Protein AF-A0A8J3U6W3-F1 (afdb_monomer_lite)

Structure (mmCIF, N/CA/C/O backbone):
data_AF-A0A8J3U6W3-F1
#
_entry.id   AF-A0A8J3U6W3-F1
#
loop_
_atom_site.group_PDB
_atom_site.id
_atom_site.type_symbol
_atom_site.label_atom_id
_atom_site.label_alt_id
_atom_site.label_comp_id
_atom_site.label_asym_id
_atom_site.label_entity_id
_atom_site.label_seq_id
_atom_site.pdbx_PDB_ins_code
_atom_site.Cartn_x
_atom_site.Cartn_y
_atom_site.Cartn_z
_atom_site.occupancy
_atom_site.B_iso_or_equiv
_atom_site.auth_seq_id
_atom_site.auth_comp_id
_atom_site.auth_asym_id
_atom_site.auth_atom_id
_atom_site.pdbx_PDB_model_num
ATOM 1 N N . MET A 1 1 ? -14.960 56.551 -14.716 1.00 31.66 1 MET A N 1
ATOM 2 C CA . MET A 1 1 ? -13.969 57.616 -14.464 1.00 31.66 1 MET A CA 1
ATOM 3 C C . MET A 1 1 ? -12.595 56.959 -14.551 1.00 31.66 1 MET A C 1
ATOM 5 O O . MET A 1 1 ? -12.401 55.971 -13.863 1.00 31.66 1 MET A O 1
ATOM 9 N N . LEU A 1 2 ? -11.732 57.475 -15.436 1.00 26.48 2 LEU A N 1
ATOM 10 C CA . LEU A 1 2 ? -10.332 57.098 -15.733 1.00 26.48 2 LEU A CA 1
ATOM 11 C C . LEU A 1 2 ? -10.036 55.829 -16.577 1.00 26.48 2 LEU A C 1
ATOM 13 O O . LEU A 1 2 ? -9.916 54.708 -16.104 1.00 26.48 2 LEU A O 1
ATOM 17 N N . THR A 1 3 ? -9.926 56.123 -17.875 1.00 27.88 3 THR A N 1
ATOM 18 C CA . THR A 1 3 ? -8.991 55.711 -18.947 1.00 27.88 3 THR A CA 1
ATOM 19 C C . THR A 1 3 ? -7.718 54.888 -18.656 1.00 27.88 3 THR A C 1
ATOM 21 O O . THR A 1 3 ? -6.942 55.244 -17.782 1.00 27.88 3 THR A O 1
ATOM 24 N N . TYR A 1 4 ? -7.483 53.918 -19.567 1.00 25.33 4 TYR A N 1
ATOM 25 C CA . TYR A 1 4 ? -6.275 53.617 -20.383 1.00 25.33 4 TYR A CA 1
ATOM 26 C C . TYR A 1 4 ? -4.873 53.583 -19.737 1.00 25.33 4 TYR A C 1
ATOM 28 O O . TYR A 1 4 ? -4.444 54.582 -19.184 1.00 25.33 4 TYR A O 1
ATOM 36 N N . VAL A 1 5 ? -4.101 52.512 -19.997 1.00 25.30 5 VAL A N 1
ATOM 37 C CA . VAL A 1 5 ? -2.865 52.478 -20.831 1.00 25.30 5 VAL A CA 1
ATOM 38 C C . VAL A 1 5 ? -2.460 51.009 -21.049 1.00 25.30 5 VAL A C 1
ATOM 40 O O . VAL A 1 5 ? -2.458 50.211 -20.117 1.00 25.30 5 VAL A O 1
ATOM 43 N N . GLY A 1 6 ? -2.145 50.648 -22.297 1.00 24.41 6 GLY A N 1
ATOM 44 C CA . GLY A 1 6 ? -1.666 49.319 -22.677 1.00 24.41 6 GLY A CA 1
ATOM 45 C C . GLY A 1 6 ? -0.154 49.142 -22.545 1.00 24.41 6 GLY A C 1
ATOM 46 O O . GLY A 1 6 ? 0.603 50.107 -22.492 1.00 24.41 6 GLY A O 1
ATOM 47 N N . SER A 1 7 ? 0.294 47.892 -22.602 1.00 23.03 7 SER A N 1
ATOM 48 C CA . SER A 1 7 ? 1.656 47.566 -23.010 1.00 23.03 7 SER A CA 1
ATOM 49 C C . SER A 1 7 ? 1.655 46.301 -23.865 1.00 23.03 7 SER A C 1
ATOM 51 O O . SER A 1 7 ? 1.206 45.223 -23.486 1.00 23.03 7 SER A O 1
ATOM 53 N N . VAL A 1 8 ? 2.126 46.501 -25.090 1.00 25.41 8 VAL A N 1
ATOM 54 C CA . VAL A 1 8 ? 2.485 45.483 -26.066 1.00 25.41 8 VAL A CA 1
ATOM 55 C C . VAL A 1 8 ? 3.877 44.994 -25.689 1.00 25.41 8 VAL A C 1
ATOM 57 O O . VAL A 1 8 ? 4.813 45.791 -25.672 1.00 25.41 8 VAL A O 1
ATOM 60 N N . ILE A 1 9 ? 4.038 43.697 -25.442 1.00 25.50 9 ILE A N 1
ATOM 61 C CA . ILE A 1 9 ? 5.350 43.049 -25.475 1.00 25.50 9 ILE A CA 1
ATOM 62 C C . ILE A 1 9 ? 5.303 41.996 -26.577 1.00 25.50 9 ILE A C 1
ATOM 64 O O . ILE A 1 9 ? 4.692 40.939 -26.446 1.00 25.50 9 ILE A O 1
ATOM 68 N N . ARG A 1 10 ? 5.949 42.335 -27.697 1.00 25.36 10 ARG A N 1
ATOM 69 C CA . ARG A 1 10 ? 6.471 41.364 -28.655 1.00 25.36 10 ARG A CA 1
ATOM 70 C C . ARG A 1 10 ? 7.686 40.713 -28.008 1.00 25.36 10 ARG A C 1
ATOM 72 O O . ARG A 1 10 ? 8.676 41.400 -27.771 1.00 25.36 10 ARG A O 1
ATOM 79 N N . THR A 1 11 ? 7.650 39.405 -27.824 1.00 27.59 11 THR A N 1
ATOM 80 C CA . THR A 1 11 ? 8.865 38.593 -27.777 1.00 27.59 11 THR A CA 1
ATOM 81 C C . THR A 1 11 ? 8.771 37.496 -28.822 1.00 27.59 11 THR A C 1
ATOM 83 O O . THR A 1 11 ? 7.710 37.000 -29.189 1.00 27.59 11 THR A O 1
ATOM 86 N N . THR A 1 12 ? 9.926 37.280 -29.418 1.00 27.30 12 THR A N 1
ATOM 87 C CA . THR A 1 12 ? 10.194 36.678 -30.711 1.00 27.30 12 THR A CA 1
ATOM 88 C C . THR A 1 12 ? 10.034 35.164 -30.716 1.00 27.30 12 THR A C 1
ATOM 90 O O . THR A 1 12 ? 10.423 34.466 -29.788 1.00 27.30 12 THR A O 1
ATOM 93 N N . THR A 1 13 ? 9.512 34.695 -31.843 1.00 29.31 13 THR A N 1
ATOM 94 C CA . THR A 1 13 ? 9.494 33.324 -32.352 1.00 29.31 13 THR A CA 1
ATOM 95 C C . THR A 1 13 ? 10.827 32.590 -32.203 1.00 29.31 13 THR A C 1
ATOM 97 O O . THR A 1 13 ? 11.867 33.100 -32.618 1.00 29.31 13 THR A O 1
ATOM 100 N N . GLY A 1 14 ? 10.751 31.353 -31.715 1.00 26.48 14 GLY A N 1
ATOM 101 C CA . GLY A 1 14 ? 11.830 30.367 -31.706 1.00 26.48 14 GLY A CA 1
ATOM 102 C C . GLY A 1 14 ? 11.263 28.947 -31.643 1.00 26.48 14 GLY A C 1
ATOM 103 O O . GLY A 1 14 ? 11.542 28.214 -30.705 1.00 26.48 14 GLY A O 1
ATOM 104 N N . GLN A 1 15 ? 10.409 28.585 -32.604 1.00 29.89 15 GLN A N 1
ATOM 105 C CA . GLN A 1 15 ? 10.029 27.199 -32.888 1.00 29.89 15 GLN A CA 1
ATOM 106 C C . GLN A 1 15 ? 10.749 26.768 -34.166 1.00 29.89 15 GLN A C 1
ATOM 108 O O . GLN A 1 15 ? 10.543 27.397 -35.202 1.00 29.89 15 GLN A O 1
ATOM 113 N N . ASN A 1 16 ? 11.594 25.739 -34.076 1.00 28.67 16 ASN A N 1
ATOM 114 C CA . ASN A 1 16 ? 11.733 24.650 -35.050 1.00 28.67 16 ASN A CA 1
ATOM 115 C C . ASN A 1 16 ? 12.938 23.781 -34.684 1.00 28.67 16 ASN A C 1
ATOM 117 O O . ASN A 1 16 ? 14.056 24.275 -34.661 1.00 28.67 16 ASN A O 1
ATOM 121 N N . GLU A 1 17 ? 12.655 22.504 -34.427 1.00 28.67 17 GLU A N 1
ATOM 122 C CA . GLU A 1 17 ? 13.413 21.295 -34.794 1.00 28.67 17 GLU A CA 1
ATOM 123 C C . GLU A 1 17 ? 13.205 20.237 -33.711 1.00 28.67 17 GLU A C 1
ATOM 125 O O . GLU A 1 17 ? 13.813 20.306 -32.653 1.00 28.67 17 GLU A O 1
ATOM 130 N N . LEU A 1 18 ? 12.301 19.288 -33.977 1.00 26.83 18 LEU A N 1
ATOM 131 C CA . LEU A 1 18 ? 12.344 17.893 -33.516 1.00 26.83 18 LEU A CA 1
ATOM 132 C C . LEU A 1 18 ? 11.147 17.157 -34.139 1.00 26.83 18 LEU A C 1
ATOM 134 O O . LEU A 1 18 ? 10.070 17.039 -33.560 1.00 26.83 18 LEU A O 1
ATOM 138 N N . ALA A 1 19 ? 11.333 16.698 -35.374 1.00 27.59 19 ALA A N 1
ATOM 139 C CA . ALA A 1 19 ? 10.477 15.708 -36.014 1.00 27.59 19 ALA A CA 1
ATOM 140 C C . ALA A 1 19 ? 11.365 14.756 -36.826 1.00 27.59 19 ALA A C 1
ATOM 142 O O . ALA A 1 19 ? 12.271 15.221 -37.518 1.00 27.59 19 ALA A O 1
ATOM 143 N N . ARG A 1 20 ? 11.026 13.456 -36.784 1.00 27.16 20 ARG A N 1
ATOM 144 C CA . ARG A 1 20 ? 11.793 12.259 -37.217 1.00 27.16 20 ARG A CA 1
ATOM 145 C C . ARG A 1 20 ? 12.758 11.836 -36.104 1.00 27.16 20 ARG A C 1
ATOM 147 O O . ARG A 1 20 ? 13.534 12.659 -35.648 1.00 27.16 20 ARG A O 1
ATOM 154 N N . TRP A 1 21 ? 12.696 10.636 -35.530 1.00 24.58 21 TRP A N 1
ATOM 155 C CA . TRP A 1 21 ? 12.595 9.304 -36.133 1.00 24.58 21 TRP A CA 1
ATOM 156 C C . TRP A 1 21 ? 11.570 8.416 -35.397 1.00 24.58 21 TRP A C 1
ATOM 158 O O . TRP A 1 21 ? 11.503 8.420 -34.172 1.00 24.58 21 TRP A O 1
ATOM 168 N N . CYS A 1 22 ? 10.789 7.639 -36.143 1.00 22.94 22 CYS A N 1
ATOM 169 C CA . CYS A 1 22 ? 10.058 6.469 -35.650 1.00 22.94 22 CYS A CA 1
ATOM 170 C C . CYS A 1 22 ? 10.243 5.386 -36.712 1.00 22.94 22 CYS A C 1
ATOM 172 O O . CYS A 1 22 ? 9.399 5.244 -37.593 1.00 22.94 22 CYS A O 1
ATOM 174 N N . ASP A 1 23 ? 11.375 4.689 -36.654 1.00 22.53 23 ASP A N 1
ATOM 175 C CA . ASP A 1 23 ? 11.543 3.428 -37.368 1.00 22.53 23 ASP A CA 1
ATOM 176 C C . ASP A 1 23 ? 11.022 2.312 -36.462 1.00 22.53 23 ASP A C 1
ATOM 178 O O . ASP A 1 23 ? 11.432 2.162 -35.309 1.00 22.53 23 ASP A O 1
ATOM 182 N N . LEU A 1 24 ? 10.031 1.589 -36.973 1.00 21.44 24 LEU A N 1
ATOM 183 C CA . LEU A 1 24 ? 9.435 0.423 -36.344 1.00 21.44 24 LEU A CA 1
ATOM 184 C C . LEU A 1 24 ? 10.131 -0.813 -36.929 1.00 21.44 24 LEU A C 1
ATOM 186 O O . LEU A 1 24 ? 9.682 -1.346 -37.942 1.00 21.44 24 LEU A O 1
ATOM 190 N N . ASP A 1 25 ? 11.226 -1.260 -36.317 1.00 22.09 25 ASP A N 1
ATOM 191 C CA . ASP A 1 25 ? 11.887 -2.503 -36.722 1.00 22.09 25 ASP A CA 1
ATOM 192 C C . ASP A 1 25 ? 11.213 -3.716 -36.063 1.00 22.09 25 ASP A C 1
ATOM 194 O O . ASP A 1 25 ? 11.232 -3.906 -34.844 1.00 22.09 25 ASP A O 1
ATOM 198 N N . ILE A 1 26 ? 10.602 -4.561 -36.896 1.00 22.02 26 ILE A N 1
ATOM 199 C CA . ILE A 1 26 ? 10.072 -5.873 -36.514 1.00 22.02 26 ILE A CA 1
ATOM 200 C C . ILE A 1 26 ? 11.188 -6.903 -36.714 1.00 22.02 26 ILE A C 1
ATOM 202 O O . ILE A 1 26 ? 11.532 -7.240 -37.846 1.00 22.02 26 ILE A O 1
ATOM 206 N N . TYR A 1 27 ? 11.726 -7.453 -35.623 1.00 23.20 27 TYR A N 1
ATOM 207 C CA . TYR A 1 27 ? 12.696 -8.549 -35.685 1.00 23.20 27 TYR A CA 1
ATOM 208 C C . TYR A 1 27 ? 12.022 -9.915 -35.504 1.00 23.20 27 TYR A C 1
ATOM 210 O O . TYR A 1 27 ? 11.390 -10.194 -34.486 1.00 23.20 27 TYR A O 1
ATOM 218 N N . VAL A 1 28 ? 12.218 -10.799 -36.487 1.00 21.64 28 VAL A N 1
ATOM 219 C CA . VAL A 1 28 ? 11.908 -12.234 -36.405 1.00 21.64 28 VAL A CA 1
ATOM 220 C C . VAL A 1 28 ? 13.155 -12.965 -35.905 1.00 21.64 28 VAL A C 1
ATOM 222 O O . VAL A 1 28 ? 14.181 -12.988 -36.582 1.00 21.64 28 VAL A O 1
ATOM 225 N N . ALA A 1 29 ? 13.081 -13.575 -34.721 1.00 22.47 29 ALA A N 1
ATOM 226 C CA . ALA A 1 29 ? 14.177 -14.365 -34.165 1.00 22.47 29 ALA A CA 1
ATOM 227 C C . ALA A 1 29 ? 14.142 -15.816 -34.683 1.00 22.47 29 ALA A C 1
ATOM 229 O O . ALA A 1 29 ? 13.173 -16.543 -34.462 1.00 22.47 29 ALA A O 1
ATOM 230 N N . LEU A 1 30 ? 15.224 -16.253 -35.336 1.00 21.30 30 LEU A N 1
ATOM 231 C CA . LEU A 1 30 ? 15.493 -17.659 -35.663 1.00 21.30 30 LEU A CA 1
ATOM 232 C C . LEU A 1 30 ? 16.227 -18.348 -34.495 1.00 21.30 30 LEU A C 1
ATOM 234 O O . LEU A 1 30 ? 17.153 -17.759 -33.932 1.00 21.30 30 LEU A O 1
ATOM 238 N N . PRO A 1 31 ? 15.877 -19.595 -34.125 1.00 24.22 31 PRO A N 1
ATOM 239 C CA . PRO A 1 31 ? 16.525 -20.278 -33.012 1.00 24.22 31 PRO A CA 1
ATOM 240 C C . PRO A 1 31 ? 17.877 -20.886 -33.419 1.00 24.22 31 PRO A C 1
ATOM 242 O O . PRO A 1 31 ? 17.955 -21.753 -34.288 1.00 24.22 31 PRO A O 1
ATOM 245 N N . LEU A 1 32 ? 18.941 -20.478 -32.722 1.00 22.38 32 LEU A N 1
ATOM 246 C CA . LEU A 1 32 ? 20.243 -21.148 -32.729 1.00 22.38 32 LEU A CA 1
ATOM 247 C C . LEU A 1 32 ? 20.215 -22.347 -31.769 1.00 22.38 32 LEU A C 1
ATOM 249 O O . LEU A 1 32 ? 20.037 -22.203 -30.559 1.00 22.38 32 LEU A O 1
ATOM 253 N N . VAL A 1 33 ? 20.395 -23.544 -32.327 1.00 25.03 33 VAL A N 1
ATOM 254 C CA . VAL A 1 33 ? 20.519 -24.810 -31.595 1.00 25.03 33 VAL A CA 1
ATOM 255 C C . VAL A 1 33 ? 21.935 -24.925 -31.026 1.00 25.03 33 VAL A C 1
ATOM 257 O O . VAL A 1 33 ? 22.902 -25.011 -31.779 1.00 25.03 33 VAL A O 1
ATOM 260 N N . VAL A 1 34 ? 22.063 -24.980 -29.698 1.00 27.48 34 VAL A N 1
ATOM 261 C CA . VAL A 1 34 ? 23.327 -25.290 -29.009 1.00 27.48 34 VAL A CA 1
ATOM 262 C C . VAL A 1 34 ? 23.240 -26.696 -28.412 1.00 27.48 34 VAL A C 1
ATOM 264 O O . VAL A 1 34 ? 22.343 -27.000 -27.628 1.00 27.48 34 VAL A O 1
ATOM 267 N N . SER A 1 35 ? 24.174 -27.567 -28.806 1.00 26.52 35 SER A N 1
ATOM 268 C CA . SER A 1 35 ? 24.297 -28.947 -28.308 1.00 26.52 35 SER A CA 1
ATOM 269 C C . SER A 1 35 ? 24.859 -29.002 -26.876 1.00 26.52 35 SER A C 1
ATOM 271 O O . SER A 1 35 ? 25.761 -28.226 -26.556 1.00 26.52 35 SER A O 1
ATOM 273 N N . PRO A 1 36 ? 24.416 -29.941 -26.013 1.00 33.31 36 PRO A N 1
ATOM 274 C CA . PRO A 1 36 ? 24.921 -30.044 -24.649 1.00 33.31 36 PRO A CA 1
ATOM 275 C C . PRO A 1 36 ? 26.168 -30.940 -24.562 1.00 33.31 36 PRO A C 1
ATOM 277 O O . PRO A 1 36 ? 26.133 -32.135 -24.863 1.00 33.31 36 PRO A O 1
ATOM 280 N N . GLY A 1 37 ? 27.271 -30.363 -24.081 1.00 28.48 37 GLY A N 1
ATOM 281 C CA . GLY A 1 37 ? 28.471 -31.090 -23.665 1.00 28.48 37 GLY A CA 1
ATOM 282 C C . GLY A 1 37 ? 28.287 -31.759 -22.297 1.00 28.48 37 GLY A C 1
ATOM 283 O O . GLY A 1 37 ? 27.814 -31.145 -21.343 1.00 28.48 37 GLY A O 1
ATOM 284 N N . ARG A 1 38 ? 28.663 -33.040 -22.210 1.00 34.66 38 ARG A N 1
ATOM 285 C CA . ARG A 1 38 ? 28.623 -33.884 -21.002 1.00 34.66 38 ARG A CA 1
ATOM 286 C C . ARG A 1 38 ? 29.723 -33.493 -20.005 1.00 34.66 38 ARG A C 1
ATOM 288 O O . ARG A 1 38 ? 30.877 -33.371 -20.399 1.00 34.66 38 ARG A O 1
ATOM 295 N N . GLY A 1 39 ? 29.408 -33.448 -18.707 1.00 31.17 39 GLY A N 1
ATOM 296 C CA . GLY A 1 39 ? 30.408 -33.294 -17.641 1.00 31.17 39 GLY A CA 1
ATOM 297 C C . GLY A 1 39 ? 29.886 -33.660 -16.244 1.00 31.17 39 GLY A C 1
ATOM 298 O O . GLY A 1 39 ? 28.868 -33.150 -15.806 1.00 31.17 39 GLY A O 1
ATOM 299 N N . ARG A 1 40 ? 30.587 -34.597 -15.599 1.00 32.06 40 ARG A N 1
ATOM 300 C CA . ARG A 1 40 ? 30.317 -35.388 -14.375 1.00 32.06 40 ARG A CA 1
ATOM 301 C C . ARG A 1 40 ? 29.888 -34.641 -13.089 1.00 32.06 40 ARG A C 1
ATOM 303 O O . ARG A 1 40 ? 30.353 -33.547 -12.802 1.00 32.06 40 ARG A O 1
ATOM 310 N N . ARG A 1 41 ? 29.093 -35.345 -12.260 1.00 34.09 41 ARG A N 1
ATOM 311 C CA . ARG A 1 41 ? 28.774 -35.051 -10.840 1.00 34.09 41 ARG A CA 1
ATOM 312 C C . ARG A 1 41 ? 29.958 -35.357 -9.905 1.00 34.09 41 ARG A C 1
ATOM 314 O O . ARG A 1 41 ? 30.700 -36.301 -10.183 1.00 34.09 41 ARG A O 1
ATOM 321 N N . PRO A 1 42 ? 30.010 -34.708 -8.727 1.00 33.88 42 PRO A N 1
ATOM 322 C CA . PRO A 1 42 ? 30.145 -35.480 -7.492 1.00 33.88 42 PRO A CA 1
ATOM 323 C C . PRO A 1 42 ? 29.145 -35.064 -6.394 1.00 33.88 42 PRO A C 1
ATOM 325 O O . PRO A 1 42 ? 28.256 -34.244 -6.601 1.00 33.88 42 PRO A O 1
ATOM 328 N N . ALA A 1 43 ? 29.247 -35.777 -5.274 1.00 29.06 43 ALA A N 1
ATOM 329 C CA . ALA A 1 43 ? 28.181 -36.190 -4.377 1.00 29.06 43 ALA A CA 1
ATOM 330 C C . ALA A 1 43 ? 27.717 -35.178 -3.313 1.00 29.06 43 ALA A C 1
ATOM 332 O O . ALA A 1 43 ? 28.409 -34.238 -2.935 1.00 29.06 43 ALA A O 1
ATOM 333 N N . VAL A 1 44 ? 26.514 -35.482 -2.826 1.00 28.45 44 VAL A N 1
ATOM 334 C CA . VAL A 1 44 ? 25.707 -34.840 -1.786 1.00 28.45 44 VAL A CA 1
ATOM 335 C C . VAL A 1 44 ? 26.340 -34.992 -0.397 1.00 28.45 44 VAL A C 1
ATOM 337 O O . VAL A 1 44 ? 26.696 -36.101 0.003 1.00 28.45 44 VAL A O 1
ATOM 340 N N . ARG A 1 45 ? 26.383 -33.895 0.367 1.00 26.02 45 ARG A N 1
ATOM 341 C CA . ARG A 1 45 ? 26.306 -33.900 1.835 1.00 26.02 45 ARG A CA 1
ATOM 342 C C . ARG A 1 45 ? 25.393 -32.759 2.282 1.00 26.02 45 ARG A C 1
ATOM 344 O O . ARG A 1 45 ? 25.652 -31.603 1.961 1.00 26.02 45 ARG A O 1
ATOM 351 N N . ASP A 1 46 ? 24.332 -33.134 2.988 1.00 30.39 46 ASP A N 1
ATOM 352 C CA . ASP A 1 46 ? 23.367 -32.254 3.642 1.00 30.39 46 ASP A CA 1
ATOM 353 C C . ASP A 1 46 ? 24.027 -31.414 4.737 1.00 30.39 46 ASP A C 1
ATOM 355 O O . ASP A 1 46 ? 24.579 -31.966 5.688 1.00 30.39 46 ASP A O 1
ATOM 359 N N . VAL A 1 47 ? 23.894 -30.090 4.633 1.00 25.67 47 VAL A N 1
ATOM 360 C CA . VAL A 1 47 ? 23.852 -29.168 5.776 1.00 25.67 47 VAL A CA 1
ATOM 361 C C . VAL A 1 47 ? 22.872 -28.050 5.416 1.00 25.67 47 VAL A C 1
ATOM 363 O O . VAL A 1 47 ? 23.110 -27.277 4.489 1.00 25.67 47 VAL A O 1
ATOM 366 N N . CYS A 1 48 ? 21.753 -27.982 6.138 1.00 28.33 48 CYS A N 1
ATOM 367 C CA . CYS A 1 48 ? 20.838 -26.845 6.118 1.00 28.33 48 CYS A CA 1
ATOM 368 C C . CYS A 1 48 ? 21.572 -25.583 6.587 1.00 28.33 48 CYS A C 1
ATOM 370 O O . CYS A 1 48 ? 22.093 -25.544 7.700 1.00 28.33 48 CYS A O 1
ATOM 372 N N . GLY A 1 49 ? 21.584 -24.549 5.752 1.00 24.62 49 GLY A N 1
ATOM 373 C CA . GLY A 1 49 ? 22.109 -23.234 6.094 1.00 24.62 49 GLY A CA 1
ATOM 374 C C . GLY A 1 49 ? 21.794 -22.250 4.979 1.00 24.62 49 GLY A C 1
ATOM 375 O O . GLY A 1 49 ? 22.413 -22.285 3.918 1.00 24.62 49 GLY A O 1
ATOM 376 N N . GLU A 1 50 ? 20.790 -21.411 5.212 1.00 34.66 50 GLU A N 1
ATOM 377 C CA . GLU A 1 50 ? 20.435 -20.269 4.376 1.00 34.66 50 GLU A CA 1
ATOM 378 C C . GLU A 1 50 ? 21.666 -19.387 4.136 1.00 34.66 50 GLU A C 1
ATOM 380 O O . GLU A 1 50 ? 22.281 -18.917 5.085 1.00 34.66 50 GLU A O 1
ATOM 385 N N . ASN A 1 51 ? 22.026 -19.166 2.871 1.00 24.50 51 ASN A N 1
ATOM 386 C CA . ASN A 1 51 ? 22.916 -18.086 2.448 1.00 24.50 51 ASN A CA 1
ATOM 387 C C . ASN A 1 51 ? 22.673 -17.787 0.962 1.00 24.50 51 ASN A C 1
ATOM 389 O O . ASN A 1 51 ? 23.303 -18.359 0.071 1.00 24.50 51 ASN A O 1
ATOM 393 N N . LEU A 1 52 ? 21.740 -16.873 0.691 1.00 28.36 52 LEU A N 1
ATOM 394 C CA . LEU A 1 52 ? 21.682 -16.157 -0.581 1.00 28.36 52 LEU A CA 1
ATOM 395 C C . LEU A 1 52 ? 22.760 -15.068 -0.542 1.00 28.36 52 LEU A C 1
ATOM 397 O O . LEU A 1 52 ? 22.624 -14.055 0.141 1.00 28.36 52 LEU A O 1
ATOM 401 N N . LEU A 1 53 ? 23.865 -15.325 -1.245 1.00 22.92 53 LEU A N 1
ATOM 402 C CA . LEU A 1 53 ? 24.985 -14.401 -1.393 1.00 22.92 53 LEU A CA 1
ATOM 403 C C . LEU A 1 53 ? 24.555 -13.119 -2.125 1.00 22.92 53 LEU A C 1
ATOM 405 O O . LEU A 1 53 ? 24.384 -13.119 -3.343 1.00 22.92 53 LEU A O 1
ATOM 409 N N . TYR A 1 54 ? 24.514 -12.006 -1.393 1.00 26.59 54 TYR A N 1
ATOM 410 C CA . TYR A 1 54 ? 24.770 -10.680 -1.951 1.00 26.59 54 TYR A CA 1
ATOM 411 C C . TYR A 1 54 ? 26.286 -10.498 -2.102 1.00 26.59 54 TYR A C 1
ATOM 413 O O . TYR A 1 54 ? 27.052 -10.690 -1.156 1.00 26.59 54 TYR A O 1
ATOM 421 N N . LYS A 1 55 ? 26.748 -10.115 -3.297 1.00 23.56 55 LYS A N 1
ATOM 422 C CA . LYS A 1 55 ? 28.131 -9.667 -3.509 1.00 23.56 55 LYS A CA 1
ATOM 423 C C . LYS A 1 55 ? 28.299 -8.275 -2.891 1.00 23.56 55 LYS A C 1
ATOM 425 O O . LYS A 1 55 ? 28.093 -7.272 -3.561 1.00 23.56 55 LYS A O 1
ATOM 430 N N . VAL A 1 56 ? 28.728 -8.213 -1.634 1.00 25.97 56 VAL A N 1
ATOM 431 C CA . VAL A 1 56 ? 29.296 -6.991 -1.046 1.00 25.97 56 VAL A CA 1
ATOM 432 C C . VAL A 1 56 ? 30.776 -6.943 -1.420 1.00 25.97 56 VAL A C 1
ATOM 434 O O . VAL A 1 56 ? 31.566 -7.770 -0.965 1.00 25.97 56 VAL A O 1
ATOM 437 N N . LYS A 1 57 ? 31.173 -5.989 -2.268 1.00 24.94 57 LYS A N 1
ATOM 438 C CA . LYS A 1 57 ? 32.588 -5.643 -2.460 1.00 24.94 57 LYS A CA 1
ATOM 439 C C . LYS A 1 57 ? 32.915 -4.437 -1.589 1.00 24.94 57 LYS A C 1
ATOM 441 O O . LYS A 1 57 ? 32.558 -3.313 -1.914 1.00 24.94 57 LYS A O 1
ATOM 446 N N . ALA A 1 58 ? 33.631 -4.691 -0.502 1.00 26.72 58 ALA A N 1
ATOM 447 C CA . ALA A 1 58 ? 34.361 -3.671 0.230 1.00 26.72 58 ALA A CA 1
ATOM 448 C C . ALA A 1 58 ? 35.787 -3.576 -0.330 1.00 26.72 58 ALA A C 1
ATOM 450 O O . ALA A 1 58 ? 36.522 -4.562 -0.269 1.00 26.72 58 ALA A O 1
ATOM 451 N N . THR A 1 59 ? 36.216 -2.392 -0.784 1.00 26.42 59 THR A N 1
ATOM 452 C CA . THR A 1 59 ? 37.647 -2.054 -0.749 1.00 26.42 59 THR A CA 1
ATOM 453 C C . THR A 1 59 ? 37.919 -0.556 -0.606 1.00 26.42 59 THR A C 1
ATOM 455 O O . THR A 1 59 ? 37.270 0.292 -1.205 1.00 26.42 59 THR A O 1
ATOM 458 N N . ARG A 1 60 ? 38.917 -0.290 0.243 1.00 26.19 60 ARG A N 1
ATOM 459 C CA . ARG A 1 60 ? 39.427 0.975 0.789 1.00 26.19 60 ARG A CA 1
ATOM 460 C C . ARG A 1 60 ? 40.080 1.937 -0.218 1.00 26.19 60 ARG A C 1
ATOM 462 O O . ARG A 1 60 ? 40.751 1.515 -1.151 1.00 26.19 60 ARG A O 1
ATOM 469 N N . LEU A 1 61 ? 40.006 3.219 0.162 1.00 27.30 61 LEU A N 1
ATOM 470 C CA . LEU A 1 61 ? 40.988 4.315 0.048 1.00 27.30 61 LEU A CA 1
ATOM 471 C C . LEU A 1 61 ? 42.375 3.991 -0.544 1.00 27.30 61 LEU A C 1
ATOM 473 O O . LEU A 1 61 ? 43.126 3.209 0.040 1.00 27.30 61 LEU A O 1
ATOM 477 N N . ARG A 1 62 ? 42.791 4.795 -1.536 1.00 25.09 62 ARG A N 1
ATOM 478 C CA . ARG A 1 62 ? 44.154 5.356 -1.650 1.00 25.09 62 ARG A CA 1
ATOM 479 C C . ARG A 1 62 ? 44.154 6.673 -2.446 1.00 25.09 62 ARG A C 1
ATOM 481 O O . ARG A 1 62 ? 43.628 6.740 -3.549 1.00 25.09 62 ARG A O 1
ATOM 488 N N . ARG A 1 63 ? 44.777 7.699 -1.852 1.00 28.02 63 ARG A N 1
ATOM 489 C CA . ARG A 1 63 ? 45.246 8.945 -2.486 1.00 28.02 63 ARG A CA 1
ATOM 490 C C . ARG A 1 63 ? 46.381 8.636 -3.471 1.00 28.02 63 ARG A C 1
ATOM 492 O O . ARG A 1 63 ? 47.227 7.820 -3.122 1.00 28.02 63 ARG A O 1
ATOM 499 N N . PHE A 1 64 ? 46.474 9.366 -4.585 1.00 24.69 64 PHE A N 1
ATOM 500 C CA . PHE A 1 64 ? 47.677 10.123 -4.972 1.00 24.69 64 PHE A CA 1
ATOM 501 C C . PHE A 1 64 ? 47.365 11.142 -6.080 1.00 24.69 64 PHE A C 1
ATOM 503 O O . PHE A 1 64 ? 46.360 11.051 -6.777 1.00 24.69 64 PHE A O 1
ATOM 510 N N . ALA A 1 65 ? 48.222 12.155 -6.118 1.00 26.45 65 ALA A N 1
ATOM 511 C CA . ALA A 1 65 ? 48.085 13.462 -6.732 1.00 26.45 65 ALA A CA 1
ATOM 512 C C . ALA A 1 65 ? 48.418 13.538 -8.235 1.00 26.45 65 ALA A C 1
ATOM 514 O O . ALA A 1 65 ? 49.158 12.710 -8.748 1.00 26.45 65 ALA A O 1
ATOM 515 N N . ALA A 1 66 ? 47.923 14.633 -8.832 1.00 29.17 66 ALA A N 1
ATOM 516 C CA . ALA A 1 66 ? 48.532 15.520 -9.834 1.00 29.17 66 ALA A CA 1
ATOM 517 C C . ALA A 1 66 ? 49.160 14.934 -11.113 1.00 29.17 66 ALA A C 1
ATOM 519 O O . ALA A 1 66 ? 50.081 14.134 -11.049 1.00 29.17 66 ALA A O 1
ATOM 520 N N . LEU A 1 67 ? 48.773 15.508 -12.265 1.00 27.47 67 LEU A N 1
ATOM 521 C CA . LEU A 1 67 ? 49.678 16.177 -13.220 1.00 27.47 67 LEU A CA 1
ATOM 522 C C . LEU A 1 67 ? 48.869 16.877 -14.340 1.00 27.47 67 LEU A C 1
ATOM 524 O O . LEU A 1 67 ? 48.011 16.272 -14.976 1.00 27.47 67 LEU A O 1
ATOM 528 N N . ARG A 1 68 ? 49.161 18.169 -14.568 1.00 31.77 68 ARG A N 1
ATOM 529 C CA . ARG A 1 68 ? 48.899 18.908 -15.827 1.00 31.77 68 ARG A CA 1
ATOM 530 C C . ARG A 1 68 ? 49.900 18.437 -16.904 1.00 31.77 68 ARG A C 1
ATOM 532 O O . ARG A 1 68 ? 50.971 17.966 -16.520 1.00 31.77 68 ARG A O 1
ATOM 539 N N . PRO A 1 69 ? 49.612 18.589 -18.213 1.00 38.78 69 PRO A N 1
ATOM 540 C CA . PRO A 1 69 ? 50.044 19.783 -18.982 1.00 38.78 69 PRO A CA 1
ATOM 541 C C . PRO A 1 69 ? 48.957 20.274 -19.980 1.00 38.78 69 PRO A C 1
ATOM 543 O O . PRO A 1 69 ? 48.104 19.507 -20.398 1.00 38.78 69 PRO A O 1
ATOM 546 N N . ALA A 1 70 ? 48.743 21.579 -20.178 1.00 30.11 70 ALA A N 1
ATOM 547 C CA . ALA A 1 70 ? 49.455 22.550 -21.032 1.00 30.11 70 ALA A CA 1
ATOM 548 C C . ALA A 1 70 ? 49.001 22.582 -22.516 1.00 30.11 70 ALA A C 1
ATOM 550 O O . ALA A 1 70 ? 49.221 21.638 -23.260 1.00 30.11 70 ALA A O 1
ATOM 551 N N . SER A 1 71 ? 48.462 23.756 -22.892 1.00 29.98 71 SER A N 1
ATOM 552 C CA . SER A 1 71 ? 48.639 24.525 -24.149 1.00 29.98 71 SER A CA 1
ATOM 553 C C . SER A 1 71 ? 48.202 23.958 -25.518 1.00 29.98 71 SER A C 1
ATOM 555 O O . SER A 1 71 ? 48.547 22.846 -25.883 1.00 29.98 71 SER A O 1
ATOM 557 N N . GLY A 1 72 ? 47.481 24.810 -26.279 1.00 28.28 72 GLY A N 1
ATOM 558 C CA . GLY A 1 72 ? 46.889 24.600 -27.624 1.00 28.28 72 GLY A CA 1
ATOM 559 C C . GLY A 1 72 ? 47.895 24.494 -28.795 1.00 28.28 72 GLY A C 1
ATOM 560 O O . GLY A 1 72 ? 48.984 23.990 -28.545 1.00 28.28 72 GLY A O 1
ATOM 561 N N . PRO A 1 73 ? 47.624 24.957 -30.049 1.00 40.44 73 PRO A N 1
ATOM 562 C CA . PRO A 1 73 ? 46.622 25.944 -30.490 1.00 40.44 73 PRO A CA 1
ATOM 563 C C . PRO A 1 73 ? 45.805 25.607 -31.775 1.00 40.44 73 PRO A C 1
ATOM 565 O O . PRO A 1 73 ? 46.204 24.822 -32.623 1.00 40.44 73 PRO A O 1
ATOM 568 N N . GLY A 1 74 ? 44.679 26.318 -31.925 1.00 30.45 74 GLY A N 1
ATOM 569 C CA . GLY A 1 74 ? 44.226 27.024 -33.137 1.00 30.45 74 GLY A CA 1
ATOM 570 C C . GLY A 1 74 ? 44.114 26.309 -34.492 1.00 30.45 74 GLY A C 1
ATOM 571 O O . GLY A 1 74 ? 45.101 26.147 -35.197 1.00 30.45 74 GLY A O 1
ATOM 572 N N . MET A 1 75 ? 42.877 26.152 -34.980 1.00 29.59 75 MET A N 1
ATOM 573 C CA . MET A 1 75 ? 42.593 26.280 -36.414 1.00 29.59 75 MET A CA 1
ATOM 574 C C . MET A 1 75 ? 41.222 26.928 -36.649 1.00 29.59 75 MET A C 1
ATOM 576 O O . MET A 1 75 ? 40.187 26.425 -36.222 1.00 29.59 75 MET A O 1
ATOM 580 N N . ARG A 1 76 ? 41.246 28.088 -37.316 1.00 34.06 76 ARG A N 1
ATOM 581 C CA . ARG A 1 76 ? 40.082 28.777 -37.885 1.00 34.06 76 ARG A CA 1
ATOM 582 C C . ARG A 1 76 ? 39.770 28.153 -39.241 1.00 34.06 76 ARG A C 1
ATOM 584 O O . ARG A 1 76 ? 40.655 28.129 -40.089 1.00 34.06 76 ARG A O 1
ATOM 591 N N . LEU A 1 77 ? 38.512 27.801 -39.491 1.00 33.56 77 LEU A N 1
ATOM 592 C CA . LEU A 1 77 ? 37.959 27.761 -40.845 1.00 33.56 77 LEU A CA 1
ATOM 593 C C . LEU A 1 77 ? 36.592 28.445 -40.841 1.00 33.56 77 LEU A C 1
ATOM 595 O O . LEU A 1 77 ? 35.621 27.980 -40.254 1.00 33.56 77 LEU A O 1
ATOM 599 N N . SER A 1 78 ? 36.567 29.612 -41.473 1.00 31.22 78 SER A N 1
ATOM 600 C CA . SER A 1 78 ? 35.387 30.397 -41.799 1.00 31.22 78 SER A CA 1
ATOM 601 C C . SER A 1 78 ? 34.707 29.812 -43.038 1.00 31.22 78 SER A C 1
ATOM 603 O O . SER A 1 78 ? 35.280 29.872 -44.126 1.00 31.22 78 SER A O 1
ATOM 605 N N . GLY A 1 79 ? 33.483 29.308 -42.896 1.00 31.95 79 GLY A N 1
ATOM 606 C CA . GLY A 1 79 ? 32.589 28.992 -44.011 1.00 31.95 79 GLY A CA 1
ATOM 607 C C . GLY A 1 79 ? 31.350 29.881 -43.948 1.00 31.95 79 GLY A C 1
ATOM 608 O O . GLY A 1 79 ? 30.567 29.780 -43.010 1.00 31.95 79 GLY A O 1
ATOM 609 N N . ARG A 1 80 ? 31.184 30.783 -44.922 1.00 34.75 80 ARG A N 1
ATOM 610 C CA . ARG A 1 80 ? 29.943 31.551 -45.124 1.00 34.75 80 ARG A CA 1
ATOM 611 C C . ARG A 1 80 ? 28.898 30.661 -45.819 1.00 34.75 80 ARG A C 1
ATOM 613 O O . ARG A 1 80 ? 29.269 29.987 -46.781 1.00 34.75 80 ARG A O 1
ATOM 620 N N . PRO A 1 81 ? 27.615 30.690 -45.420 1.00 35.28 81 PRO A N 1
ATOM 621 C CA . PRO A 1 81 ? 26.557 29.960 -46.112 1.00 35.28 81 PRO A CA 1
ATOM 622 C C . PRO A 1 81 ? 26.040 30.735 -47.337 1.00 35.28 81 PRO A C 1
ATOM 624 O O . PRO A 1 81 ? 26.018 31.968 -47.348 1.00 35.28 81 PRO A O 1
ATOM 627 N N . ARG A 1 82 ? 25.618 30.003 -48.377 1.00 36.19 82 ARG A N 1
ATOM 628 C CA . ARG A 1 82 ? 24.834 30.532 -49.509 1.00 36.19 82 ARG A CA 1
ATOM 629 C C . ARG A 1 82 ? 23.332 30.507 -49.168 1.00 36.19 82 ARG A C 1
ATOM 631 O O . ARG A 1 82 ? 22.913 29.612 -48.438 1.00 36.19 82 ARG A O 1
ATOM 638 N N . PRO A 1 83 ? 22.533 31.454 -49.691 1.00 38.00 83 PRO A N 1
ATOM 639 C CA . PRO A 1 83 ? 21.118 31.588 -49.357 1.00 38.00 83 PRO A CA 1
ATOM 640 C C . PRO A 1 83 ? 20.243 30.596 -50.139 1.00 38.00 83 PRO A C 1
ATOM 642 O O . PRO A 1 83 ? 20.505 30.318 -51.310 1.00 38.00 83 PRO A O 1
ATOM 645 N N . ALA A 1 84 ? 19.188 30.101 -49.491 1.00 41.72 84 ALA A N 1
ATOM 646 C CA . ALA A 1 84 ? 18.095 29.372 -50.130 1.00 41.72 84 ALA A CA 1
ATOM 647 C C . ALA A 1 84 ? 17.024 30.351 -50.665 1.00 41.72 84 ALA A C 1
ATOM 649 O O . ALA A 1 84 ? 16.841 31.421 -50.074 1.00 41.72 84 ALA A O 1
ATOM 650 N N . PRO A 1 85 ? 16.325 30.018 -51.766 1.00 44.16 85 PRO A N 1
ATOM 651 C CA . PRO A 1 85 ? 15.252 30.841 -52.319 1.00 44.16 85 PRO A CA 1
ATOM 652 C C . PRO A 1 85 ? 13.931 30.677 -51.538 1.00 44.16 85 PRO A C 1
ATOM 654 O O . PRO A 1 85 ? 13.750 29.672 -50.846 1.00 44.16 85 PRO A O 1
ATOM 657 N N . PRO A 1 86 ? 13.014 31.660 -51.621 1.00 39.03 86 PRO A N 1
ATOM 658 C CA . PRO A 1 86 ? 11.788 31.683 -50.835 1.00 39.03 86 PRO A CA 1
ATOM 659 C C . PRO A 1 86 ? 10.667 30.949 -51.569 1.00 39.03 86 PRO A C 1
ATOM 661 O O . PRO A 1 86 ? 10.483 31.186 -52.757 1.00 39.03 86 PRO A O 1
ATOM 664 N N . ASP A 1 87 ? 9.855 30.165 -50.859 1.00 32.66 87 ASP A N 1
ATOM 665 C CA . ASP A 1 87 ? 8.539 29.797 -51.378 1.00 32.66 87 ASP A CA 1
ATOM 666 C C . ASP A 1 87 ? 7.443 29.789 -50.306 1.00 32.66 87 ASP A C 1
ATOM 668 O O . ASP A 1 87 ? 7.402 28.983 -49.380 1.00 32.66 87 ASP A O 1
ATOM 672 N N . THR A 1 88 ? 6.596 30.807 -50.464 1.00 32.75 88 THR A N 1
ATOM 673 C CA . THR A 1 88 ? 5.129 30.804 -50.416 1.00 32.75 88 THR A CA 1
ATOM 674 C C . THR A 1 88 ? 4.398 29.996 -49.334 1.00 32.75 88 THR A C 1
ATOM 676 O O . THR A 1 88 ? 4.136 28.800 -49.424 1.00 32.75 88 THR A O 1
ATOM 679 N N . VAL A 1 89 ? 3.881 30.766 -48.375 1.00 27.33 89 VAL A N 1
ATOM 680 C CA . VAL A 1 89 ? 2.785 30.432 -47.461 1.00 27.33 89 VAL A CA 1
ATOM 681 C C . VAL A 1 89 ? 1.488 30.181 -48.245 1.00 27.33 89 VAL A C 1
ATOM 683 O O . VAL A 1 89 ? 1.018 31.053 -48.976 1.00 27.33 89 VAL A O 1
ATOM 686 N N . ARG A 1 90 ? 0.848 29.026 -48.025 1.00 28.20 90 ARG A N 1
ATOM 687 C CA . ARG A 1 90 ? -0.594 28.835 -48.249 1.00 28.20 90 ARG A CA 1
ATOM 688 C C . ARG A 1 90 ? -1.266 28.497 -46.924 1.00 28.20 90 ARG A C 1
ATOM 690 O O . ARG A 1 90 ? -0.962 27.485 -46.302 1.00 28.20 90 ARG A O 1
ATOM 697 N N . HIS A 1 91 ? -2.197 29.357 -46.523 1.00 27.92 91 HIS A N 1
ATOM 698 C CA . HIS A 1 91 ? -3.137 29.110 -45.439 1.00 27.92 91 HIS A CA 1
ATOM 699 C C . HIS A 1 91 ? -4.094 27.976 -45.817 1.00 27.92 91 HIS A C 1
ATOM 701 O O . HIS A 1 91 ? -4.797 28.069 -46.821 1.00 27.92 91 HIS A O 1
ATOM 707 N N . LEU A 1 92 ? -4.166 26.947 -44.976 1.00 26.09 92 LEU A N 1
ATOM 708 C CA . LEU A 1 92 ? -5.302 26.034 -44.904 1.00 26.09 92 LEU A CA 1
ATOM 709 C C . LEU A 1 92 ? -5.657 25.853 -43.430 1.00 26.09 92 LEU A C 1
ATOM 711 O O . LEU A 1 92 ? -4.952 25.192 -42.673 1.00 26.09 92 LEU A O 1
ATOM 715 N N . VAL A 1 93 ? -6.753 26.500 -43.043 1.00 30.30 93 VAL A N 1
ATOM 716 C CA . VAL A 1 93 ? -7.500 26.210 -41.822 1.00 30.30 93 VAL A CA 1
ATOM 717 C C . VAL A 1 93 ? -8.030 24.784 -41.964 1.00 30.30 93 VAL A C 1
ATOM 719 O O . VAL A 1 93 ? -8.778 24.495 -42.897 1.00 30.30 93 VAL A O 1
ATOM 722 N N . ARG A 1 94 ? -7.614 23.885 -41.071 1.00 26.14 94 ARG A N 1
ATOM 723 C CA . ARG A 1 94 ? -8.223 22.564 -40.913 1.00 26.14 94 ARG A CA 1
ATOM 724 C C . ARG A 1 94 ? -8.513 22.330 -39.440 1.00 26.14 94 ARG A C 1
ATOM 726 O O . ARG A 1 94 ? -7.628 22.434 -38.597 1.00 26.14 94 ARG A O 1
ATOM 733 N N . GLU A 1 95 ? -9.786 22.069 -39.189 1.00 29.47 95 GLU A N 1
ATOM 734 C CA . GLU A 1 95 ? -10.376 21.665 -37.922 1.00 29.47 95 GLU A CA 1
ATOM 735 C C . GLU A 1 95 ? -9.652 20.430 -37.363 1.00 29.47 95 GLU A C 1
ATOM 737 O O . GLU A 1 95 ? -9.236 19.539 -38.110 1.00 29.47 95 GLU A O 1
ATOM 742 N N . GLY A 1 96 ? -9.437 20.429 -36.046 1.00 28.30 96 GLY A N 1
ATOM 743 C CA . GLY A 1 96 ? -8.611 19.445 -35.349 1.00 28.30 96 GLY A CA 1
ATOM 744 C C . GLY A 1 96 ? -9.235 18.045 -35.314 1.00 28.30 96 GLY A C 1
ATOM 745 O O . GLY A 1 96 ? -10.456 17.921 -35.217 1.00 28.30 96 GLY A O 1
ATOM 746 N N . PRO A 1 97 ? -8.426 16.972 -35.355 1.00 32.34 97 PRO A N 1
ATOM 747 C CA . PRO A 1 97 ? -8.926 15.633 -35.109 1.00 32.34 97 PRO A CA 1
ATOM 748 C C . PRO A 1 97 ? -8.976 15.343 -33.603 1.00 32.34 97 PRO A C 1
ATOM 750 O O . PRO A 1 97 ? -8.034 15.623 -32.861 1.00 32.34 97 PRO A O 1
ATOM 753 N N . ASN A 1 98 ? -10.091 14.743 -33.185 1.00 31.02 98 ASN A N 1
ATOM 754 C CA . ASN A 1 98 ? -10.286 14.115 -31.882 1.00 31.02 98 ASN A CA 1
ATOM 755 C C . ASN A 1 98 ? -9.107 13.197 -31.520 1.00 31.02 98 ASN A C 1
ATOM 757 O O . ASN A 1 98 ? -8.773 12.262 -32.252 1.00 31.02 98 ASN A O 1
ATOM 761 N N . VAL A 1 99 ? -8.514 13.452 -30.356 1.00 33.75 99 VAL A N 1
ATOM 762 C CA . VAL A 1 99 ? -7.470 12.635 -29.736 1.00 33.75 99 VAL A CA 1
ATOM 763 C C . VAL A 1 99 ? -8.150 11.499 -28.964 1.00 33.75 99 VAL A C 1
ATOM 765 O O . VAL A 1 99 ? -8.641 11.710 -27.861 1.00 33.75 99 VAL A O 1
ATOM 768 N N . SER A 1 100 ? -8.238 10.292 -29.541 1.00 36.75 100 SER A N 1
ATOM 769 C CA . SER A 1 100 ? -8.651 9.087 -28.788 1.00 36.75 100 SER A CA 1
ATOM 770 C C . SER A 1 100 ? -8.202 7.750 -29.413 1.00 36.75 100 SER A C 1
ATOM 772 O O . SER A 1 100 ? -9.012 6.833 -29.547 1.00 36.75 100 SER A O 1
ATOM 774 N N . VAL A 1 101 ? -6.941 7.594 -29.848 1.00 34.59 101 VAL A N 1
ATOM 775 C CA . VAL A 1 101 ? -6.539 6.353 -30.569 1.00 34.59 101 VAL A CA 1
ATOM 776 C C . VAL A 1 101 ? -5.283 5.635 -30.040 1.00 34.59 101 VAL A C 1
ATOM 778 O O . VAL A 1 101 ? -4.983 4.553 -30.519 1.00 34.59 101 VAL A O 1
ATOM 781 N N . CYS A 1 102 ? -4.584 6.093 -28.994 1.00 34.38 102 CYS A N 1
ATOM 782 C CA . CYS A 1 102 ? -3.353 5.392 -28.557 1.00 34.38 102 CYS A CA 1
ATOM 783 C C . CYS A 1 102 ? -3.494 4.432 -27.356 1.00 34.38 102 CYS A C 1
ATOM 785 O O . CYS A 1 102 ? -2.590 3.634 -27.119 1.00 34.38 102 CYS A O 1
ATOM 787 N N . CYS A 1 103 ? -4.622 4.413 -26.632 1.00 36.62 103 CYS A N 1
ATOM 788 C CA . CYS A 1 103 ? -4.853 3.426 -25.556 1.00 36.62 103 CYS A CA 1
ATOM 789 C C . CYS A 1 103 ? -5.478 2.098 -26.037 1.00 36.62 103 CYS A C 1
ATOM 791 O O . CYS A 1 103 ? -5.624 1.164 -25.251 1.00 36.62 103 CYS A O 1
ATOM 793 N N . SER A 1 104 ? -5.798 1.968 -27.326 1.00 33.53 104 SER A N 1
ATOM 794 C CA . SER A 1 104 ? -6.338 0.744 -27.944 1.00 33.53 104 SER A CA 1
ATOM 795 C C . SER A 1 104 ? -5.289 -0.358 -28.175 1.00 33.53 104 SER A C 1
ATOM 797 O O . SER A 1 104 ? -5.627 -1.463 -28.600 1.00 33.53 104 SER A O 1
ATOM 799 N N . ALA A 1 105 ? -4.020 -0.139 -27.811 1.00 38.19 105 ALA A N 1
ATOM 800 C CA . ALA A 1 105 ? -3.037 -1.224 -27.756 1.00 38.19 105 ALA A CA 1
ATOM 801 C C . ALA A 1 105 ? -3.417 -2.310 -26.724 1.00 38.19 105 ALA A C 1
ATOM 803 O O . ALA A 1 105 ? -3.045 -3.467 -26.895 1.00 38.19 105 ALA A O 1
ATOM 804 N N . ALA A 1 106 ? -4.223 -1.978 -25.704 1.00 39.56 106 ALA A N 1
ATOM 805 C CA . ALA A 1 106 ? -4.787 -2.970 -24.785 1.00 39.56 106 ALA A CA 1
ATOM 806 C C . ALA A 1 106 ? -5.927 -3.802 -25.413 1.00 39.56 106 ALA A C 1
ATOM 808 O O . ALA A 1 106 ? -6.146 -4.936 -24.996 1.00 39.56 106 ALA A O 1
ATOM 809 N N . SER A 1 107 ? -6.625 -3.284 -26.433 1.00 36.94 107 SER A N 1
ATOM 810 C CA . SER A 1 107 ? -7.682 -4.016 -27.151 1.00 36.94 107 SER A CA 1
ATOM 811 C C . SER A 1 107 ? -7.163 -4.871 -28.315 1.00 36.94 107 SER A C 1
ATOM 813 O O . SER A 1 107 ? -7.806 -5.854 -28.664 1.00 36.94 107 SER A O 1
ATOM 815 N N . ASN A 1 108 ? -5.979 -4.580 -28.869 1.00 36.28 108 ASN A N 1
ATOM 816 C CA . ASN A 1 108 ? -5.393 -5.359 -29.976 1.00 36.28 108 ASN A CA 1
ATOM 817 C C . ASN A 1 108 ? -4.747 -6.697 -29.555 1.00 36.28 108 ASN A C 1
ATOM 819 O O . ASN A 1 108 ? -4.196 -7.401 -30.397 1.00 36.28 108 ASN A O 1
ATOM 823 N N . ILE A 1 109 ? -4.826 -7.080 -28.275 1.00 45.50 109 ILE A N 1
ATOM 824 C CA . ILE A 1 109 ? -4.362 -8.393 -27.786 1.00 45.50 109 ILE A CA 1
ATOM 825 C C . ILE A 1 109 ? -5.431 -9.493 -27.991 1.00 45.50 109 ILE A C 1
ATOM 827 O O . ILE A 1 109 ? -5.117 -10.677 -27.904 1.00 45.50 109 ILE A O 1
ATOM 831 N N . TYR A 1 110 ? -6.675 -9.143 -28.342 1.00 43.28 110 TYR A N 1
ATOM 832 C CA . TYR A 1 110 ? -7.803 -10.088 -28.331 1.00 43.28 110 TYR A CA 1
ATOM 833 C C . TYR A 1 110 ? -8.080 -10.865 -29.629 1.00 43.28 110 TYR A C 1
ATOM 835 O O . TYR A 1 110 ? -9.063 -11.599 -29.678 1.00 43.28 110 TYR A O 1
ATOM 843 N N . ASP A 1 111 ? -7.216 -10.800 -30.647 1.00 41.69 111 ASP A N 1
ATOM 844 C CA . ASP A 1 111 ? -7.422 -11.543 -31.905 1.00 41.69 111 ASP A CA 1
ATOM 845 C C . ASP A 1 111 ? -6.424 -12.707 -32.087 1.00 41.69 111 ASP A C 1
ATOM 847 O O . ASP A 1 111 ? -5.686 -12.800 -33.067 1.00 41.69 111 ASP A O 1
ATOM 851 N N . ARG A 1 112 ? -6.358 -13.617 -31.101 1.00 48.25 112 ARG A N 1
ATOM 852 C CA . ARG A 1 112 ? -5.712 -14.937 -31.254 1.00 48.25 112 ARG A CA 1
ATOM 853 C C . ARG A 1 112 ? -6.774 -16.017 -31.444 1.00 48.25 112 ARG A C 1
ATOM 855 O O . ARG A 1 112 ? -7.095 -16.785 -30.540 1.00 48.25 112 ARG A O 1
ATOM 862 N N . GLY A 1 113 ? -7.321 -16.072 -32.653 1.00 43.16 113 GLY A N 1
ATOM 863 C CA . GLY A 1 113 ? -8.229 -17.128 -33.076 1.00 43.16 113 GLY A CA 1
ATOM 864 C C . GLY A 1 113 ? -7.558 -18.504 -33.194 1.00 43.16 113 GLY A C 1
ATOM 865 O O . GLY A 1 113 ? -6.524 -18.658 -33.834 1.00 43.16 113 GLY A O 1
ATOM 866 N N . SER A 1 114 ? -8.264 -19.506 -32.661 1.00 47.50 114 SER A N 1
ATOM 867 C CA . SER A 1 114 ? -8.337 -20.892 -33.147 1.00 47.50 114 SER A CA 1
ATOM 868 C C . SER A 1 114 ? -7.09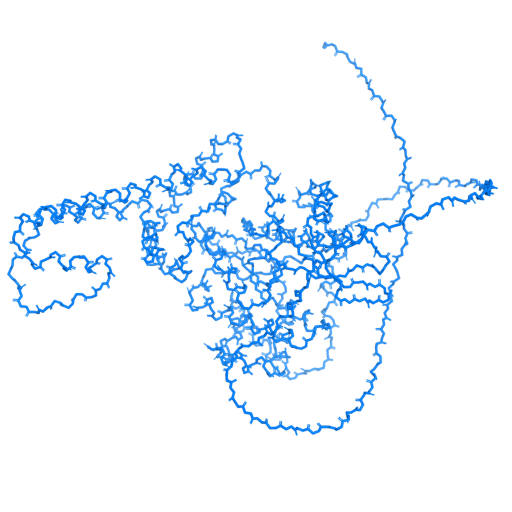9 -21.789 -33.000 1.00 47.50 114 SER A C 1
ATOM 870 O O . SER A 1 114 ? -6.149 -21.693 -33.766 1.00 47.50 114 SER A O 1
ATOM 872 N N . LEU A 1 115 ? -7.169 -22.721 -32.033 1.00 42.94 115 LEU A N 1
ATOM 873 C CA . LEU A 1 115 ? -6.836 -24.162 -32.138 1.00 42.94 115 LEU A CA 1
ATOM 874 C C . LEU A 1 115 ? -6.792 -24.792 -30.721 1.00 42.94 115 LEU A C 1
ATOM 876 O O . LEU A 1 115 ? -5.709 -25.059 -30.205 1.00 42.94 115 LEU A O 1
ATOM 880 N N . ARG A 1 116 ? -7.944 -25.015 -30.048 1.00 50.88 116 ARG A N 1
ATOM 881 C CA . ARG A 1 116 ? -8.045 -25.848 -28.810 1.00 50.88 116 ARG A CA 1
ATOM 882 C C . ARG A 1 116 ? -9.503 -26.155 -28.375 1.00 50.88 116 ARG A C 1
ATOM 884 O O . ARG A 1 116 ? -9.945 -25.781 -27.294 1.00 50.88 116 ARG A O 1
ATOM 891 N N . GLY A 1 117 ? -10.254 -26.888 -29.203 1.00 50.19 117 GLY A N 1
ATOM 892 C CA . GLY A 1 117 ? -11.706 -27.116 -29.034 1.00 50.19 117 GLY A CA 1
ATOM 893 C C . GLY A 1 117 ? -12.185 -27.794 -27.734 1.00 50.19 117 GLY A C 1
ATOM 894 O O . GLY A 1 117 ? -13.283 -27.501 -27.283 1.00 50.19 117 GLY A O 1
ATOM 895 N N . ASN A 1 118 ? -11.373 -28.620 -27.061 1.00 53.59 118 ASN A N 1
ATOM 896 C CA . ASN A 1 118 ? -11.806 -29.307 -25.823 1.00 53.59 118 ASN A CA 1
ATOM 897 C C . ASN A 1 118 ? -11.463 -28.551 -24.526 1.00 53.59 118 ASN A C 1
ATOM 899 O O . ASN A 1 118 ? -11.846 -28.975 -23.441 1.00 53.59 118 ASN A O 1
ATOM 903 N N . SER A 1 119 ? -10.729 -27.439 -24.619 1.00 58.22 119 SER A N 1
ATOM 904 C CA . SER A 1 119 ? -10.278 -26.649 -23.465 1.00 58.22 119 SER A CA 1
ATOM 905 C C . SER A 1 119 ? -11.218 -25.491 -23.115 1.00 58.22 119 SER A C 1
ATOM 907 O O . SER A 1 119 ? -11.109 -24.950 -22.021 1.00 58.22 119 SER A O 1
ATOM 909 N N . ILE A 1 120 ? -12.067 -25.052 -24.043 1.00 61.00 120 ILE A N 1
ATOM 910 C CA . ILE A 1 120 ? -12.816 -23.793 -23.909 1.00 61.00 120 ILE A CA 1
ATOM 911 C C . ILE A 1 120 ? -14.014 -23.971 -22.967 1.00 61.00 120 ILE A C 1
ATOM 913 O O . ILE A 1 120 ? -14.207 -23.170 -22.055 1.00 61.00 120 ILE A O 1
ATOM 917 N N . LEU A 1 121 ? -14.724 -25.100 -23.082 1.00 60.31 121 LEU A N 1
ATOM 918 C CA . LEU A 1 121 ? -15.892 -25.411 -22.249 1.00 60.31 121 LEU A CA 1
ATOM 919 C C . LEU A 1 121 ? -15.565 -25.456 -20.748 1.00 60.31 121 LEU A C 1
ATOM 921 O O . LEU A 1 121 ? -16.384 -25.048 -19.927 1.00 60.31 121 LEU A O 1
ATOM 925 N N . SER A 1 122 ? -14.364 -25.905 -20.360 1.00 72.00 122 SER A N 1
ATOM 926 C CA . SER A 1 122 ? -13.962 -25.898 -18.946 1.00 72.00 122 SER A CA 1
ATOM 927 C C . SER A 1 122 ? -13.727 -24.489 -18.400 1.00 72.00 122 SER A C 1
ATOM 929 O O . SER A 1 122 ? -13.988 -24.251 -17.224 1.00 72.00 122 SER A O 1
ATOM 931 N N . THR A 1 123 ? -13.253 -23.558 -19.234 1.00 77.50 123 THR A N 1
ATOM 932 C CA . THR A 1 123 ? -12.891 -22.204 -18.795 1.00 77.50 123 THR A CA 1
ATOM 933 C C . THR A 1 123 ? -14.119 -21.299 -18.695 1.00 77.50 123 THR A C 1
ATOM 935 O O . THR A 1 123 ? -14.270 -20.598 -17.700 1.00 77.50 123 THR A O 1
ATOM 938 N N . GLU A 1 124 ? -15.053 -21.369 -19.646 1.00 77.50 124 GLU A N 1
ATOM 939 C CA . GLU A 1 124 ? -16.328 -20.631 -19.556 1.00 77.50 124 GLU A CA 1
ATOM 940 C C . GLU A 1 124 ? -17.151 -21.083 -18.345 1.00 77.50 124 GLU A C 1
ATOM 942 O O . GLU A 1 124 ? -17.688 -20.269 -17.590 1.00 77.50 124 GLU A O 1
ATOM 947 N N . THR A 1 125 ? -17.164 -22.396 -18.092 1.00 79.75 125 THR A N 1
ATOM 948 C CA . THR A 1 125 ? -17.783 -22.962 -16.890 1.00 79.75 125 THR A CA 1
ATOM 949 C C . THR A 1 125 ? -17.101 -22.450 -15.618 1.00 79.75 125 THR A C 1
ATOM 951 O O . THR A 1 125 ? -17.770 -22.231 -14.608 1.00 79.75 125 THR A O 1
ATOM 954 N N . TRP A 1 126 ? -15.780 -22.241 -15.642 1.00 83.69 126 TRP A N 1
ATOM 955 C CA . TRP A 1 126 ? -15.050 -21.674 -14.510 1.00 83.69 126 TRP A CA 1
ATOM 956 C C . TRP A 1 126 ? -15.471 -20.230 -14.240 1.00 83.69 126 TRP A C 1
ATOM 958 O O . TRP A 1 126 ? -15.819 -19.922 -13.102 1.00 83.69 126 TRP A O 1
ATOM 968 N N . VAL A 1 127 ? -15.506 -19.379 -15.271 1.00 80.88 127 VAL A N 1
ATOM 969 C CA . VAL A 1 127 ? -15.906 -17.967 -15.149 1.00 80.88 127 VAL A CA 1
ATOM 970 C C . VAL A 1 127 ? -17.332 -17.862 -14.628 1.00 80.88 127 VAL A C 1
ATOM 972 O O . VAL A 1 127 ? -17.560 -17.182 -13.638 1.00 80.88 127 VAL A O 1
ATOM 975 N N . SER A 1 128 ? -18.277 -18.608 -15.204 1.00 80.31 128 SER A N 1
ATOM 976 C CA . SER A 1 128 ? -19.672 -18.585 -14.752 1.00 80.31 128 SER A CA 1
ATOM 977 C C . SER A 1 128 ? -19.833 -19.031 -13.290 1.00 80.31 128 SER A C 1
ATOM 979 O O . SER A 1 128 ? -20.635 -18.452 -12.562 1.00 80.31 128 SER A O 1
ATOM 981 N N . ARG A 1 129 ? -19.050 -20.017 -12.828 1.00 79.62 129 ARG A N 1
ATOM 982 C CA . ARG A 1 129 ? -19.086 -20.490 -11.430 1.00 79.62 129 ARG A CA 1
ATOM 983 C C . ARG A 1 129 ? -18.413 -19.543 -10.437 1.00 79.62 129 ARG A C 1
ATOM 985 O O . ARG A 1 129 ? -18.758 -19.574 -9.260 1.00 79.62 129 ARG A O 1
ATOM 992 N N . HIS A 1 130 ? -17.435 -18.760 -10.889 1.00 77.69 130 HIS A N 1
ATOM 993 C CA . HIS A 1 130 ? -16.549 -17.976 -10.024 1.00 77.69 130 HIS A CA 1
ATOM 994 C C . HIS A 1 130 ? -16.615 -16.467 -10.277 1.00 77.69 130 HIS A C 1
ATOM 996 O O . HIS A 1 130 ? -15.851 -15.728 -9.663 1.00 77.69 130 HIS A O 1
ATOM 1002 N N . MET A 1 131 ? -17.563 -16.004 -11.096 1.00 71.06 131 MET A N 1
ATOM 1003 C CA . MET A 1 131 ? -17.918 -14.591 -11.292 1.00 71.06 131 MET A CA 1
ATOM 1004 C C . MET A 1 131 ? -18.543 -13.930 -10.052 1.00 71.06 131 MET A C 1
ATOM 1006 O O . MET A 1 131 ? -19.085 -12.834 -10.137 1.00 71.06 131 MET A O 1
ATOM 1010 N N . ASN A 1 132 ? -18.444 -14.570 -8.887 1.00 70.69 132 ASN A N 1
ATOM 1011 C CA . ASN A 1 132 ? -18.635 -13.889 -7.616 1.00 70.69 132 ASN A CA 1
ATOM 1012 C C . ASN A 1 132 ? -17.627 -12.732 -7.517 1.00 70.69 132 ASN A C 1
ATOM 1014 O O . ASN A 1 132 ? -16.524 -12.836 -8.053 1.00 70.69 132 ASN A O 1
ATOM 1018 N N . ASP A 1 133 ? -17.952 -11.683 -6.759 1.00 74.81 133 ASP A N 1
ATOM 1019 C CA . ASP A 1 133 ? -17.128 -10.473 -6.539 1.00 74.81 133 ASP A CA 1
ATOM 1020 C C . ASP A 1 133 ? -15.723 -10.714 -5.935 1.00 74.81 133 ASP A C 1
ATOM 1022 O O . ASP A 1 133 ? -15.014 -9.778 -5.552 1.00 74.81 133 ASP A O 1
ATOM 1026 N N . ARG A 1 134 ? -15.297 -11.973 -5.822 1.00 90.25 134 ARG A N 1
ATOM 1027 C CA . ARG A 1 134 ? -14.026 -12.388 -5.251 1.00 90.25 134 ARG A CA 1
ATOM 1028 C C . ARG A 1 134 ? -12.909 -12.362 -6.288 1.00 90.25 134 ARG A C 1
ATOM 1030 O O . ARG A 1 134 ? -13.085 -12.665 -7.464 1.00 90.25 134 ARG A O 1
ATOM 1037 N N . PHE A 1 135 ? -11.709 -12.055 -5.814 1.00 95.44 135 PHE A N 1
ATOM 1038 C CA . PHE A 1 135 ? -10.508 -12.017 -6.636 1.00 95.44 135 PHE A CA 1
ATOM 1039 C C . PHE A 1 135 ? -10.202 -13.367 -7.305 1.00 95.44 135 PHE A C 1
ATOM 1041 O O . PHE A 1 135 ? -10.199 -14.413 -6.653 1.00 95.44 135 PHE A O 1
ATOM 1048 N N . TRP A 1 136 ? -9.869 -13.337 -8.596 1.00 96.06 136 TRP A N 1
ATOM 1049 C CA . TRP A 1 136 ? -9.701 -14.538 -9.423 1.00 96.06 136 TRP A CA 1
ATOM 1050 C C . TRP A 1 136 ? -8.669 -15.541 -8.878 1.00 96.06 136 TRP A C 1
ATOM 1052 O O . TRP A 1 136 ? -8.914 -16.748 -8.902 1.00 96.06 136 TRP A O 1
ATOM 1062 N N . LEU A 1 137 ? -7.549 -15.064 -8.318 1.00 96.94 137 LEU A N 1
ATOM 1063 C CA . LEU A 1 137 ? -6.550 -15.948 -7.709 1.00 96.94 137 LEU A CA 1
ATOM 1064 C C . LEU A 1 137 ? -7.043 -16.600 -6.417 1.00 96.94 137 LEU A C 1
ATOM 1066 O O . LEU A 1 137 ? -6.631 -17.722 -6.144 1.00 96.94 137 LEU A O 1
ATOM 1070 N N . TYR A 1 138 ? -7.929 -15.964 -5.640 1.00 97.50 138 TYR A N 1
ATOM 1071 C CA . TYR A 1 138 ? -8.540 -16.631 -4.484 1.00 97.50 138 TYR A CA 1
ATOM 1072 C C . TYR A 1 138 ? -9.422 -17.798 -4.921 1.00 97.50 138 TYR A C 1
ATOM 1074 O O . TYR A 1 138 ? -9.341 -18.873 -4.328 1.00 97.50 138 TYR A O 1
ATOM 1082 N N . ASN A 1 139 ? -10.206 -17.611 -5.985 1.00 96.00 139 ASN A N 1
ATOM 1083 C CA . ASN A 1 139 ? -11.030 -18.678 -6.553 1.00 96.00 139 ASN A CA 1
ATOM 1084 C C . ASN A 1 139 ? -10.159 -19.855 -7.014 1.00 96.00 139 ASN A C 1
ATOM 1086 O O . ASN A 1 139 ? -10.437 -21.005 -6.681 1.00 96.00 139 ASN A O 1
ATOM 1090 N N . TRP A 1 140 ? -9.048 -19.566 -7.698 1.00 96.88 140 TRP A N 1
ATOM 1091 C CA . TRP A 1 140 ? -8.098 -20.596 -8.119 1.00 96.88 140 TRP A CA 1
ATOM 1092 C C . TRP A 1 140 ? -7.387 -21.287 -6.937 1.00 96.88 140 TRP A C 1
ATOM 1094 O O . TRP A 1 140 ? -7.246 -22.511 -6.939 1.00 96.88 140 TRP A O 1
ATOM 1104 N N . ILE A 1 141 ? -6.973 -20.539 -5.906 1.00 97.75 141 ILE A N 1
ATOM 1105 C CA . ILE A 1 141 ? -6.375 -21.084 -4.670 1.00 97.75 141 ILE A CA 1
ATOM 1106 C C . ILE A 1 141 ? -7.307 -22.108 -4.022 1.00 97.75 141 ILE A C 1
ATOM 1108 O O . ILE A 1 141 ? -6.858 -23.195 -3.644 1.00 97.75 141 ILE A O 1
ATOM 1112 N N . ASP A 1 142 ? -8.590 -21.770 -3.913 1.00 96.62 142 ASP A N 1
ATOM 1113 C CA . ASP A 1 142 ? -9.582 -22.615 -3.257 1.00 96.62 142 ASP A CA 1
ATOM 1114 C C . ASP A 1 142 ? -9.905 -23.857 -4.091 1.00 96.62 142 ASP A C 1
ATOM 1116 O O . ASP A 1 142 ? -9.933 -24.961 -3.547 1.00 96.62 142 ASP A O 1
ATOM 1120 N N . GLU A 1 143 ? -10.037 -23.711 -5.412 1.00 95.94 143 GLU A N 1
ATOM 1121 C CA . GLU A 1 143 ? -10.225 -24.837 -6.332 1.00 95.94 143 GLU A CA 1
ATOM 1122 C C . GLU A 1 143 ? -9.054 -25.830 -6.265 1.00 95.94 143 GLU A C 1
ATOM 1124 O O . GLU A 1 143 ? -9.250 -27.047 -6.257 1.00 95.94 143 GLU A O 1
ATOM 1129 N N . LYS A 1 144 ? -7.817 -25.325 -6.177 1.00 97.44 144 LYS A N 1
ATOM 1130 C CA . LYS A 1 144 ? -6.617 -26.164 -6.045 1.00 97.44 144 LYS A CA 1
ATOM 1131 C C . LYS A 1 144 ? -6.327 -26.593 -4.607 1.00 97.44 144 LYS A C 1
ATOM 1133 O O . LYS A 1 144 ? -5.331 -27.283 -4.384 1.00 97.44 144 LYS A O 1
ATOM 1138 N N . ALA A 1 145 ? -7.181 -26.216 -3.652 1.00 97.56 145 ALA A N 1
ATOM 1139 C CA . ALA A 1 145 ? -7.031 -26.487 -2.226 1.00 97.56 145 ALA A CA 1
ATOM 1140 C C . ALA A 1 145 ? -5.632 -26.126 -1.683 1.00 97.56 145 ALA A C 1
ATOM 1142 O O . ALA A 1 145 ? -5.061 -26.855 -0.868 1.00 97.56 145 ALA A O 1
ATOM 1143 N N . ILE A 1 146 ? -5.069 -25.006 -2.142 1.00 98.12 146 ILE A N 1
ATOM 1144 C CA . ILE A 1 146 ? -3.759 -24.513 -1.705 1.00 98.12 146 ILE A CA 1
ATOM 1145 C C . ILE A 1 146 ? -3.933 -23.905 -0.312 1.00 98.12 146 ILE A C 1
ATOM 1147 O O . ILE A 1 146 ? -4.592 -22.882 -0.156 1.00 98.12 146 ILE A O 1
ATOM 1151 N N . LYS A 1 147 ? -3.352 -24.537 0.714 1.00 98.06 147 LYS A N 1
ATOM 1152 C CA . LYS A 1 147 ? -3.506 -24.105 2.118 1.00 98.06 147 LYS A CA 1
ATOM 1153 C C . LYS A 1 147 ? -2.185 -23.778 2.802 1.00 98.06 147 LYS A C 1
ATOM 1155 O O . LYS A 1 147 ? -2.185 -23.258 3.911 1.00 98.06 147 LYS A O 1
ATOM 1160 N N . SER A 1 148 ? -1.062 -24.117 2.176 1.00 97.94 148 SER A N 1
ATOM 1161 C CA . SER A 1 148 ? 0.257 -24.016 2.790 1.00 97.94 148 SER A CA 1
ATOM 1162 C C . SER A 1 148 ? 1.337 -23.613 1.791 1.00 97.94 148 SER A C 1
ATOM 1164 O O . SER A 1 148 ? 1.186 -23.760 0.578 1.00 97.94 148 SER A O 1
ATOM 1166 N N . GLU A 1 149 ? 2.485 -23.184 2.310 1.00 97.50 149 GLU A N 1
ATOM 1167 C CA . GLU A 1 149 ? 3.669 -22.889 1.500 1.00 97.50 149 GLU A CA 1
ATOM 1168 C C . GLU A 1 149 ? 4.154 -24.105 0.690 1.00 97.50 149 GLU A C 1
ATOM 1170 O O . GLU A 1 149 ? 4.550 -23.973 -0.468 1.00 97.50 149 GLU A O 1
ATOM 1175 N N . LYS A 1 150 ? 4.024 -25.317 1.244 1.00 98.25 150 LYS A N 1
ATOM 1176 C CA . LYS A 1 150 ? 4.349 -26.559 0.526 1.00 98.25 150 LYS A CA 1
ATOM 1177 C C . LYS A 1 150 ? 3.458 -26.763 -0.700 1.00 98.25 150 LYS A C 1
ATOM 1179 O O . LYS A 1 150 ? 3.909 -27.317 -1.704 1.00 98.25 150 LYS A O 1
ATOM 1184 N N . ASP A 1 151 ? 2.198 -26.341 -0.628 1.00 98.44 151 ASP A N 1
ATOM 1185 C CA . ASP A 1 151 ? 1.275 -26.416 -1.760 1.00 98.44 151 ASP A CA 1
ATOM 1186 C C . ASP A 1 151 ? 1.650 -25.395 -2.831 1.00 98.44 151 ASP A C 1
ATOM 1188 O O . ASP A 1 151 ? 1.712 -25.761 -4.004 1.00 98.44 151 ASP A O 1
ATOM 1192 N N . ILE A 1 152 ? 2.006 -24.171 -2.425 1.00 98.31 152 ILE A N 1
ATOM 1193 C CA . ILE A 1 152 ? 2.511 -23.119 -3.321 1.00 98.31 152 ILE A CA 1
ATOM 1194 C C . ILE A 1 152 ? 3.731 -23.621 -4.099 1.00 98.31 152 ILE A C 1
ATOM 1196 O O . ILE A 1 152 ? 3.735 -23.608 -5.332 1.00 98.31 152 ILE A O 1
ATOM 1200 N N . ASP A 1 153 ? 4.742 -24.140 -3.405 1.00 97.56 153 ASP A N 1
ATOM 1201 C CA . ASP A 1 153 ? 5.953 -24.650 -4.048 1.00 97.56 153 ASP A CA 1
ATOM 1202 C C . ASP A 1 153 ? 5.646 -25.790 -5.027 1.00 97.56 153 ASP A C 1
ATOM 1204 O O . ASP A 1 153 ? 6.257 -25.895 -6.095 1.00 97.56 153 ASP A O 1
ATOM 1208 N N . ARG A 1 154 ? 4.685 -26.652 -4.681 1.00 98.06 154 ARG A N 1
ATOM 1209 C CA . ARG A 1 154 ? 4.253 -27.767 -5.527 1.00 98.06 154 ARG A CA 1
ATOM 1210 C C . ARG A 1 154 ? 3.586 -27.278 -6.807 1.00 98.06 154 ARG A C 1
ATOM 1212 O O . ARG A 1 154 ? 3.889 -27.818 -7.872 1.00 98.06 154 ARG A O 1
ATOM 1219 N N . VAL A 1 155 ? 2.686 -26.296 -6.725 1.00 97.88 155 VAL A N 1
ATOM 1220 C CA . VAL A 1 155 ? 1.948 -25.801 -7.898 1.00 97.88 155 VAL A CA 1
ATOM 1221 C C . VAL A 1 155 ? 2.818 -24.915 -8.785 1.00 97.88 155 VAL A C 1
ATOM 1223 O O . VAL A 1 155 ? 2.790 -25.082 -10.000 1.00 97.88 155 VAL A O 1
ATOM 1226 N N . VAL A 1 156 ? 3.673 -24.063 -8.216 1.00 97.12 156 VAL A N 1
ATOM 1227 C CA . VAL A 1 156 ? 4.544 -23.151 -8.982 1.00 97.12 156 VAL A CA 1
ATOM 1228 C C . VAL A 1 156 ? 5.650 -23.902 -9.737 1.00 97.12 156 VAL A C 1
ATOM 1230 O O . VAL A 1 156 ? 6.094 -23.478 -10.806 1.00 97.12 156 VAL A O 1
ATOM 1233 N N . LYS A 1 157 ? 6.086 -25.068 -9.239 1.00 96.56 157 LYS A N 1
ATOM 1234 C CA . LYS A 1 157 ? 7.049 -25.929 -9.951 1.00 96.56 157 LYS A CA 1
ATOM 1235 C C . LYS A 1 157 ? 6.451 -26.609 -11.189 1.00 96.56 157 LYS A C 1
ATOM 1237 O O . LYS A 1 157 ? 7.207 -27.015 -12.073 1.00 96.56 157 LYS A O 1
ATOM 1242 N N . ARG A 1 158 ? 5.123 -26.740 -11.285 1.00 96.94 158 ARG A N 1
ATOM 1243 C CA . ARG A 1 158 ? 4.449 -27.404 -12.411 1.00 96.94 158 ARG A CA 1
ATOM 1244 C C . ARG A 1 158 ? 4.277 -26.431 -13.576 1.00 96.94 158 ARG A C 1
ATOM 1246 O O . ARG A 1 158 ? 3.569 -25.440 -13.468 1.00 96.94 158 ARG A O 1
ATOM 1253 N N . ARG A 1 159 ? 4.851 -26.761 -14.739 1.00 94.31 159 ARG A N 1
ATOM 1254 C CA . ARG A 1 159 ? 4.695 -25.958 -15.970 1.00 94.31 159 ARG A CA 1
ATOM 1255 C C . ARG A 1 159 ? 3.228 -25.805 -16.394 1.00 94.31 159 ARG A C 1
ATOM 1257 O O . ARG A 1 159 ? 2.849 -24.744 -16.873 1.00 94.31 159 ARG A O 1
ATOM 1264 N N . ALA A 1 160 ? 2.416 -26.844 -16.189 1.00 95.94 160 ALA A N 1
ATOM 1265 C CA . ALA A 1 160 ? 0.994 -26.838 -16.533 1.00 95.94 160 ALA A CA 1
ATOM 1266 C C . ALA A 1 160 ? 0.191 -25.761 -15.781 1.00 95.94 160 ALA A C 1
ATOM 1268 O O . ALA A 1 160 ? -0.764 -25.238 -16.342 1.00 95.94 160 ALA A O 1
ATOM 1269 N N . THR A 1 161 ? 0.613 -25.389 -14.566 1.00 95.94 161 THR A N 1
ATOM 1270 C CA . THR A 1 161 ? -0.038 -24.352 -13.752 1.00 95.94 161 THR A CA 1
ATOM 1271 C C . THR A 1 161 ? -0.092 -23.009 -14.472 1.00 95.94 161 THR A C 1
ATOM 1273 O O . THR A 1 161 ? -1.124 -22.351 -14.464 1.00 95.94 161 THR A O 1
ATOM 1276 N N . PHE A 1 162 ? 0.994 -22.609 -15.140 1.00 96.06 162 PHE A N 1
ATOM 1277 C CA . PHE A 1 162 ? 1.037 -21.324 -15.838 1.00 96.06 162 PHE A CA 1
ATOM 1278 C C . PHE A 1 162 ? 0.096 -21.299 -17.042 1.00 96.06 162 PHE A C 1
ATOM 1280 O O . PHE A 1 162 ? -0.660 -20.351 -17.175 1.00 96.06 162 PHE A O 1
ATOM 1287 N N . GLY A 1 163 ? 0.070 -22.361 -17.856 1.00 95.94 163 GLY A N 1
ATOM 1288 C CA . GLY A 1 163 ? -0.860 -22.449 -18.991 1.00 95.94 163 GLY A CA 1
ATOM 1289 C C . GLY A 1 163 ? -2.325 -22.665 -18.582 1.00 95.94 163 GLY A C 1
ATOM 1290 O O . GLY A 1 163 ? -3.236 -22.492 -19.386 1.00 95.94 163 GLY A O 1
ATOM 1291 N N . GLU A 1 164 ? -2.588 -23.089 -17.347 1.00 96.12 164 GLU A N 1
ATOM 1292 C CA . GLU A 1 164 ? -3.934 -23.077 -16.770 1.00 96.12 164 GLU A CA 1
ATOM 1293 C C . GLU A 1 164 ? -4.342 -21.667 -16.344 1.00 96.12 164 GLU A C 1
ATOM 1295 O O . GLU A 1 164 ? -5.380 -21.188 -16.790 1.00 96.12 164 GLU A O 1
ATOM 1300 N N . LEU A 1 165 ? -3.513 -20.996 -15.541 1.00 96.69 165 LEU A N 1
ATOM 1301 C CA . LEU A 1 165 ? -3.760 -19.624 -15.099 1.00 96.69 165 LEU A CA 1
ATOM 1302 C C . LEU A 1 165 ? -3.848 -18.641 -16.271 1.00 96.69 165 LEU A C 1
ATOM 1304 O O . LEU A 1 165 ? -4.648 -17.721 -16.207 1.00 96.69 165 LEU A O 1
ATOM 1308 N N . GLU A 1 166 ? -3.072 -18.849 -17.337 1.00 96.38 166 GLU A N 1
ATOM 1309 C CA . GLU A 1 166 ? -3.111 -18.045 -18.565 1.00 96.38 166 GLU A CA 1
ATOM 1310 C C . GLU A 1 166 ? -4.488 -18.128 -19.219 1.00 96.38 166 GLU A C 1
ATOM 1312 O O . GLU A 1 166 ? -5.136 -17.107 -19.408 1.00 96.38 166 GLU A O 1
ATOM 1317 N N . ARG A 1 167 ? -4.997 -19.348 -19.437 1.00 95.38 167 ARG A N 1
ATOM 1318 C CA . ARG A 1 167 ? -6.339 -19.564 -19.998 1.00 95.38 167 ARG A CA 1
ATOM 1319 C C . ARG A 1 167 ? -7.441 -18.960 -19.132 1.00 95.38 167 ARG A C 1
ATOM 1321 O O . ARG A 1 167 ? -8.417 -18.456 -19.671 1.00 95.38 167 ARG A O 1
ATOM 1328 N N . ILE A 1 168 ? -7.311 -19.036 -17.804 1.00 95.44 168 ILE A N 1
ATOM 1329 C CA . ILE A 1 168 ? -8.251 -18.385 -16.879 1.00 95.44 168 ILE A CA 1
ATOM 1330 C C . ILE A 1 168 ? -8.147 -16.860 -17.013 1.00 95.44 168 ILE A C 1
ATOM 1332 O O . ILE A 1 168 ? -9.164 -16.179 -17.069 1.00 95.44 168 ILE A O 1
ATOM 1336 N N . ALA A 1 169 ? -6.931 -16.320 -17.073 1.00 95.62 169 ALA A N 1
ATOM 1337 C CA . ALA A 1 169 ? -6.696 -14.887 -17.143 1.00 95.62 169 ALA A CA 1
ATOM 1338 C C . ALA A 1 169 ? -7.179 -14.262 -18.464 1.00 95.62 169 ALA A C 1
ATOM 1340 O O . ALA A 1 169 ? -7.712 -13.157 -18.440 1.00 95.62 169 ALA A O 1
ATOM 1341 N N . GLU A 1 170 ? -7.046 -14.969 -19.590 1.00 94.81 170 GLU A N 1
ATOM 1342 C CA . GLU A 1 170 ? -7.476 -14.523 -20.926 1.00 94.81 170 GLU A CA 1
ATOM 1343 C C . GLU A 1 170 ? -8.989 -14.291 -21.046 1.00 94.81 170 GLU A C 1
ATOM 1345 O O . GLU A 1 170 ? -9.419 -13.465 -21.847 1.00 94.81 170 GLU A O 1
ATOM 1350 N N . VAL A 1 171 ? -9.803 -15.007 -20.266 1.00 94.25 171 VAL A N 1
ATOM 1351 C CA . VAL A 1 171 ? -11.272 -14.907 -20.334 1.00 94.25 171 VAL A CA 1
ATOM 1352 C C . VAL A 1 171 ? -11.866 -13.940 -19.309 1.00 94.25 171 VAL A C 1
ATOM 1354 O O . VAL A 1 171 ? -13.066 -13.672 -19.350 1.00 94.25 171 VAL A O 1
ATOM 1357 N N . ILE A 1 172 ? -11.062 -13.432 -18.369 1.00 92.81 172 ILE A N 1
ATOM 1358 C CA . ILE A 1 172 ? -11.532 -12.467 -17.374 1.00 92.81 172 ILE A CA 1
ATOM 1359 C C . ILE A 1 172 ? -11.436 -11.064 -17.985 1.00 92.81 172 ILE A C 1
ATOM 1361 O O . ILE A 1 172 ? -10.330 -10.620 -18.304 1.00 92.81 172 ILE A O 1
ATOM 1365 N N . PRO A 1 173 ? -12.561 -10.339 -18.126 1.00 91.88 173 PRO A N 1
ATOM 1366 C CA . PRO A 1 173 ? -12.545 -9.015 -18.722 1.00 91.88 173 PRO A CA 1
ATOM 1367 C C . PRO A 1 173 ? -11.747 -8.041 -17.861 1.00 91.88 173 PRO A C 1
ATOM 1369 O O . PRO A 1 173 ? -11.738 -8.112 -16.628 1.00 91.88 173 PRO A O 1
ATOM 1372 N N . TYR A 1 174 ? -11.099 -7.094 -18.532 1.00 90.88 174 TYR A N 1
ATOM 1373 C CA . TYR A 1 174 ? -10.489 -5.971 -17.847 1.00 90.88 174 TYR A CA 1
ATOM 1374 C C . TYR A 1 174 ? -11.582 -4.980 -17.416 1.00 90.88 174 TYR A C 1
ATOM 1376 O O . TYR A 1 174 ? -12.328 -4.491 -18.263 1.00 90.88 174 TYR A O 1
ATOM 1384 N N . THR A 1 175 ? -11.682 -4.678 -16.121 1.00 89.75 175 THR A N 1
ATOM 1385 C CA . THR A 1 175 ? -12.680 -3.760 -15.560 1.00 89.75 175 THR A CA 1
ATOM 1386 C C . THR A 1 175 ? -12.062 -2.789 -14.558 1.00 89.75 175 THR A C 1
ATOM 1388 O O . THR A 1 175 ? -11.374 -3.172 -13.608 1.00 89.75 175 THR A O 1
ATOM 1391 N N . THR A 1 176 ? -12.350 -1.507 -14.768 1.00 87.88 176 THR A N 1
ATOM 1392 C CA . THR A 1 176 ? -12.087 -0.410 -13.827 1.00 87.88 176 THR A CA 1
ATOM 1393 C C . THR A 1 176 ? -13.397 0.168 -13.300 1.00 87.88 176 THR A C 1
ATOM 1395 O O . THR A 1 176 ? -13.446 1.346 -12.970 1.00 87.88 176 THR A O 1
ATOM 1398 N N . GLU A 1 177 ? -14.484 -0.603 -13.330 1.00 89.94 177 GLU A N 1
ATOM 1399 C CA . GLU A 1 177 ? -15.810 -0.119 -12.951 1.00 89.94 177 GLU A CA 1
ATOM 1400 C C . GLU A 1 177 ? -15.861 0.381 -11.504 1.00 89.94 177 GLU A C 1
ATOM 1402 O O . GLU A 1 177 ? -15.047 0.013 -10.648 1.00 89.94 177 GLU A O 1
ATOM 1407 N N . GLU A 1 178 ? -16.844 1.244 -11.249 1.00 89.62 178 GLU A N 1
ATOM 1408 C CA . GLU A 1 178 ? -17.101 1.791 -9.925 1.00 89.62 178 GLU A CA 1
ATOM 1409 C C . GLU A 1 178 ? -17.347 0.666 -8.911 1.00 89.62 178 GLU A C 1
ATOM 1411 O O . GLU A 1 178 ? -17.980 -0.355 -9.190 1.00 89.62 178 GLU A O 1
ATOM 1416 N N . VAL A 1 179 ? -16.830 0.857 -7.701 1.00 88.62 179 VAL A N 1
ATOM 1417 C CA . VAL A 1 179 ? -17.031 -0.086 -6.608 1.00 88.62 179 VAL A CA 1
ATOM 1418 C C . VAL A 1 179 ? -18.347 0.244 -5.919 1.00 88.62 179 VAL A C 1
ATOM 1420 O O . VAL A 1 179 ? -18.472 1.280 -5.271 1.00 88.62 179 VAL A O 1
ATOM 1423 N N . SER A 1 180 ? -19.322 -0.660 -6.009 1.00 87.44 180 SER A N 1
ATOM 1424 C CA . SER A 1 180 ? -20.518 -0.577 -5.173 1.00 87.44 180 SER A CA 1
ATOM 1425 C C . SER A 1 180 ? -20.164 -1.028 -3.754 1.00 87.44 180 SER A C 1
ATOM 1427 O O . SER A 1 180 ? -20.039 -2.220 -3.476 1.00 87.44 180 SER A O 1
ATOM 1429 N N . HIS A 1 181 ? -19.929 -0.070 -2.861 1.00 87.12 181 HIS A N 1
ATOM 1430 C CA . HIS A 1 181 ? -19.738 -0.340 -1.442 1.00 87.12 181 HIS A CA 1
ATOM 1431 C C . HIS A 1 181 ? -20.349 0.771 -0.588 1.00 87.12 181 HIS A C 1
ATOM 1433 O O . HIS A 1 181 ? -20.154 1.956 -0.858 1.00 87.12 181 HIS A O 1
ATOM 1439 N N . GLU A 1 182 ? -21.072 0.374 0.457 1.00 88.19 182 GLU A N 1
ATOM 1440 C CA . GLU A 1 182 ? -21.591 1.289 1.466 1.00 88.19 182 GLU A CA 1
ATOM 1441 C C . GLU A 1 182 ? -20.534 1.541 2.542 1.00 88.19 182 GLU A C 1
ATOM 1443 O O . GLU A 1 182 ? -20.046 0.606 3.170 1.00 88.19 182 GLU A O 1
ATOM 1448 N N . GLY A 1 183 ? -20.217 2.812 2.783 1.00 89.00 183 GLY A N 1
ATOM 1449 C CA . GLY A 1 183 ? -19.271 3.227 3.817 1.00 89.00 183 GLY A CA 1
ATOM 1450 C C . GLY A 1 183 ? -17.960 3.791 3.263 1.00 89.00 183 GLY A C 1
ATOM 1451 O O . GLY A 1 183 ? -17.766 3.868 2.052 1.00 89.00 183 GLY A O 1
ATOM 1452 N N . PRO A 1 184 ? -17.058 4.254 4.145 1.00 92.12 184 PRO A N 1
ATOM 1453 C CA . PRO A 1 184 ? -15.751 4.772 3.759 1.00 92.12 184 PRO A CA 1
ATOM 1454 C C . PRO A 1 184 ? -14.850 3.669 3.195 1.00 92.12 184 PRO A C 1
ATOM 1456 O O . PRO A 1 184 ? -14.581 2.655 3.843 1.00 92.12 184 PRO A O 1
ATOM 1459 N N . TYR A 1 185 ? -14.262 3.919 2.037 1.00 95.62 185 TYR A N 1
ATOM 1460 C CA . TYR A 1 185 ? -13.157 3.119 1.524 1.00 95.62 185 TYR A CA 1
ATOM 1461 C C . TYR A 1 185 ? -12.088 4.017 0.918 1.00 95.62 185 TYR A C 1
ATOM 1463 O O . TYR A 1 185 ? -12.355 5.170 0.594 1.00 95.62 185 TYR A O 1
ATOM 1471 N N . ALA A 1 186 ? -10.871 3.496 0.806 1.00 96.19 186 ALA A N 1
ATOM 1472 C CA . ALA A 1 186 ? -9.750 4.182 0.171 1.00 96.19 186 ALA A CA 1
ATOM 1473 C C . ALA A 1 186 ? -9.202 3.334 -0.975 1.00 96.19 186 ALA A C 1
ATOM 1475 O O . ALA A 1 186 ? -9.222 2.104 -0.904 1.00 96.19 186 ALA A O 1
ATOM 1476 N N . LEU A 1 187 ? -8.686 3.979 -2.019 1.00 96.88 187 LEU A N 1
ATOM 1477 C CA . LEU A 1 187 ? -7.893 3.309 -3.041 1.00 96.88 187 LEU A CA 1
ATOM 1478 C C . LEU A 1 187 ? -6.440 3.247 -2.577 1.00 96.88 187 LEU A C 1
ATOM 1480 O O . LEU A 1 187 ? -5.806 4.280 -2.382 1.00 96.88 187 LEU A O 1
ATOM 1484 N N . ALA A 1 188 ? -5.897 2.042 -2.449 1.00 97.00 188 ALA A N 1
ATOM 1485 C CA . ALA A 1 188 ? -4.474 1.835 -2.245 1.00 97.00 188 ALA A CA 1
ATOM 1486 C C . ALA A 1 188 ? -3.716 2.246 -3.516 1.00 97.00 188 ALA A C 1
ATOM 1488 O O . ALA A 1 188 ? -3.953 1.694 -4.592 1.00 97.00 188 ALA A O 1
ATOM 1489 N N . GLY A 1 189 ? -2.811 3.214 -3.416 1.00 96.00 189 GLY A N 1
ATOM 1490 C CA . GLY A 1 189 ? -1.890 3.607 -4.481 1.00 96.00 189 GLY A CA 1
ATOM 1491 C C . GLY A 1 189 ? -0.816 2.550 -4.741 1.00 96.00 189 GLY A C 1
ATOM 1492 O O . GLY A 1 189 ? -0.693 1.553 -4.024 1.00 96.00 189 GLY A O 1
ATOM 1493 N N . ARG A 1 190 ? -0.031 2.733 -5.800 1.00 94.94 190 ARG A N 1
ATOM 1494 C CA . ARG A 1 190 ? 1.162 1.910 -6.049 1.00 94.94 190 ARG A CA 1
ATOM 1495 C C . ARG A 1 190 ? 2.127 2.017 -4.862 1.00 94.94 190 ARG A C 1
ATOM 1497 O O . ARG A 1 190 ? 2.089 2.988 -4.111 1.00 94.94 190 ARG A O 1
ATOM 1504 N N . GLY A 1 191 ? 2.907 0.963 -4.629 1.00 91.69 191 GLY A N 1
ATOM 1505 C CA . GLY A 1 191 ? 3.656 0.771 -3.377 1.00 91.69 191 GLY A CA 1
ATOM 1506 C C . GLY A 1 191 ? 2.831 0.228 -2.196 1.00 91.69 191 GLY A C 1
ATOM 1507 O O . GLY A 1 191 ? 3.388 -0.104 -1.158 1.00 91.69 191 GLY A O 1
ATOM 1508 N N . MET A 1 192 ? 1.502 0.104 -2.319 1.00 93.12 192 MET A N 1
ATOM 1509 C CA . MET A 1 192 ? 0.663 -0.557 -1.300 1.00 93.12 192 MET A CA 1
ATOM 1510 C C . MET A 1 192 ? -0.519 -1.366 -1.864 1.00 93.12 192 MET A C 1
ATOM 1512 O O . MET A 1 192 ? -1.217 -2.044 -1.117 1.00 93.12 192 MET A O 1
ATOM 1516 N N . ASP A 1 193 ? -0.761 -1.337 -3.177 1.00 92.75 193 ASP A N 1
ATOM 1517 C CA . ASP A 1 193 ? -1.902 -1.992 -3.840 1.00 92.75 193 ASP A CA 1
ATOM 1518 C C . ASP A 1 193 ? -1.716 -3.492 -4.122 1.00 92.75 193 ASP A C 1
ATOM 1520 O O . ASP A 1 193 ? -2.478 -4.084 -4.897 1.00 92.75 193 ASP A O 1
ATOM 1524 N N . LEU A 1 194 ? -0.710 -4.106 -3.490 1.00 95.31 194 LEU A N 1
ATOM 1525 C CA . LEU A 1 194 ? -0.379 -5.533 -3.544 1.00 95.31 194 LEU A CA 1
ATOM 1526 C C . LEU A 1 194 ? 0.100 -6.037 -4.914 1.00 95.31 194 LEU A C 1
ATOM 1528 O O . LEU A 1 194 ? 0.328 -7.233 -5.100 1.00 95.31 194 LEU A O 1
ATOM 1532 N N . THR A 1 195 ? 0.274 -5.148 -5.889 1.00 94.44 195 THR A N 1
ATOM 1533 C CA . THR A 1 195 ? 0.702 -5.519 -7.246 1.00 94.44 195 THR A CA 1
ATOM 1534 C C . THR A 1 195 ? 2.196 -5.826 -7.315 1.00 94.44 195 THR A C 1
ATOM 1536 O O . THR A 1 195 ? 2.610 -6.688 -8.089 1.00 94.44 195 THR A O 1
ATOM 1539 N N . GLY A 1 196 ? 2.995 -5.151 -6.481 1.00 92.69 196 GLY A N 1
ATOM 1540 C CA . GLY A 1 196 ? 4.454 -5.104 -6.585 1.00 92.69 196 GLY A CA 1
ATOM 1541 C C . GLY A 1 196 ? 4.970 -4.101 -7.625 1.00 92.69 196 GLY A C 1
ATOM 1542 O O . GLY A 1 196 ? 6.168 -4.055 -7.870 1.00 92.69 196 GLY A O 1
ATOM 1543 N N . GLU A 1 197 ? 4.107 -3.305 -8.263 1.00 93.50 197 GLU A N 1
ATOM 1544 C CA . GLU A 1 197 ? 4.554 -2.234 -9.164 1.00 93.50 197 GLU A CA 1
ATOM 1545 C C . GLU A 1 197 ? 4.977 -0.991 -8.378 1.00 93.50 197 GLU A C 1
ATOM 1547 O O . GLU A 1 197 ? 4.328 -0.619 -7.398 1.00 93.50 197 GLU A O 1
ATOM 1552 N N . LEU A 1 198 ? 6.066 -0.364 -8.840 1.00 94.06 198 LEU A N 1
ATOM 1553 C CA . LEU A 1 198 ? 6.870 0.622 -8.098 1.00 94.06 198 LEU A CA 1
ATOM 1554 C C . LEU A 1 198 ? 7.454 0.092 -6.780 1.00 94.06 198 LEU A C 1
ATOM 1556 O O . LEU A 1 198 ? 7.923 0.863 -5.950 1.00 94.06 198 LEU A O 1
ATOM 1560 N N . ASP A 1 199 ? 7.443 -1.225 -6.592 1.00 92.56 199 ASP A N 1
ATOM 1561 C CA . ASP A 1 199 ? 7.856 -1.869 -5.355 1.00 92.56 199 ASP A CA 1
ATOM 1562 C C . ASP A 1 199 ? 8.534 -3.222 -5.659 1.00 92.56 199 ASP A C 1
ATOM 1564 O O . ASP A 1 199 ? 8.901 -3.533 -6.794 1.00 92.56 199 ASP A O 1
ATOM 1568 N N . CYS A 1 200 ? 8.747 -4.038 -4.638 1.00 92.75 200 CYS A N 1
ATOM 1569 C CA . CYS A 1 200 ? 9.405 -5.320 -4.694 1.00 92.75 200 CYS A CA 1
ATOM 1570 C C . CYS A 1 200 ? 8.389 -6.473 -4.691 1.00 92.75 200 CYS A C 1
ATOM 1572 O O . CYS A 1 200 ? 7.520 -6.585 -3.825 1.00 92.75 200 CYS A O 1
ATOM 1574 N N . TYR A 1 201 ? 8.563 -7.414 -5.623 1.00 94.38 201 TYR A N 1
ATOM 1575 C CA . TYR A 1 201 ? 7.767 -8.647 -5.706 1.00 94.38 201 TYR A CA 1
ATOM 1576 C C . TYR A 1 201 ? 8.146 -9.702 -4.656 1.00 94.38 201 TYR A C 1
ATOM 1578 O O . TYR A 1 201 ? 7.563 -10.788 -4.632 1.00 94.38 201 TYR A O 1
ATOM 1586 N N . ALA A 1 202 ? 9.151 -9.454 -3.814 1.00 94.81 202 ALA A N 1
ATOM 1587 C CA . ALA A 1 202 ? 9.511 -10.393 -2.763 1.00 94.81 202 ALA A CA 1
ATOM 1588 C C . ALA A 1 202 ? 8.410 -10.441 -1.699 1.00 94.81 202 ALA A C 1
ATOM 1590 O O . ALA A 1 202 ? 7.952 -9.407 -1.216 1.00 94.81 202 ALA A O 1
ATOM 1591 N N . TRP A 1 203 ? 8.054 -11.655 -1.279 1.00 95.31 203 TRP A N 1
ATOM 1592 C CA . TRP A 1 203 ? 7.036 -11.908 -0.259 1.00 95.31 203 TRP A CA 1
ATOM 1593 C C . TRP A 1 203 ? 7.183 -11.012 0.986 1.00 95.31 203 TRP A C 1
ATOM 1595 O O . TRP A 1 203 ? 6.227 -10.371 1.413 1.00 95.31 203 TRP A O 1
ATOM 1605 N N . ASN A 1 204 ? 8.397 -10.891 1.528 1.00 95.56 204 ASN A N 1
ATOM 1606 C CA . ASN A 1 204 ? 8.642 -10.078 2.723 1.00 95.56 204 ASN A CA 1
ATOM 1607 C C . ASN A 1 204 ? 8.378 -8.579 2.508 1.00 95.56 204 ASN A C 1
ATOM 1609 O O . ASN A 1 204 ? 7.986 -7.902 3.456 1.00 95.56 204 ASN A O 1
ATOM 1613 N N . CYS A 1 205 ? 8.591 -8.054 1.298 1.00 94.25 205 CYS A N 1
ATOM 1614 C CA . CYS A 1 205 ? 8.270 -6.662 0.982 1.00 94.25 205 CYS A CA 1
ATOM 1615 C C . CYS A 1 205 ? 6.758 -6.472 0.886 1.00 94.25 205 CYS A C 1
ATOM 1617 O O . CYS A 1 205 ? 6.215 -5.596 1.548 1.00 94.25 205 CYS A O 1
ATOM 1619 N N . GLN A 1 206 ? 6.063 -7.366 0.180 1.00 94.88 206 GLN A N 1
ATOM 1620 C CA . GLN A 1 206 ? 4.604 -7.317 0.067 1.00 94.88 206 GLN A CA 1
ATOM 1621 C C . GLN A 1 206 ? 3.906 -7.444 1.426 1.00 94.88 206 GLN A C 1
ATOM 1623 O O . GLN A 1 206 ? 2.943 -6.734 1.698 1.00 94.88 206 GLN A O 1
ATOM 1628 N N . LYS A 1 207 ? 4.418 -8.297 2.320 1.00 95.62 207 LYS A N 1
ATOM 1629 C CA . LYS A 1 207 ? 3.925 -8.384 3.699 1.00 95.62 207 LYS A CA 1
ATOM 1630 C C . LYS A 1 207 ? 4.057 -7.042 4.432 1.00 95.62 207 LYS A C 1
ATOM 1632 O O . LYS A 1 207 ? 3.090 -6.577 5.021 1.00 95.62 207 LYS A O 1
ATOM 1637 N N . LYS A 1 208 ? 5.223 -6.388 4.345 1.00 92.88 208 LYS A N 1
ATOM 1638 C CA . LYS A 1 208 ? 5.434 -5.056 4.940 1.00 92.88 208 LYS A CA 1
ATOM 1639 C C . LYS A 1 208 ? 4.498 -4.004 4.343 1.00 92.88 208 LYS A C 1
ATOM 1641 O O . LYS A 1 208 ? 4.030 -3.146 5.079 1.00 92.88 208 LYS A O 1
ATOM 1646 N N . GLN A 1 209 ? 4.201 -4.071 3.044 1.00 92.19 209 GLN A N 1
ATOM 1647 C CA . GLN A 1 209 ? 3.221 -3.174 2.422 1.00 92.19 209 GLN A CA 1
ATOM 1648 C C . GLN A 1 209 ? 1.829 -3.362 3.025 1.00 92.19 209 GLN A C 1
ATOM 1650 O O . GLN A 1 209 ? 1.165 -2.369 3.290 1.00 92.19 209 GLN A O 1
ATOM 1655 N N . VAL A 1 210 ? 1.398 -4.603 3.290 1.00 94.75 210 VAL A N 1
ATOM 1656 C CA 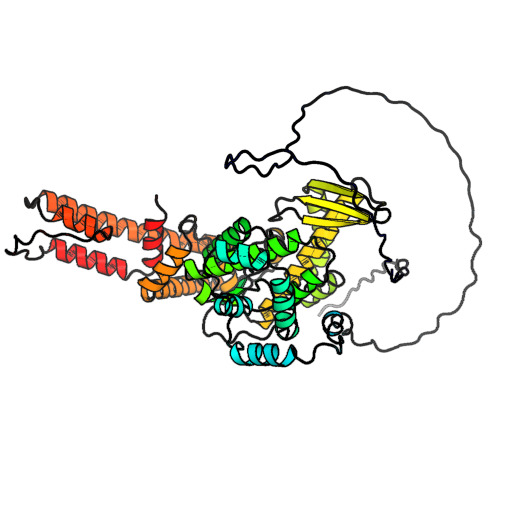. VAL A 1 210 ? 0.142 -4.868 4.016 1.00 94.75 210 VAL A CA 1
ATOM 1657 C C . VAL A 1 210 ? 0.184 -4.222 5.401 1.00 94.75 210 VAL A C 1
ATOM 1659 O O . VAL A 1 210 ? -0.759 -3.530 5.774 1.00 94.75 210 VAL A O 1
ATOM 1662 N N . ASP A 1 211 ? 1.288 -4.374 6.134 1.00 91.44 211 ASP A N 1
ATOM 1663 C CA . ASP A 1 211 ? 1.443 -3.770 7.463 1.00 91.44 211 ASP A CA 1
ATOM 1664 C C . ASP A 1 211 ? 1.352 -2.230 7.418 1.00 91.44 211 ASP A C 1
ATOM 1666 O O . ASP A 1 211 ? 0.643 -1.605 8.214 1.00 91.44 211 ASP A O 1
ATOM 1670 N N . VAL A 1 212 ? 2.008 -1.597 6.441 1.00 89.75 212 VAL A N 1
ATOM 1671 C CA . VAL A 1 212 ? 1.946 -0.141 6.226 1.00 89.75 212 VAL A CA 1
ATOM 1672 C C . VAL A 1 212 ? 0.549 0.296 5.778 1.00 89.75 212 VAL A C 1
ATOM 1674 O O . VAL A 1 212 ? 0.032 1.303 6.258 1.00 89.75 212 VAL A O 1
ATOM 1677 N N . LEU A 1 213 ? -0.081 -0.460 4.882 1.00 92.12 213 LEU A N 1
ATOM 1678 C CA . LEU A 1 213 ? -1.405 -0.158 4.358 1.00 92.12 213 LEU A CA 1
ATOM 1679 C C . LEU A 1 213 ? -2.443 -0.151 5.482 1.00 92.12 213 LEU A C 1
ATOM 1681 O O . LEU A 1 213 ? -3.172 0.828 5.647 1.00 92.12 213 LEU A O 1
ATOM 1685 N N . PHE A 1 214 ? -2.490 -1.221 6.277 1.00 92.19 214 PHE A N 1
ATOM 1686 C CA . PHE A 1 214 ? -3.450 -1.340 7.369 1.00 92.19 214 PHE A CA 1
ATOM 1687 C C . PHE A 1 214 ? -3.152 -0.339 8.487 1.00 92.19 214 PHE A C 1
ATOM 1689 O O . PHE A 1 214 ? -4.077 0.314 8.955 1.00 92.19 214 PHE A O 1
ATOM 1696 N N . SER A 1 215 ? -1.891 -0.106 8.861 1.00 87.31 215 SER A N 1
ATOM 1697 C CA . SER A 1 215 ? -1.584 0.895 9.901 1.00 87.31 215 SER A CA 1
ATOM 1698 C C . SER A 1 215 ? -2.014 2.325 9.537 1.00 87.31 215 SER A C 1
ATOM 1700 O O . SER A 1 215 ? -2.276 3.116 10.440 1.00 87.31 215 SER A O 1
ATOM 1702 N N . ARG A 1 216 ? -2.135 2.652 8.241 1.00 87.44 216 ARG A N 1
ATOM 1703 C CA . ARG A 1 216 ? -2.543 3.985 7.757 1.00 87.44 216 ARG A CA 1
ATOM 1704 C C . ARG A 1 216 ? -4.018 4.146 7.414 1.00 87.44 216 ARG A C 1
ATOM 1706 O O . ARG A 1 216 ? -4.497 5.269 7.335 1.00 87.44 216 ARG A O 1
ATOM 1713 N N . THR A 1 217 ? -4.728 3.065 7.121 1.00 91.50 217 THR A N 1
ATOM 1714 C CA . THR A 1 217 ? -6.105 3.159 6.596 1.00 91.50 217 THR A CA 1
ATOM 1715 C C . THR A 1 217 ? -7.138 2.564 7.545 1.00 91.50 217 THR A C 1
ATOM 1717 O O . THR A 1 217 ? -8.305 2.959 7.531 1.00 91.50 217 THR A O 1
ATOM 1720 N N . TRP A 1 218 ? -6.716 1.647 8.415 1.00 90.50 218 TRP A N 1
ATOM 1721 C CA . TRP A 1 218 ? -7.606 0.843 9.243 1.00 90.50 218 TRP A CA 1
ATOM 1722 C C . TRP A 1 218 ? -8.459 1.646 10.223 1.00 90.50 218 TRP A C 1
ATOM 1724 O O . TRP A 1 218 ? -9.601 1.279 10.493 1.00 90.50 218 TRP A O 1
ATOM 1734 N N . HIS A 1 219 ? -7.921 2.744 10.756 1.00 88.81 219 HIS A N 1
ATOM 1735 C CA . HIS A 1 219 ? -8.595 3.553 11.774 1.00 88.81 219 HIS A CA 1
ATOM 1736 C C . HIS A 1 219 ? -9.796 4.338 11.241 1.00 88.81 219 HIS A C 1
ATOM 1738 O O . HIS A 1 219 ? -10.604 4.810 12.037 1.00 88.81 219 HIS A O 1
ATOM 1744 N N . TYR A 1 220 ? -9.926 4.482 9.921 1.00 93.69 220 TYR A N 1
ATOM 1745 C CA . TYR A 1 220 ? -10.958 5.318 9.311 1.00 93.69 220 TYR A CA 1
ATOM 1746 C C . TYR A 1 220 ? -11.797 4.571 8.263 1.00 93.69 220 TYR A C 1
ATOM 1748 O O . TYR A 1 220 ? -13.020 4.732 8.221 1.00 93.69 220 TYR A O 1
ATOM 1756 N N . PHE A 1 221 ? -11.169 3.732 7.436 1.00 95.56 221 PHE A N 1
ATOM 1757 C CA . PHE A 1 221 ? -11.813 3.083 6.292 1.00 95.56 221 PHE A CA 1
ATOM 1758 C C . PHE A 1 221 ? -12.313 1.667 6.626 1.00 95.56 221 PHE A C 1
ATOM 1760 O O . PHE A 1 221 ? -11.695 0.920 7.390 1.00 95.56 221 PHE A O 1
ATOM 1767 N N . ASP A 1 222 ? -13.463 1.283 6.066 1.00 95.00 222 ASP A N 1
ATOM 1768 C CA . ASP A 1 222 ? -14.054 -0.060 6.206 1.00 95.00 222 ASP A CA 1
ATOM 1769 C C . ASP A 1 222 ? -13.436 -1.057 5.240 1.00 95.00 222 ASP A C 1
ATOM 1771 O O . ASP A 1 222 ? -13.147 -2.203 5.614 1.00 95.00 222 ASP A O 1
ATOM 1775 N N . LYS A 1 223 ? -13.196 -0.593 4.014 1.00 96.31 223 LYS A N 1
ATOM 1776 C CA . LYS A 1 223 ? -12.572 -1.369 2.952 1.00 96.31 223 LYS A CA 1
ATOM 1777 C C . LYS A 1 223 ? -11.435 -0.601 2.309 1.00 96.31 223 LYS A C 1
ATOM 1779 O O . LYS A 1 223 ? -11.382 0.628 2.332 1.00 96.31 223 LYS A O 1
ATOM 1784 N N . ILE A 1 224 ? -10.552 -1.353 1.678 1.00 96.88 224 ILE A N 1
ATOM 1785 C CA . ILE A 1 224 ? -9.450 -0.817 0.899 1.00 96.88 224 ILE A CA 1
ATOM 1786 C C . ILE A 1 224 ? -9.515 -1.445 -0.485 1.00 96.88 224 ILE A C 1
ATOM 1788 O O . ILE A 1 224 ? -9.511 -2.669 -0.627 1.00 96.88 224 ILE A O 1
ATOM 1792 N N . VAL A 1 225 ? -9.574 -0.605 -1.510 1.00 97.12 225 VAL A N 1
ATOM 1793 C CA . VAL A 1 225 ? -9.507 -1.046 -2.898 1.00 97.12 225 VAL A CA 1
ATOM 1794 C C . VAL A 1 225 ? -8.040 -1.281 -3.251 1.00 97.12 225 VAL A C 1
ATOM 1796 O O . VAL A 1 225 ? -7.224 -0.367 -3.170 1.00 97.12 225 VAL A O 1
ATOM 1799 N N . VAL A 1 226 ? -7.701 -2.509 -3.627 1.00 97.44 226 VAL A N 1
ATOM 1800 C CA . VAL A 1 226 ? -6.347 -2.968 -3.987 1.00 97.44 226 VAL A CA 1
ATOM 1801 C C . VAL A 1 226 ? -6.384 -3.644 -5.354 1.00 97.44 226 VAL A C 1
ATOM 1803 O O . VAL A 1 226 ? -7.456 -3.995 -5.837 1.00 97.44 226 VAL A O 1
ATOM 1806 N N . THR A 1 227 ? -5.239 -3.866 -5.996 1.00 95.44 227 THR A N 1
ATOM 1807 C CA . THR A 1 227 ? -5.209 -4.443 -7.351 1.00 95.44 227 THR A CA 1
ATOM 1808 C C . THR A 1 227 ? -4.678 -5.876 -7.387 1.00 95.44 227 THR A C 1
ATOM 1810 O O . THR A 1 227 ? -5.252 -6.712 -8.087 1.00 95.44 227 THR A O 1
ATOM 1813 N N . GLY A 1 228 ? -3.645 -6.206 -6.604 1.00 95.75 228 GLY A N 1
ATOM 1814 C CA . GLY A 1 228 ? -3.026 -7.539 -6.624 1.00 95.75 228 GLY A CA 1
ATOM 1815 C C . GLY A 1 228 ? -2.509 -7.956 -8.013 1.00 95.75 228 GLY A C 1
ATOM 1816 O O . GLY A 1 228 ? -2.389 -7.147 -8.932 1.00 95.75 228 GLY A O 1
ATOM 1817 N N . LEU A 1 229 ? -2.190 -9.238 -8.212 1.00 96.75 229 LEU A N 1
ATOM 1818 C CA . LEU A 1 229 ? -1.793 -9.738 -9.536 1.00 96.75 229 LEU A CA 1
ATOM 1819 C C . LEU A 1 229 ? -3.006 -9.867 -10.471 1.00 96.75 229 LEU A C 1
ATOM 1821 O O . LEU A 1 229 ? -3.755 -10.843 -10.409 1.00 96.75 229 LEU A O 1
ATOM 1825 N N . THR A 1 230 ? -3.208 -8.881 -11.343 1.00 96.19 230 THR A N 1
ATOM 1826 C CA . THR A 1 230 ? -4.350 -8.865 -12.270 1.00 96.19 230 THR A CA 1
ATOM 1827 C C . THR A 1 230 ? -4.203 -9.899 -13.395 1.00 96.19 230 THR A C 1
ATOM 1829 O O . THR A 1 230 ? -3.072 -10.230 -13.764 1.00 96.19 230 THR A O 1
ATOM 1832 N N . PRO A 1 231 ? -5.315 -10.365 -13.999 1.00 96.06 231 PRO A N 1
ATOM 1833 C CA . PRO A 1 231 ? -5.282 -11.245 -15.170 1.00 96.06 231 PRO A CA 1
ATOM 1834 C C . PRO A 1 231 ? -4.419 -10.694 -16.313 1.00 96.06 231 PRO A C 1
ATOM 1836 O O . PRO A 1 231 ? -3.470 -11.337 -16.755 1.00 96.06 231 PRO A O 1
ATOM 1839 N N . THR A 1 232 ? -4.661 -9.443 -16.713 1.00 94.69 232 THR A N 1
ATOM 1840 C CA . THR A 1 232 ? -3.899 -8.763 -17.771 1.00 94.69 232 THR A CA 1
ATOM 1841 C C . THR A 1 232 ? -2.409 -8.700 -17.452 1.00 94.69 232 THR A C 1
ATOM 1843 O O . THR A 1 232 ? -1.575 -8.963 -18.318 1.00 94.69 232 THR A O 1
ATOM 1846 N N . ARG A 1 233 ? -2.051 -8.390 -16.200 1.00 94.31 233 ARG A N 1
ATOM 1847 C CA . ARG A 1 233 ? -0.648 -8.315 -15.783 1.00 94.31 233 ARG A CA 1
ATOM 1848 C C . ARG A 1 233 ? 0.016 -9.688 -15.777 1.00 94.31 233 ARG A C 1
ATOM 1850 O O . ARG A 1 233 ? 1.184 -9.799 -16.147 1.00 94.31 233 ARG A O 1
ATOM 1857 N N . PHE A 1 234 ? -0.721 -10.728 -15.391 1.00 96.00 234 PHE A N 1
ATOM 1858 C CA . PHE A 1 234 ? -0.248 -12.104 -15.459 1.00 96.00 234 PHE A CA 1
ATOM 1859 C C . PHE A 1 234 ? 0.063 -12.519 -16.904 1.00 96.00 234 PHE A C 1
ATOM 1861 O O . PHE A 1 234 ? 1.161 -13.014 -17.152 1.00 96.00 234 PHE A O 1
ATOM 1868 N N . CYS A 1 235 ? -0.828 -12.238 -17.861 1.00 95.56 235 CYS A N 1
ATOM 1869 C CA . CYS A 1 235 ? -0.579 -12.524 -19.280 1.00 95.56 235 CYS A CA 1
ATOM 1870 C C . CYS A 1 235 ? 0.629 -11.741 -19.821 1.00 95.56 235 CYS A C 1
ATOM 1872 O O . CYS A 1 235 ? 1.540 -12.335 -20.392 1.00 95.56 235 CYS A O 1
ATOM 1874 N N . GLN A 1 236 ? 0.731 -10.438 -19.531 1.00 93.00 236 GLN A N 1
ATOM 1875 C CA . GLN A 1 236 ? 1.901 -9.631 -19.913 1.00 93.00 236 GLN A CA 1
ATOM 1876 C C . GLN A 1 236 ? 3.218 -10.200 -19.361 1.00 93.00 236 GLN A C 1
ATOM 1878 O O . GLN A 1 236 ? 4.244 -10.200 -20.041 1.00 93.00 236 GLN A O 1
ATOM 1883 N N . MET A 1 237 ? 3.205 -10.705 -18.124 1.00 94.06 237 MET A N 1
ATOM 1884 C CA . MET A 1 237 ? 4.366 -11.361 -17.523 1.00 94.06 237 MET A CA 1
ATOM 1885 C C . MET A 1 237 ? 4.737 -12.659 -18.263 1.00 94.06 237 MET A C 1
ATOM 1887 O O . MET A 1 237 ? 5.919 -12.999 -18.336 1.00 94.06 237 MET A O 1
ATOM 1891 N N . LEU A 1 238 ? 3.767 -13.388 -18.820 1.00 92.75 238 LEU A N 1
ATOM 1892 C CA . LEU A 1 238 ? 4.024 -14.587 -19.619 1.00 92.75 238 LEU A CA 1
ATOM 1893 C C . LEU A 1 238 ? 4.580 -14.270 -21.011 1.00 92.75 238 LEU A C 1
ATOM 1895 O O . LEU A 1 238 ? 5.509 -14.959 -21.443 1.00 92.75 238 LEU A O 1
ATOM 1899 N N . ASP A 1 239 ? 4.061 -13.228 -21.659 1.00 90.88 239 ASP A N 1
ATOM 1900 C CA . ASP A 1 239 ? 4.501 -12.786 -22.988 1.00 90.88 239 ASP A CA 1
ATOM 1901 C C . ASP A 1 239 ? 5.886 -12.130 -22.965 1.00 90.88 239 ASP A C 1
ATOM 1903 O O . ASP A 1 239 ? 6.646 -12.203 -23.930 1.00 90.88 239 ASP A O 1
ATOM 1907 N N . SER A 1 240 ? 6.242 -11.495 -21.851 1.00 88.00 240 SER A N 1
ATOM 1908 C CA . SER A 1 240 ? 7.550 -10.865 -21.696 1.00 88.00 240 SER A CA 1
ATOM 1909 C C . SER A 1 240 ? 8.710 -11.875 -21.742 1.00 88.00 240 SER A C 1
ATOM 1911 O O . SER A 1 240 ? 8.592 -13.050 -21.371 1.00 88.00 240 SER A O 1
ATOM 1913 N N . SER A 1 241 ? 9.899 -11.381 -22.086 1.00 85.06 241 SER A N 1
ATOM 1914 C CA . SER A 1 241 ? 11.154 -12.138 -22.038 1.00 85.06 241 SER A CA 1
ATOM 1915 C C . SER A 1 241 ? 11.667 -12.393 -20.611 1.00 85.06 241 SER A C 1
ATOM 1917 O O . SER A 1 241 ? 12.845 -12.714 -20.435 1.00 85.06 241 SER A O 1
ATOM 1919 N N . TYR A 1 242 ? 10.829 -12.242 -19.575 1.00 85.69 242 TYR A N 1
ATOM 1920 C CA . TYR A 1 242 ? 11.239 -12.519 -18.202 1.00 85.69 242 TYR A CA 1
ATOM 1921 C C . TYR A 1 242 ? 11.645 -13.978 -18.033 1.00 85.69 242 TYR A C 1
ATOM 1923 O O . TYR A 1 242 ? 10.976 -14.900 -18.522 1.00 85.69 242 TYR A O 1
ATOM 1931 N N . ASP A 1 243 ? 12.717 -14.176 -17.267 1.00 90.44 243 ASP A N 1
ATOM 1932 C CA . ASP A 1 243 ? 13.192 -15.502 -16.910 1.00 90.44 243 ASP A CA 1
ATOM 1933 C C . ASP A 1 243 ? 12.102 -16.305 -16.181 1.00 90.44 243 ASP A C 1
ATOM 1935 O O . ASP A 1 243 ? 11.297 -15.786 -15.403 1.00 90.44 243 ASP A O 1
ATOM 1939 N N . SER A 1 244 ? 12.089 -17.613 -16.426 1.00 92.62 244 SER A N 1
ATOM 1940 C CA . SER A 1 244 ? 11.118 -18.528 -15.830 1.00 92.62 244 SER A CA 1
ATOM 1941 C C . SER A 1 244 ? 11.153 -18.532 -14.296 1.00 92.62 244 SER A C 1
ATOM 1943 O O . SER A 1 244 ? 10.114 -18.766 -13.675 1.00 92.62 244 SER A O 1
ATOM 1945 N N . GLN A 1 245 ? 12.305 -18.259 -13.667 1.00 93.75 245 GLN A N 1
ATOM 1946 C CA . GLN A 1 245 ? 12.403 -18.151 -12.210 1.00 93.75 245 GLN A CA 1
ATOM 1947 C C . GLN A 1 245 ? 11.734 -16.882 -11.701 1.00 93.75 245 GLN A C 1
ATOM 1949 O O . GLN A 1 245 ? 11.067 -16.936 -10.674 1.00 93.75 245 GLN A O 1
ATOM 1954 N N . PHE A 1 246 ? 11.836 -15.771 -12.433 1.00 92.94 246 PHE A N 1
ATOM 1955 C CA . PHE A 1 246 ? 11.149 -14.535 -12.064 1.00 92.94 246 PHE A CA 1
ATOM 1956 C C . PHE A 1 246 ? 9.627 -14.726 -12.064 1.00 92.94 246 PHE A C 1
ATOM 1958 O O . PHE A 1 246 ? 8.965 -14.400 -11.083 1.00 92.94 246 PHE A O 1
ATOM 1965 N N . ARG A 1 247 ? 9.069 -15.372 -13.096 1.00 94.94 247 ARG A N 1
ATOM 1966 C CA . ARG A 1 247 ? 7.623 -15.675 -13.157 1.00 94.94 247 ARG A CA 1
ATOM 1967 C C . ARG A 1 247 ? 7.167 -16.551 -11.988 1.00 94.94 247 ARG A C 1
ATOM 1969 O O . ARG A 1 247 ? 6.108 -16.322 -11.406 1.00 94.94 247 ARG A O 1
ATOM 1976 N N . LYS A 1 248 ? 7.979 -17.552 -11.628 1.00 96.06 248 LYS A N 1
ATOM 1977 C CA . LYS A 1 248 ? 7.743 -18.413 -10.459 1.00 96.06 248 LYS A CA 1
ATOM 1978 C C . LYS A 1 248 ? 7.804 -17.633 -9.157 1.00 96.06 248 LYS A C 1
ATOM 1980 O O . LYS A 1 248 ? 6.939 -17.837 -8.315 1.00 96.06 248 LYS A O 1
ATOM 1985 N N . LEU A 1 249 ? 8.787 -16.749 -9.005 1.00 95.69 249 LEU A N 1
ATOM 1986 C CA . LEU A 1 249 ? 8.929 -15.889 -7.837 1.00 95.69 249 LEU A CA 1
ATOM 1987 C C . LEU A 1 249 ? 7.691 -15.006 -7.660 1.00 95.69 249 LEU A C 1
ATOM 1989 O O . LEU A 1 249 ? 7.087 -15.043 -6.595 1.00 95.69 249 LEU A O 1
ATOM 1993 N N . VAL A 1 250 ? 7.276 -14.284 -8.707 1.00 95.88 250 VAL A N 1
ATOM 1994 C CA . VAL A 1 250 ? 6.107 -13.390 -8.662 1.00 95.88 250 VAL A CA 1
ATOM 1995 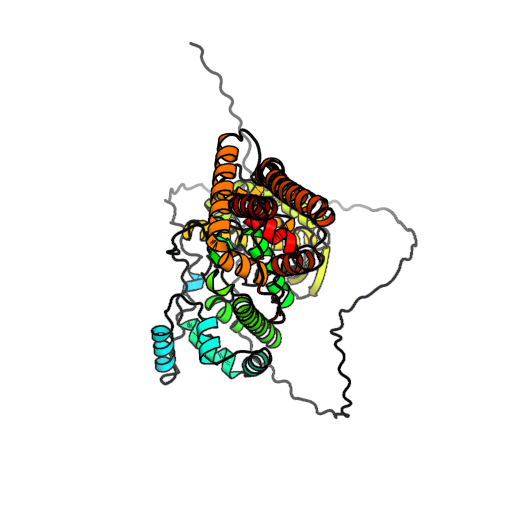C C . VAL A 1 250 ? 4.842 -14.161 -8.294 1.00 95.88 250 VAL A C 1
ATOM 1997 O O . VAL A 1 250 ? 4.152 -13.780 -7.349 1.00 95.88 250 VAL A O 1
ATOM 2000 N N . LEU A 1 251 ? 4.558 -15.277 -8.978 1.00 97.38 251 LEU A N 1
ATOM 2001 C CA . LEU A 1 251 ? 3.381 -16.091 -8.669 1.00 97.38 251 LEU A CA 1
ATOM 2002 C C . LEU A 1 251 ? 3.442 -16.634 -7.234 1.00 97.38 251 LEU A C 1
ATOM 2004 O O . LEU A 1 251 ? 2.469 -16.529 -6.496 1.00 97.38 251 LEU A O 1
ATOM 2008 N N . ALA A 1 252 ? 4.581 -17.180 -6.806 1.00 97.88 252 ALA A N 1
ATOM 2009 C CA . ALA A 1 252 ? 4.715 -17.745 -5.469 1.00 97.88 252 ALA A CA 1
ATOM 2010 C C . ALA A 1 252 ? 4.570 -16.685 -4.365 1.00 97.88 252 ALA A C 1
ATOM 2012 O O . ALA A 1 252 ? 3.937 -16.961 -3.348 1.00 97.88 252 ALA A O 1
ATOM 2013 N N . SER A 1 253 ? 5.131 -15.486 -4.545 1.00 97.62 253 SER A N 1
ATOM 2014 C CA . SER A 1 253 ? 4.960 -14.369 -3.606 1.00 97.62 253 SER A CA 1
ATOM 2015 C C . SER A 1 253 ? 3.500 -13.941 -3.500 1.00 97.62 253 SER A C 1
ATOM 2017 O O . SER A 1 253 ? 2.987 -13.809 -2.393 1.00 97.62 253 SER A O 1
ATOM 2019 N N . GLN A 1 254 ? 2.804 -13.823 -4.633 1.00 97.69 254 GLN A N 1
ATOM 2020 C CA . GLN A 1 254 ? 1.390 -13.448 -4.668 1.00 97.69 254 GLN A CA 1
ATOM 2021 C C . GLN A 1 254 ? 0.502 -14.498 -3.989 1.00 97.69 254 GLN A C 1
ATOM 2023 O O . GLN A 1 254 ? -0.376 -14.152 -3.204 1.00 97.69 254 GLN A O 1
ATOM 2028 N N . LEU A 1 255 ? 0.766 -15.792 -4.197 1.00 98.31 255 LEU A N 1
ATOM 2029 C CA . LEU A 1 255 ? 0.041 -16.850 -3.486 1.00 98.31 255 LEU A CA 1
ATOM 2030 C C . LEU A 1 255 ? 0.309 -16.814 -1.971 1.00 98.31 255 LEU A C 1
ATOM 2032 O O . LEU A 1 255 ? -0.630 -16.962 -1.190 1.00 98.31 255 LEU A O 1
ATOM 2036 N N . ARG A 1 256 ? 1.559 -16.575 -1.541 1.00 98.31 256 ARG A N 1
ATOM 2037 C CA . ARG A 1 256 ? 1.898 -16.411 -0.113 1.00 98.31 256 ARG A CA 1
ATOM 2038 C C . ARG A 1 256 ? 1.159 -15.221 0.497 1.00 98.31 256 ARG A C 1
ATOM 2040 O O . ARG A 1 256 ? 0.601 -15.351 1.582 1.00 98.31 256 ARG A O 1
ATOM 2047 N N . LEU A 1 257 ? 1.103 -14.107 -0.229 1.00 98.00 257 LEU A N 1
ATOM 2048 C CA . LEU A 1 257 ? 0.388 -12.901 0.173 1.00 98.00 257 LEU A CA 1
ATOM 2049 C C . LEU A 1 257 ? -1.101 -13.147 0.371 1.00 98.00 257 LEU A C 1
ATOM 2051 O O . LEU A 1 257 ? -1.635 -12.802 1.420 1.00 98.00 257 LEU A O 1
ATOM 2055 N N . LEU A 1 258 ? -1.758 -13.803 -0.580 1.00 98.06 258 LEU A N 1
ATOM 2056 C CA . LEU A 1 258 ? -3.182 -14.110 -0.471 1.00 98.06 258 LEU A CA 1
ATOM 2057 C C . LEU A 1 258 ? -3.485 -15.053 0.705 1.00 98.06 258 LEU A C 1
ATOM 2059 O O . LEU A 1 258 ? -4.460 -14.821 1.424 1.00 98.06 258 LEU A O 1
ATOM 2063 N N . LEU A 1 259 ? -2.642 -16.069 0.949 1.00 98.19 259 LEU A N 1
ATOM 2064 C CA . LEU A 1 259 ? -2.777 -16.938 2.127 1.00 98.19 259 LEU A CA 1
ATOM 2065 C C . LEU A 1 259 ? -2.568 -16.173 3.438 1.00 98.19 259 LEU A C 1
ATOM 2067 O O . LEU A 1 259 ? -3.315 -16.384 4.390 1.00 98.19 259 LEU A O 1
ATOM 2071 N N . TYR A 1 260 ? -1.590 -15.270 3.485 1.00 97.88 260 TYR A N 1
ATOM 2072 C CA . TYR A 1 260 ? -1.348 -14.429 4.654 1.00 97.88 260 TYR A CA 1
ATOM 2073 C C . TYR A 1 260 ? -2.521 -13.493 4.950 1.00 97.88 260 TYR A C 1
ATOM 2075 O O . TYR A 1 260 ? -2.975 -13.432 6.087 1.00 97.88 260 TYR A O 1
ATOM 2083 N N . LEU A 1 261 ? -3.059 -12.817 3.930 1.00 97.81 261 LEU A N 1
ATOM 2084 C CA . LEU A 1 261 ? -4.236 -11.955 4.065 1.00 97.81 261 LEU A CA 1
ATOM 2085 C C . LEU A 1 261 ? -5.442 -12.716 4.632 1.00 97.81 261 LEU A C 1
ATOM 2087 O O . LEU A 1 261 ? -6.200 -12.165 5.427 1.00 97.81 261 LEU A O 1
ATOM 2091 N N . ARG A 1 262 ? -5.595 -13.995 4.273 1.00 97.38 262 ARG A N 1
ATOM 2092 C CA . ARG A 1 262 ? -6.618 -14.868 4.853 1.00 97.38 262 ARG A CA 1
ATOM 2093 C C . ARG A 1 262 ? -6.313 -15.225 6.312 1.00 97.38 262 ARG A C 1
ATOM 2095 O O . ARG A 1 262 ? -7.211 -15.143 7.142 1.00 97.38 262 ARG A O 1
ATOM 2102 N N . ASP A 1 263 ? -5.068 -15.577 6.637 1.00 97.19 263 ASP A N 1
ATOM 2103 C CA . ASP A 1 263 ? -4.650 -15.934 8.007 1.00 97.19 263 ASP A CA 1
ATOM 2104 C C . ASP A 1 263 ? -4.815 -14.786 9.018 1.00 97.19 263 ASP A C 1
ATOM 2106 O O . ASP A 1 263 ? -5.145 -15.016 10.186 1.00 97.19 263 ASP A O 1
ATOM 2110 N N . ILE A 1 264 ? -4.609 -13.544 8.577 1.00 96.56 264 ILE A N 1
ATOM 2111 C CA . ILE A 1 264 ? -4.805 -12.358 9.422 1.00 96.56 264 ILE A CA 1
ATOM 2112 C C . ILE A 1 264 ? -6.244 -11.824 9.392 1.00 96.56 264 ILE A C 1
ATOM 2114 O O . ILE A 1 264 ? -6.534 -10.849 10.075 1.00 96.56 264 ILE A O 1
ATOM 2118 N N . GLY A 1 265 ? -7.140 -12.426 8.601 1.00 96.56 265 GLY A N 1
ATOM 2119 C CA . GLY A 1 265 ? -8.530 -11.981 8.453 1.00 96.56 265 GLY A CA 1
ATOM 2120 C C . GLY A 1 265 ? -8.724 -10.722 7.596 1.00 96.56 265 GLY A C 1
ATOM 2121 O O . GLY A 1 265 ? -9.833 -10.204 7.526 1.00 96.56 265 GLY A O 1
ATOM 2122 N N . ALA A 1 266 ? -7.679 -10.246 6.914 1.00 96.88 266 ALA A N 1
ATOM 2123 C CA . ALA A 1 266 ? -7.709 -9.044 6.077 1.00 96.88 266 ALA A CA 1
ATOM 2124 C C . ALA A 1 266 ? -8.511 -9.222 4.786 1.00 96.88 266 ALA A C 1
ATOM 2126 O O . ALA A 1 266 ? -8.939 -8.229 4.205 1.00 96.88 266 ALA A O 1
ATOM 2127 N N . GLU A 1 267 ? -8.722 -10.461 4.330 1.00 96.00 267 GLU A N 1
ATOM 2128 C CA . GLU A 1 267 ? -9.447 -10.751 3.086 1.00 96.00 267 GLU A CA 1
ATOM 2129 C C . GLU A 1 267 ? -10.808 -10.035 3.034 1.00 96.00 267 GLU A C 1
ATOM 2131 O O . GLU A 1 267 ? -11.156 -9.441 2.016 1.00 96.00 267 GLU A O 1
ATOM 2136 N N . ALA A 1 268 ? -11.542 -10.009 4.150 1.00 94.56 268 ALA A N 1
ATOM 2137 C CA . ALA A 1 268 ? -12.843 -9.355 4.221 1.00 94.56 268 ALA A CA 1
ATOM 2138 C C . ALA A 1 268 ? -12.759 -7.826 4.085 1.00 94.56 268 ALA A C 1
ATOM 2140 O O . ALA A 1 268 ? -13.764 -7.201 3.768 1.00 94.56 268 ALA A O 1
ATOM 2141 N N . ASN A 1 269 ? -11.605 -7.204 4.319 1.00 95.75 269 ASN A N 1
ATOM 2142 C CA . ASN A 1 269 ? -11.418 -5.752 4.290 1.00 95.75 269 ASN A CA 1
ATOM 2143 C C . ASN A 1 269 ? -10.864 -5.232 2.960 1.00 95.75 269 ASN A C 1
ATOM 2145 O O . ASN A 1 269 ? -10.654 -4.029 2.815 1.00 95.75 269 ASN A O 1
ATOM 2149 N N . LEU A 1 270 ? -10.639 -6.113 1.987 1.00 96.50 270 LEU A N 1
ATOM 2150 C CA . LEU A 1 270 ? -10.056 -5.760 0.700 1.00 96.50 270 LEU A CA 1
ATOM 2151 C C . LEU A 1 270 ? -11.073 -5.914 -0.427 1.00 96.50 270 LEU A C 1
ATOM 2153 O O . LEU A 1 270 ? -11.828 -6.882 -0.480 1.00 96.50 270 LEU A O 1
ATOM 2157 N N . ILE A 1 271 ? -11.053 -4.969 -1.362 1.00 96.12 271 ILE A N 1
ATOM 2158 C CA . ILE A 1 271 ? -11.806 -5.038 -2.614 1.00 96.12 271 ILE A CA 1
ATOM 2159 C C . ILE A 1 271 ? -10.789 -5.061 -3.748 1.00 96.12 271 ILE A C 1
ATOM 2161 O O . ILE A 1 271 ? -10.063 -4.094 -3.959 1.00 96.12 271 ILE A O 1
ATOM 2165 N N . PHE A 1 272 ? -10.725 -6.162 -4.491 1.00 95.88 272 PHE A N 1
ATOM 2166 C CA . PHE A 1 272 ? -9.786 -6.278 -5.602 1.00 95.88 272 PHE A CA 1
ATOM 2167 C C . PHE A 1 272 ? -10.366 -5.641 -6.869 1.00 95.88 272 PHE A C 1
ATOM 2169 O O . PHE A 1 272 ? -11.414 -6.069 -7.359 1.00 95.88 272 PHE A O 1
ATOM 2176 N N . ARG A 1 273 ? -9.684 -4.627 -7.410 1.00 95.69 273 ARG A N 1
ATOM 2177 C CA . ARG A 1 273 ? -10.045 -3.921 -8.648 1.00 95.69 273 ARG A CA 1
ATOM 2178 C C . ARG A 1 273 ? -8.815 -3.561 -9.463 1.00 95.69 273 ARG A C 1
ATOM 2180 O O . ARG A 1 273 ? -7.768 -3.204 -8.923 1.00 95.69 273 ARG A O 1
ATOM 2187 N N . GLN A 1 274 ? -8.943 -3.641 -10.783 1.00 95.06 274 GLN A N 1
ATOM 2188 C CA . GLN A 1 274 ? -7.872 -3.217 -11.672 1.00 95.06 274 GLN A CA 1
ATOM 2189 C C . GLN A 1 274 ? -7.826 -1.691 -11.733 1.00 95.06 274 GLN A C 1
ATOM 2191 O O . GLN A 1 274 ? -8.849 -1.012 -11.690 1.00 95.06 274 GLN A O 1
ATOM 2196 N N . LYS A 1 275 ? -6.613 -1.160 -11.836 1.00 96.31 275 LYS A N 1
ATOM 2197 C CA . LYS A 1 275 ? -6.361 0.263 -12.059 1.00 96.31 275 LYS A CA 1
ATOM 2198 C C . LYS A 1 275 ? -6.188 0.540 -13.529 1.00 96.31 275 LYS A C 1
ATOM 2200 O O . LYS A 1 275 ? -5.665 -0.322 -14.241 1.00 96.31 275 LYS A O 1
ATOM 2205 N N . THR A 1 276 ? -6.534 1.761 -13.932 1.00 95.62 276 THR A N 1
ATOM 2206 C CA . THR A 1 276 ? -6.250 2.295 -15.270 1.00 95.62 276 THR A CA 1
ATOM 2207 C C . THR A 1 276 ? -4.788 2.006 -15.646 1.00 95.62 276 THR A C 1
ATOM 2209 O O . THR A 1 276 ? -3.916 2.148 -14.786 1.00 95.62 276 THR A O 1
ATOM 2212 N N . PRO A 1 277 ? -4.467 1.589 -16.884 1.00 94.56 277 PRO A N 1
ATOM 2213 C CA . PRO A 1 277 ? -3.089 1.278 -17.244 1.00 94.56 277 PRO A CA 1
ATOM 2214 C C . PRO A 1 277 ? -2.218 2.539 -17.199 1.00 94.56 277 PRO A C 1
ATOM 2216 O O . PRO A 1 277 ? -2.634 3.607 -17.649 1.00 94.56 277 PRO A O 1
ATOM 2219 N N . ALA A 1 278 ? -0.996 2.419 -16.681 1.00 95.88 278 ALA A N 1
ATOM 2220 C CA . ALA A 1 278 ? -0.037 3.520 -16.668 1.00 95.88 278 ALA A CA 1
ATOM 2221 C C . ALA A 1 278 ? 0.546 3.741 -18.075 1.00 95.88 278 ALA A C 1
ATOM 2223 O O . ALA A 1 278 ? 1.113 2.820 -18.667 1.00 95.88 278 ALA A O 1
ATOM 2224 N N . CYS A 1 279 ? 0.442 4.962 -18.609 1.00 96.62 279 CYS A N 1
ATOM 2225 C CA . CYS A 1 279 ? 1.011 5.323 -19.910 1.00 96.62 279 CYS A CA 1
ATOM 2226 C C . CYS A 1 279 ? 2.254 6.205 -19.735 1.00 96.62 279 CYS A C 1
ATOM 2228 O O . CYS A 1 279 ? 2.150 7.382 -19.397 1.00 96.62 279 CYS A O 1
ATOM 2230 N N . ARG A 1 280 ? 3.442 5.641 -19.994 1.00 96.12 280 ARG A N 1
ATOM 2231 C CA . ARG A 1 280 ? 4.725 6.366 -19.893 1.00 96.12 280 ARG A CA 1
ATOM 2232 C C . ARG A 1 280 ? 4.968 7.333 -21.052 1.00 96.12 280 ARG A C 1
ATOM 2234 O O . ARG A 1 280 ? 5.716 8.289 -20.896 1.00 96.12 280 ARG A O 1
ATOM 2241 N N . GLN A 1 281 ? 4.359 7.076 -22.208 1.00 96.06 281 GLN A N 1
ATOM 2242 C CA . GLN A 1 281 ? 4.549 7.885 -23.412 1.00 96.06 281 GLN A CA 1
ATOM 2243 C C . GLN A 1 281 ? 3.812 9.226 -23.319 1.00 96.06 281 GLN A C 1
ATOM 2245 O O . GLN A 1 281 ? 4.392 10.261 -23.625 1.00 96.06 281 GLN A O 1
ATOM 2250 N N . HIS A 1 282 ? 2.562 9.207 -22.850 1.00 96.69 282 HIS A N 1
ATOM 2251 C CA . HIS A 1 282 ? 1.684 10.381 -22.783 1.00 96.69 282 HIS A CA 1
ATOM 2252 C C . HIS A 1 282 ? 1.492 10.882 -21.342 1.00 96.69 282 HIS A C 1
ATOM 2254 O O . HIS A 1 282 ? 0.471 11.478 -21.006 1.00 96.69 282 HIS A O 1
ATOM 2260 N N . PHE A 1 283 ? 2.463 10.633 -20.456 1.00 94.94 283 PHE A N 1
ATOM 2261 C CA . PHE A 1 283 ? 2.319 10.936 -19.028 1.00 94.94 283 PHE A CA 1
ATOM 2262 C C . PHE A 1 283 ? 2.080 12.434 -18.758 1.00 94.94 283 PHE A C 1
ATOM 2264 O O . PHE A 1 283 ? 1.308 12.764 -17.865 1.00 94.94 283 PHE A O 1
ATOM 2271 N N . GLU A 1 284 ? 2.679 13.344 -19.537 1.00 96.81 284 GLU A N 1
ATOM 2272 C CA . GLU A 1 284 ? 2.454 14.788 -19.376 1.00 96.81 284 GLU A CA 1
ATOM 2273 C C . GLU A 1 284 ? 1.034 15.212 -19.754 1.00 96.81 284 GLU A C 1
ATOM 2275 O O . GLU A 1 284 ? 0.449 16.075 -19.103 1.00 96.81 284 GLU A O 1
ATOM 2280 N N . GLU A 1 285 ? 0.478 14.637 -20.823 1.00 97.38 285 GLU A N 1
ATOM 2281 C CA . GLU A 1 285 ? -0.912 14.872 -21.218 1.00 97.38 285 GLU A CA 1
ATOM 2282 C C . GLU A 1 285 ? -1.838 14.418 -20.092 1.00 97.38 285 GLU A C 1
ATOM 2284 O O . GLU A 1 285 ? -2.621 15.216 -19.579 1.00 97.38 285 GLU A O 1
ATOM 2289 N N . HIS A 1 286 ? -1.643 13.197 -19.595 1.00 96.25 286 HIS A N 1
ATOM 2290 C CA . HIS A 1 286 ? -2.464 12.669 -18.514 1.00 96.25 286 HIS A CA 1
ATOM 2291 C C . HIS A 1 286 ? -2.274 13.405 -17.176 1.00 96.25 286 HIS A C 1
ATOM 2293 O O . HIS A 1 286 ? -3.228 13.511 -16.403 1.00 96.25 286 HIS A O 1
ATOM 2299 N N . LEU A 1 287 ? -1.085 13.952 -16.887 1.00 94.81 287 LEU A N 1
ATOM 2300 C CA . LEU A 1 287 ? -0.873 14.854 -15.747 1.00 94.81 287 LEU A CA 1
ATOM 2301 C C . LEU A 1 287 ? -1.747 16.107 -15.879 1.00 94.81 287 LEU A C 1
ATOM 2303 O O . LEU A 1 287 ? -2.433 16.469 -14.923 1.00 94.81 287 LEU A O 1
ATOM 2307 N N . ARG A 1 288 ? -1.778 16.738 -17.061 1.00 95.75 288 ARG A N 1
ATOM 2308 C CA . ARG A 1 288 ? -2.621 17.920 -17.316 1.00 95.75 288 ARG A CA 1
ATOM 2309 C C . ARG A 1 288 ? -4.108 17.577 -17.206 1.00 95.75 288 ARG A C 1
ATOM 2311 O O . ARG A 1 288 ? -4.823 18.262 -16.479 1.00 95.75 288 ARG A O 1
ATOM 2318 N N . GLU A 1 289 ? -4.555 16.487 -17.829 1.00 95.06 289 GLU A N 1
ATOM 2319 C CA . GLU A 1 289 ? -5.937 15.980 -17.721 1.00 95.06 289 GLU A CA 1
ATOM 2320 C C . GLU A 1 289 ? -6.330 15.665 -16.268 1.00 95.06 289 GLU A C 1
ATOM 2322 O O . GLU A 1 289 ? -7.484 15.816 -15.860 1.00 95.06 289 GLU A O 1
ATOM 2327 N N . SER A 1 290 ? -5.357 15.254 -15.453 1.00 92.50 290 SER A N 1
ATOM 2328 C CA . SER A 1 290 ? -5.559 14.970 -14.035 1.00 92.50 290 SER A CA 1
ATOM 2329 C C . SER A 1 290 ? -5.508 16.214 -13.143 1.00 92.50 290 SER A C 1
ATOM 2331 O O . SER A 1 290 ? -5.667 16.079 -11.934 1.00 92.50 290 SER A O 1
ATOM 2333 N N . GLY A 1 291 ? -5.343 17.421 -13.691 1.00 92.19 291 GLY A N 1
ATOM 2334 C CA . GLY A 1 291 ? -5.231 18.654 -12.901 1.00 92.19 291 GLY A CA 1
ATOM 2335 C C . GLY A 1 291 ? -3.879 18.811 -12.193 1.00 92.19 291 GLY A C 1
ATOM 2336 O O . GLY A 1 291 ? -3.765 19.576 -11.240 1.00 92.19 291 GLY A O 1
ATOM 2337 N N . LEU A 1 292 ? -2.850 18.092 -12.646 1.00 92.44 292 LEU A N 1
ATOM 2338 C CA . LEU A 1 292 ? -1.483 18.129 -12.118 1.00 92.44 292 LEU A CA 1
ATOM 2339 C C . LEU A 1 292 ? -0.516 18.828 -13.085 1.00 92.44 292 LEU A C 1
ATOM 2341 O O . LEU A 1 292 ? 0.641 18.432 -13.217 1.00 92.44 292 LEU A O 1
ATOM 2345 N N . SER A 1 293 ? -0.972 19.876 -13.776 1.00 94.44 293 SER A N 1
ATOM 2346 C CA . SER A 1 293 ? -0.136 20.641 -14.715 1.00 94.44 293 SER A CA 1
ATOM 2347 C C . SER A 1 293 ? 1.124 21.208 -14.056 1.00 94.44 293 SER A C 1
ATOM 2349 O O . SER A 1 293 ? 2.191 21.169 -14.657 1.00 94.44 293 SER A O 1
ATOM 2351 N N . HIS A 1 294 ? 1.033 21.617 -12.789 1.00 91.31 294 HIS A N 1
ATOM 2352 C CA . HIS A 1 294 ? 2.171 22.112 -12.013 1.00 91.31 294 HIS A CA 1
ATOM 2353 C C . HIS A 1 294 ? 3.321 21.094 -11.893 1.00 91.31 294 HIS A C 1
ATOM 2355 O O . HIS A 1 294 ? 4.469 21.497 -11.741 1.00 91.31 294 HIS A O 1
ATOM 2361 N N . LEU A 1 295 ? 3.049 19.784 -11.977 1.00 92.50 295 LEU A N 1
ATOM 2362 C CA . LEU A 1 295 ? 4.101 18.760 -11.981 1.00 92.50 295 LEU A CA 1
ATOM 2363 C C . LEU A 1 295 ? 4.801 18.636 -13.326 1.00 92.50 295 LEU A C 1
ATOM 2365 O O . LEU A 1 295 ? 5.957 18.232 -13.364 1.00 92.50 295 LEU A O 1
ATOM 2369 N N . VAL A 1 296 ? 4.120 18.982 -14.418 1.00 95.06 296 VAL A N 1
ATOM 2370 C CA . VAL A 1 296 ? 4.766 19.090 -15.727 1.00 95.06 296 VAL A CA 1
ATOM 2371 C C . VAL A 1 296 ? 5.742 20.263 -15.707 1.00 95.06 296 VAL A C 1
ATOM 2373 O O . VAL A 1 296 ? 6.896 20.108 -16.095 1.00 95.06 296 VAL A O 1
ATOM 2376 N N . ASP A 1 297 ? 5.312 21.400 -15.160 1.00 93.56 297 ASP A N 1
ATOM 2377 C CA . ASP A 1 297 ? 6.151 22.594 -15.036 1.00 93.56 297 ASP A CA 1
ATOM 2378 C C . ASP A 1 297 ? 7.325 22.370 -14.060 1.00 93.56 297 ASP A C 1
ATOM 2380 O O . ASP A 1 297 ? 8.441 22.833 -14.295 1.00 93.56 297 ASP A O 1
ATOM 2384 N N . ALA A 1 298 ? 7.100 21.600 -12.989 1.00 92.38 298 ALA A N 1
ATOM 2385 C CA . ALA A 1 298 ? 8.116 21.227 -12.005 1.00 92.38 298 ALA A CA 1
ATOM 2386 C C . ALA A 1 298 ? 8.927 19.968 -12.376 1.00 92.38 298 ALA A C 1
ATOM 2388 O O . ALA A 1 298 ? 9.783 19.552 -11.594 1.00 92.38 298 ALA A O 1
ATOM 2389 N N . ALA A 1 299 ? 8.703 19.356 -13.544 1.00 94.75 299 ALA A N 1
ATOM 2390 C CA . ALA A 1 299 ? 9.368 18.105 -13.909 1.00 94.75 299 ALA A CA 1
ATOM 2391 C C . ALA A 1 299 ? 10.890 18.270 -13.996 1.00 94.75 299 ALA A C 1
ATOM 2393 O O . ALA A 1 299 ? 11.631 17.466 -13.440 1.00 94.75 299 ALA A O 1
ATOM 2394 N N . ALA A 1 300 ? 11.364 19.332 -14.656 1.00 96.31 300 ALA A N 1
ATOM 2395 C CA . ALA A 1 300 ? 12.793 19.596 -14.809 1.00 96.31 300 ALA A CA 1
ATOM 2396 C C . ALA A 1 300 ? 13.536 19.731 -13.462 1.00 96.31 300 ALA A C 1
ATOM 2398 O O . ALA A 1 300 ? 14.469 18.958 -13.251 1.00 96.31 300 ALA A O 1
ATOM 2399 N N . PRO A 1 301 ? 13.128 20.616 -12.524 1.00 96.06 301 PRO A N 1
ATOM 2400 C CA . PRO A 1 301 ? 13.825 20.735 -11.243 1.00 96.06 301 PRO A CA 1
ATOM 2401 C C . PRO A 1 301 ? 13.753 19.458 -10.395 1.00 96.06 301 PRO A C 1
ATOM 2403 O O . PRO A 1 301 ? 14.738 19.121 -9.745 1.00 96.06 301 PRO A O 1
ATOM 2406 N N . LEU A 1 302 ? 12.641 18.711 -10.430 1.00 95.38 302 LEU A N 1
ATOM 2407 C CA . LEU A 1 302 ? 12.538 17.428 -9.722 1.00 95.38 302 LEU A CA 1
ATOM 2408 C C . LEU A 1 302 ? 13.469 16.364 -10.318 1.00 95.38 302 LEU A C 1
ATOM 2410 O O . LEU A 1 302 ? 14.085 15.599 -9.584 1.00 95.38 302 LEU A O 1
ATOM 2414 N N . VAL A 1 303 ? 13.596 16.311 -11.644 1.00 97.50 303 VAL A N 1
ATOM 2415 C CA . VAL A 1 303 ? 14.526 15.395 -12.318 1.00 97.50 303 VAL A CA 1
ATOM 2416 C C . VAL A 1 303 ? 15.974 15.745 -11.993 1.00 97.50 303 VAL A C 1
ATOM 2418 O O . VAL A 1 303 ? 16.772 14.838 -11.766 1.00 97.50 303 VAL A O 1
ATOM 2421 N N . ASP A 1 304 ? 16.310 17.031 -11.937 1.00 97.62 304 ASP A N 1
ATOM 2422 C CA . ASP A 1 304 ? 17.655 17.474 -11.574 1.00 97.62 304 ASP A CA 1
ATOM 2423 C C . ASP A 1 304 ? 17.968 17.139 -10.098 1.00 97.62 304 ASP A C 1
ATOM 2425 O O . ASP A 1 304 ? 19.064 16.666 -9.798 1.00 97.62 304 ASP A O 1
ATOM 2429 N N . GLU A 1 305 ? 16.995 17.277 -9.187 1.00 96.62 305 GLU A N 1
ATOM 2430 C CA . GLU A 1 305 ? 17.113 16.838 -7.786 1.00 96.62 305 GLU A CA 1
ATOM 2431 C C . GLU A 1 305 ? 17.334 15.321 -7.678 1.00 96.62 305 GLU A C 1
ATOM 2433 O O . GLU A 1 305 ? 18.279 14.875 -7.021 1.00 96.62 305 GLU A O 1
ATOM 2438 N N . LEU A 1 306 ? 16.514 14.527 -8.378 1.00 97.25 306 LEU A N 1
ATOM 2439 C CA . LEU A 1 306 ? 16.648 13.069 -8.431 1.00 97.25 306 LEU A CA 1
ATOM 2440 C C . LEU A 1 306 ? 18.015 12.652 -8.987 1.00 97.25 306 LEU A C 1
ATOM 2442 O O . LEU A 1 306 ? 18.647 11.747 -8.448 1.00 97.25 306 LEU A O 1
ATOM 2446 N N . ALA A 1 307 ? 18.486 13.302 -10.053 1.00 98.00 307 ALA A N 1
ATOM 2447 C CA . ALA A 1 307 ? 19.781 13.007 -10.662 1.00 98.00 307 ALA A CA 1
ATOM 2448 C C . ALA A 1 307 ? 20.952 13.339 -9.727 1.00 98.00 307 ALA A C 1
ATOM 2450 O O . ALA A 1 307 ? 21.949 12.618 -9.720 1.00 98.00 307 ALA A O 1
ATOM 2451 N N . LEU A 1 308 ? 20.827 14.411 -8.938 1.00 97.44 308 LEU A N 1
ATOM 2452 C CA . LEU A 1 308 ? 21.858 14.864 -8.009 1.00 97.44 308 LEU A CA 1
ATOM 2453 C C . LEU A 1 308 ? 21.964 13.972 -6.764 1.00 97.44 308 LEU A C 1
ATOM 2455 O O . LEU A 1 308 ? 23.070 13.654 -6.330 1.00 97.44 308 LEU A O 1
ATOM 2459 N N . ALA A 1 309 ? 20.829 13.595 -6.172 1.00 97.44 309 ALA A N 1
ATOM 2460 C CA . ALA A 1 309 ? 20.786 12.802 -4.942 1.00 97.44 309 ALA A CA 1
ATOM 2461 C C . ALA A 1 309 ? 20.743 11.282 -5.192 1.00 97.44 309 ALA A C 1
ATOM 2463 O O . ALA A 1 309 ? 20.956 10.494 -4.268 1.00 97.44 309 ALA A O 1
ATOM 2464 N N . GLY A 1 310 ? 20.463 10.863 -6.427 1.00 97.69 310 GLY A N 1
ATOM 2465 C CA . GLY A 1 310 ? 20.327 9.465 -6.813 1.00 97.69 310 GLY A CA 1
ATOM 2466 C C . GLY A 1 310 ? 21.662 8.761 -7.010 1.00 97.69 310 GLY A C 1
ATOM 2467 O O . GLY A 1 310 ? 22.634 9.325 -7.513 1.00 97.69 310 GLY A O 1
ATOM 2468 N N . HIS A 1 311 ? 21.698 7.481 -6.657 1.00 98.06 311 HIS A N 1
ATOM 2469 C CA . HIS A 1 311 ? 22.806 6.595 -6.977 1.00 98.06 311 HIS A CA 1
ATOM 2470 C C . HIS A 1 311 ? 22.395 5.637 -8.091 1.00 98.06 311 HIS A C 1
ATOM 2472 O O . HIS A 1 311 ? 21.340 5.014 -8.009 1.00 98.06 311 HIS A O 1
ATOM 2478 N N . TYR A 1 312 ? 23.226 5.482 -9.122 1.00 98.12 312 TYR A N 1
ATOM 2479 C CA . TYR A 1 312 ? 22.951 4.542 -10.206 1.00 98.12 312 TYR A CA 1
ATOM 2480 C C . TYR A 1 312 ? 24.134 3.635 -10.514 1.00 98.12 312 TYR A C 1
ATOM 2482 O O . TYR A 1 312 ? 25.298 4.008 -10.348 1.00 98.12 312 TYR A O 1
ATOM 2490 N N . THR A 1 313 ? 23.823 2.444 -11.021 1.00 98.19 313 THR A N 1
ATOM 2491 C CA . THR A 1 313 ? 24.810 1.511 -11.569 1.00 98.19 313 THR A CA 1
ATOM 2492 C C . THR A 1 313 ? 24.369 1.034 -12.949 1.00 98.19 313 THR A C 1
ATOM 2494 O O . THR A 1 313 ? 23.180 1.034 -13.254 1.00 98.19 313 THR A O 1
ATOM 2497 N N . ILE A 1 314 ? 25.324 0.677 -13.814 1.00 97.94 314 ILE A N 1
ATOM 2498 C CA . ILE A 1 314 ? 25.047 0.139 -15.153 1.00 97.94 314 ILE A CA 1
ATOM 2499 C C . ILE A 1 314 ? 25.322 -1.363 -15.133 1.00 97.94 314 ILE A C 1
ATOM 2501 O O . ILE A 1 314 ? 26.483 -1.778 -15.115 1.00 97.94 314 ILE A O 1
ATOM 2505 N N . ASP A 1 315 ? 24.262 -2.168 -15.150 1.00 95.88 315 ASP A N 1
ATOM 2506 C CA . ASP A 1 315 ? 24.346 -3.629 -15.023 1.00 95.88 315 ASP A CA 1
ATOM 2507 C C . ASP A 1 315 ? 24.744 -4.314 -16.329 1.00 95.88 315 ASP A C 1
ATOM 2509 O O . ASP A 1 315 ? 25.413 -5.353 -16.338 1.00 95.88 315 ASP A O 1
ATOM 2513 N N . ARG A 1 316 ? 24.292 -3.759 -17.457 1.00 95.75 316 ARG A N 1
ATOM 2514 C CA . ARG A 1 316 ? 24.501 -4.332 -18.787 1.00 95.75 316 ARG A CA 1
ATOM 2515 C C . ARG A 1 316 ? 24.564 -3.233 -19.833 1.00 95.75 316 ARG A C 1
ATOM 2517 O O . ARG A 1 316 ? 23.784 -2.287 -19.800 1.00 95.75 316 ARG A O 1
ATOM 2524 N N . ARG A 1 317 ? 25.482 -3.396 -20.783 1.00 97.19 317 ARG A N 1
ATOM 2525 C CA . ARG A 1 317 ? 25.598 -2.544 -21.966 1.00 97.19 317 ARG A CA 1
ATOM 2526 C C . ARG A 1 317 ? 25.215 -3.353 -23.197 1.00 97.19 317 ARG A C 1
ATOM 2528 O O . ARG A 1 317 ? 25.782 -4.424 -23.407 1.00 97.19 317 ARG A O 1
ATOM 2535 N N . CYS A 1 318 ? 24.254 -2.841 -23.947 1.00 96.00 318 CYS A N 1
ATOM 2536 C CA . CYS A 1 318 ? 23.866 -3.301 -25.272 1.00 96.00 318 CYS A CA 1
ATOM 2537 C C . CYS A 1 318 ? 24.340 -2.260 -26.301 1.00 96.00 318 CYS A C 1
ATOM 2539 O O . CYS A 1 318 ? 24.785 -1.173 -25.921 1.00 96.00 318 CYS A O 1
ATOM 2541 N N . ASP A 1 319 ? 24.260 -2.587 -27.590 1.00 96.31 319 ASP A N 1
ATOM 2542 C CA . ASP A 1 319 ? 24.758 -1.705 -28.655 1.00 96.31 319 ASP A CA 1
ATOM 2543 C C . ASP A 1 319 ? 23.964 -0.386 -28.747 1.00 96.31 319 ASP A C 1
ATOM 2545 O O . ASP A 1 319 ? 24.523 0.664 -29.053 1.00 96.31 319 ASP A O 1
ATOM 2549 N N . ASP A 1 320 ? 22.671 -0.424 -28.426 1.00 96.44 320 ASP A N 1
ATOM 2550 C CA . ASP A 1 320 ? 21.714 0.680 -28.544 1.00 96.44 320 ASP A CA 1
ATOM 2551 C C . ASP A 1 320 ? 21.252 1.250 -27.186 1.00 96.44 320 ASP A C 1
ATOM 2553 O O . ASP A 1 320 ? 20.827 2.407 -27.110 1.00 96.44 320 ASP A O 1
ATOM 2557 N N . HIS A 1 321 ? 21.386 0.495 -26.088 1.00 97.12 321 HIS A N 1
ATOM 2558 C CA . HIS A 1 321 ? 20.952 0.924 -24.753 1.00 97.12 321 HIS A CA 1
ATOM 2559 C C . HIS A 1 321 ? 21.833 0.435 -23.588 1.00 97.12 321 HIS A C 1
ATOM 2561 O O . HIS A 1 321 ? 22.564 -0.552 -23.668 1.00 97.12 321 HIS A O 1
ATOM 2567 N N . LEU A 1 322 ? 21.738 1.131 -22.455 1.00 97.38 322 LEU A N 1
ATOM 2568 C CA . LEU A 1 322 ? 22.332 0.784 -21.166 1.00 97.38 322 LEU A CA 1
ATOM 2569 C C . LEU A 1 322 ? 21.222 0.376 -20.207 1.00 97.38 322 LEU A C 1
ATOM 2571 O O . LEU A 1 322 ? 20.287 1.144 -19.990 1.00 97.38 322 LEU A O 1
ATOM 2575 N N . HIS A 1 323 ? 21.354 -0.792 -19.587 1.00 96.94 323 HIS A N 1
ATOM 2576 C CA . HIS A 1 323 ? 20.513 -1.174 -18.460 1.00 96.94 323 HIS A CA 1
ATOM 2577 C C . HIS A 1 323 ? 21.086 -0.607 -17.169 1.00 96.94 323 HIS A C 1
ATOM 2579 O O . HIS A 1 323 ? 22.284 -0.759 -16.907 1.00 96.94 323 HIS A O 1
ATOM 2585 N N . TYR A 1 324 ? 20.226 0.002 -16.361 1.00 97.88 324 TYR A N 1
ATOM 2586 C CA . TYR A 1 324 ? 20.621 0.647 -15.118 1.00 97.88 324 TYR A CA 1
ATOM 2587 C C . TYR A 1 324 ? 19.841 0.106 -13.917 1.00 97.88 324 TYR A C 1
ATOM 2589 O O . TYR A 1 324 ? 18.695 -0.331 -14.059 1.00 97.88 324 TYR A O 1
ATOM 2597 N N . THR A 1 325 ? 20.441 0.234 -12.733 1.00 97.81 325 THR A N 1
ATOM 2598 C CA . THR A 1 325 ? 19.730 0.334 -11.455 1.00 97.81 325 THR A CA 1
ATOM 2599 C C . THR A 1 325 ? 19.828 1.753 -10.909 1.00 97.81 325 THR A C 1
ATOM 2601 O O . THR A 1 325 ? 20.835 2.426 -11.125 1.00 97.81 325 THR A O 1
ATOM 2604 N N . PHE A 1 326 ? 18.794 2.214 -10.211 1.00 98.12 326 PHE A N 1
ATOM 2605 C CA . PHE A 1 326 ? 18.702 3.551 -9.633 1.00 98.12 326 PHE A CA 1
ATOM 2606 C C . PHE A 1 326 ? 18.124 3.487 -8.217 1.00 98.12 326 PHE A C 1
ATOM 2608 O O . PHE A 1 326 ? 17.046 2.937 -7.999 1.00 98.12 326 PHE A O 1
ATOM 2615 N N . GLU A 1 327 ? 18.839 4.056 -7.256 1.00 97.69 327 GLU A N 1
ATOM 2616 C CA . GLU A 1 327 ? 18.479 4.136 -5.842 1.00 97.69 327 GLU A CA 1
ATOM 2617 C C . GLU A 1 327 ? 18.344 5.601 -5.444 1.00 97.69 327 GLU A C 1
ATOM 2619 O O . GLU A 1 327 ? 19.195 6.424 -5.784 1.00 97.69 327 GLU A O 1
ATOM 2624 N N . HIS A 1 328 ? 17.289 5.943 -4.708 1.00 97.38 328 HIS A N 1
ATOM 2625 C CA . HIS A 1 328 ? 17.076 7.309 -4.245 1.00 97.38 328 HIS A CA 1
ATOM 2626 C C . HIS A 1 328 ? 16.236 7.315 -2.956 1.00 97.38 328 HIS A C 1
ATOM 2628 O O . HIS A 1 328 ? 15.316 6.506 -2.855 1.00 97.38 328 HIS A O 1
ATOM 2634 N N . PRO A 1 329 ? 16.482 8.222 -1.987 1.00 95.38 329 PRO A N 1
ATOM 2635 C CA . PRO A 1 329 ? 15.746 8.257 -0.713 1.00 95.38 329 PRO A CA 1
ATOM 2636 C C . PRO A 1 329 ? 14.225 8.449 -0.824 1.00 95.38 329 PRO A C 1
ATOM 2638 O O . PRO A 1 329 ? 13.489 8.038 0.067 1.00 95.38 329 PRO A O 1
ATOM 2641 N N . LEU A 1 330 ? 13.753 9.083 -1.902 1.00 94.31 330 LEU A N 1
ATOM 2642 C CA . LEU A 1 330 ? 12.319 9.260 -2.199 1.00 94.31 330 LEU A CA 1
ATOM 2643 C C . LEU A 1 330 ? 11.655 8.036 -2.852 1.00 94.31 330 LEU A C 1
ATOM 2645 O O . LEU A 1 330 ? 10.464 8.095 -3.154 1.00 94.31 330 LEU A O 1
ATOM 2649 N N . LEU A 1 331 ? 12.417 6.974 -3.123 1.00 94.56 331 LEU A N 1
ATOM 2650 C CA . LEU A 1 331 ? 11.927 5.745 -3.737 1.00 94.56 331 LEU A CA 1
ATOM 2651 C C . LEU A 1 331 ? 11.997 4.612 -2.715 1.00 94.56 331 LEU A C 1
ATOM 2653 O O . LEU A 1 331 ? 12.952 4.484 -1.953 1.00 94.56 331 LEU A O 1
ATOM 2657 N N . GLU A 1 332 ? 10.992 3.751 -2.735 1.00 90.44 332 GLU A N 1
ATOM 2658 C CA . GLU A 1 332 ? 10.829 2.651 -1.780 1.00 90.44 332 GLU A CA 1
ATOM 2659 C C . GLU A 1 332 ? 11.861 1.555 -2.051 1.00 90.44 332 GLU A C 1
ATOM 2661 O O . GLU A 1 332 ? 12.327 0.864 -1.143 1.00 90.44 332 GLU A O 1
ATOM 2666 N N . HIS A 1 333 ? 12.211 1.403 -3.329 1.00 91.94 333 HIS A N 1
ATOM 2667 C CA . HIS A 1 333 ? 13.044 0.335 -3.844 1.00 91.94 333 HIS A CA 1
ATOM 2668 C C . HIS A 1 333 ? 13.921 0.804 -4.999 1.00 91.94 333 HIS A C 1
ATOM 2670 O O . HIS A 1 333 ? 13.630 1.791 -5.678 1.00 91.94 333 HIS A O 1
ATOM 2676 N N . VAL A 1 334 ? 14.977 0.024 -5.237 1.00 95.44 334 VAL A N 1
ATOM 2677 C CA . VAL A 1 334 ? 15.847 0.156 -6.404 1.00 95.44 334 VAL A CA 1
ATOM 2678 C C . VAL A 1 334 ? 15.011 0.005 -7.670 1.00 95.44 334 VAL A C 1
ATOM 2680 O O . VAL A 1 334 ? 14.325 -1.001 -7.851 1.00 95.44 334 VAL A O 1
ATOM 2683 N N . GLN A 1 335 ? 15.085 0.997 -8.544 1.00 96.62 335 GLN A N 1
ATOM 2684 C CA . GLN A 1 335 ? 14.429 0.974 -9.842 1.00 96.62 335 GLN A CA 1
ATOM 2685 C C . GLN A 1 335 ? 15.385 0.440 -10.894 1.00 96.62 335 GLN A C 1
ATOM 2687 O O . GLN A 1 335 ? 16.587 0.680 -10.828 1.00 96.62 335 GLN A O 1
ATOM 2692 N N . SER A 1 336 ? 14.851 -0.270 -11.880 1.00 95.62 336 SER A N 1
ATOM 2693 C CA . SER A 1 336 ? 15.631 -0.760 -13.012 1.00 95.62 336 SER A CA 1
ATOM 2694 C C . SER A 1 336 ? 14.976 -0.345 -14.316 1.00 95.62 336 SER A C 1
ATOM 2696 O O . SER A 1 336 ? 13.752 -0.383 -14.445 1.00 95.62 336 SER A O 1
ATOM 2698 N N . GLY A 1 337 ? 15.795 0.007 -15.300 1.00 96.25 337 GLY A N 1
ATOM 2699 C CA . GLY A 1 337 ? 15.312 0.451 -16.600 1.00 96.25 337 GLY A CA 1
ATOM 2700 C C . GLY A 1 337 ? 16.388 0.385 -17.672 1.00 96.25 337 GLY A C 1
ATOM 2701 O O . GLY A 1 337 ? 17.409 -0.292 -17.512 1.00 96.25 337 GLY A O 1
ATOM 2702 N N . ALA A 1 338 ? 16.135 1.072 -18.783 1.00 97.00 338 ALA A N 1
ATOM 2703 C CA . ALA A 1 338 ? 17.095 1.216 -19.864 1.00 97.00 338 ALA A CA 1
ATOM 2704 C C . ALA A 1 338 ? 17.071 2.638 -20.437 1.00 97.00 338 ALA A C 1
ATOM 2706 O O . ALA A 1 338 ? 16.012 3.250 -20.547 1.00 97.00 338 ALA A O 1
ATOM 2707 N N . VAL A 1 339 ? 18.244 3.144 -20.814 1.00 97.81 339 VAL A N 1
ATOM 2708 C CA . VAL A 1 339 ? 18.446 4.449 -21.471 1.00 97.81 339 VAL A CA 1
ATOM 2709 C C . VAL A 1 339 ? 19.383 4.288 -22.671 1.00 97.81 339 VAL A C 1
ATOM 2711 O O . VAL A 1 339 ? 20.046 3.264 -22.785 1.00 97.81 339 VAL A O 1
ATOM 2714 N N . GLY A 1 340 ? 19.463 5.261 -23.581 1.00 97.12 340 GLY A N 1
ATOM 2715 C CA . GLY A 1 340 ? 20.298 5.147 -24.790 1.00 97.12 340 GLY A CA 1
ATOM 2716 C C . GLY A 1 340 ? 21.805 4.982 -24.512 1.00 97.12 340 GLY A C 1
ATOM 2717 O O . GLY A 1 340 ? 22.339 5.580 -23.578 1.00 97.12 340 GLY A O 1
ATOM 2718 N N . ALA A 1 341 ? 22.506 4.204 -25.351 1.00 93.81 341 ALA A N 1
ATOM 2719 C CA . ALA A 1 341 ? 23.922 3.828 -25.174 1.00 93.81 341 ALA A CA 1
ATOM 2720 C C . ALA A 1 341 ? 24.946 4.983 -25.223 1.00 93.81 341 ALA A C 1
ATOM 2722 O O . ALA A 1 341 ? 26.054 4.838 -24.708 1.00 93.81 341 ALA A O 1
ATOM 2723 N N . GLY A 1 342 ? 24.593 6.128 -25.818 1.00 94.88 342 GLY A N 1
ATOM 2724 C CA . GLY A 1 342 ? 25.509 7.258 -26.040 1.00 94.88 342 GLY A CA 1
ATOM 2725 C C . GLY A 1 342 ? 25.670 8.237 -24.871 1.00 94.88 342 GLY A C 1
ATOM 2726 O O . GLY A 1 342 ? 26.409 9.210 -24.996 1.00 94.88 342 GLY A O 1
ATOM 2727 N N . LEU A 1 343 ? 24.972 8.022 -23.755 1.00 95.56 343 LEU A N 1
ATOM 2728 C CA . LEU A 1 343 ? 24.924 8.966 -22.638 1.00 95.56 343 LEU A CA 1
ATOM 2729 C C . LEU A 1 343 ? 26.054 8.713 -21.629 1.00 95.56 343 LEU A C 1
ATOM 2731 O O . LEU A 1 343 ? 26.351 7.568 -21.284 1.00 95.56 343 LEU A O 1
ATOM 2735 N N . VAL A 1 344 ? 26.664 9.785 -21.115 1.00 95.94 344 VAL A N 1
ATOM 2736 C CA . VAL A 1 344 ? 27.751 9.723 -20.120 1.00 95.94 344 VAL A CA 1
ATOM 2737 C C . VAL A 1 344 ? 27.607 10.814 -19.056 1.00 95.94 344 VAL A C 1
ATOM 2739 O O . VAL A 1 344 ? 26.941 11.819 -19.277 1.00 95.94 344 VAL A O 1
ATOM 2742 N N . GLY A 1 345 ? 28.252 10.626 -17.899 1.00 95.00 345 GLY A N 1
ATOM 2743 C CA . GLY A 1 345 ? 28.361 11.657 -16.860 1.00 95.00 345 GLY A CA 1
ATOM 2744 C C . GLY A 1 345 ? 27.009 12.151 -16.332 1.00 95.00 345 GLY A C 1
ATOM 2745 O O . GLY A 1 345 ? 26.154 11.347 -15.957 1.00 95.00 345 GLY A O 1
ATOM 2746 N N . GLU A 1 346 ? 26.842 13.473 -16.286 1.00 96.00 346 GLU A N 1
ATOM 2747 C CA . GLU A 1 346 ? 25.623 14.141 -15.807 1.00 96.00 346 GLU A CA 1
ATOM 2748 C C . GLU A 1 346 ? 24.423 13.897 -16.733 1.00 96.00 346 GLU A C 1
ATOM 2750 O O . GLU A 1 346 ? 23.320 13.653 -16.245 1.00 96.00 346 GLU A O 1
ATOM 2755 N N . ASP A 1 347 ? 24.636 13.850 -18.052 1.00 97.31 347 ASP A N 1
ATOM 2756 C CA . ASP A 1 347 ? 23.567 13.574 -19.021 1.00 97.31 347 ASP A CA 1
ATOM 2757 C C . ASP A 1 347 ? 22.970 12.175 -18.818 1.00 97.31 347 ASP A C 1
ATOM 2759 O O . ASP A 1 347 ? 21.755 11.988 -18.911 1.00 97.31 347 ASP A O 1
ATOM 2763 N N . LEU A 1 348 ? 23.814 11.190 -18.487 1.00 97.50 348 LEU A N 1
ATOM 2764 C CA . LEU A 1 348 ? 23.365 9.838 -18.149 1.00 97.50 348 LEU A CA 1
ATOM 2765 C C . LEU A 1 348 ? 22.539 9.823 -16.859 1.00 97.50 348 LEU A C 1
ATOM 2767 O O . LEU A 1 348 ? 21.459 9.234 -16.838 1.00 97.50 348 LEU A O 1
ATOM 2771 N N . ALA A 1 349 ? 23.021 10.484 -15.802 1.00 98.19 349 ALA A N 1
ATOM 2772 C CA . ALA A 1 349 ? 22.314 10.565 -14.523 1.00 98.19 349 ALA A CA 1
ATOM 2773 C C . ALA A 1 349 ? 20.925 11.198 -14.694 1.00 98.19 349 ALA A C 1
ATOM 2775 O O . ALA A 1 349 ? 19.922 10.658 -14.228 1.00 98.19 349 ALA A O 1
ATOM 2776 N N . ARG A 1 350 ? 20.863 12.305 -15.440 1.00 98.19 350 ARG A N 1
ATOM 2777 C CA . ARG A 1 350 ? 19.628 13.032 -15.732 1.00 98.19 350 ARG A CA 1
ATOM 2778 C C . ARG A 1 350 ? 18.661 12.223 -16.590 1.00 98.19 350 ARG A C 1
ATOM 2780 O O . ARG A 1 350 ? 17.462 12.227 -16.325 1.00 98.19 350 ARG A O 1
ATOM 2787 N N . ALA A 1 351 ? 19.159 11.499 -17.592 1.00 98.31 351 ALA A N 1
ATOM 2788 C CA . ALA A 1 351 ? 18.325 10.624 -18.411 1.00 98.31 351 ALA A CA 1
ATOM 2789 C C . ALA A 1 351 ? 17.719 9.470 -17.599 1.00 98.31 351 ALA A C 1
ATOM 2791 O O . ALA A 1 351 ? 16.540 9.164 -17.771 1.00 98.31 351 ALA A O 1
ATOM 2792 N N . ILE A 1 352 ? 18.494 8.868 -16.689 1.00 98.44 352 ILE A N 1
ATOM 2793 C CA . ILE A 1 352 ? 18.007 7.840 -15.761 1.00 98.44 352 ILE A CA 1
ATOM 2794 C C . ILE A 1 352 ? 16.940 8.425 -14.827 1.00 98.44 352 ILE A C 1
ATOM 2796 O O . ILE A 1 352 ? 15.844 7.875 -14.726 1.00 98.44 352 ILE A O 1
ATOM 2800 N N . ALA A 1 353 ? 17.219 9.568 -14.195 1.00 98.31 353 ALA A N 1
ATOM 2801 C CA . ALA A 1 353 ? 16.269 10.243 -13.314 1.00 98.31 353 ALA A CA 1
ATOM 2802 C C . ALA A 1 353 ? 14.963 10.613 -14.040 1.00 98.31 353 ALA A C 1
ATOM 2804 O O . ALA A 1 353 ? 13.879 10.421 -13.495 1.00 98.31 353 ALA A O 1
ATOM 2805 N N . MET A 1 354 ? 15.048 11.070 -15.294 1.00 97.88 354 MET A N 1
ATOM 2806 C CA . MET A 1 354 ? 13.884 11.336 -16.142 1.00 97.88 354 MET A CA 1
ATOM 2807 C C . MET A 1 354 ? 13.094 10.057 -16.451 1.00 97.88 354 MET A C 1
ATOM 2809 O O . MET A 1 354 ? 11.867 10.069 -16.404 1.00 97.88 354 MET A O 1
ATOM 2813 N N . ASP A 1 355 ? 13.764 8.947 -16.767 1.00 98.06 355 ASP A N 1
ATOM 2814 C CA . ASP A 1 355 ? 13.103 7.664 -17.033 1.00 98.06 355 ASP A CA 1
ATOM 2815 C C . ASP A 1 355 ? 12.317 7.157 -15.807 1.00 98.06 355 ASP A C 1
ATOM 2817 O O . ASP A 1 355 ? 11.156 6.741 -15.940 1.00 98.06 355 ASP A O 1
ATOM 2821 N N . VAL A 1 356 ? 12.916 7.282 -14.615 1.00 97.81 356 VAL A N 1
ATOM 2822 C CA . VAL A 1 356 ? 12.289 6.978 -13.319 1.00 97.81 356 VAL A CA 1
ATOM 2823 C C . VAL A 1 356 ? 11.130 7.932 -13.028 1.00 97.81 356 VAL A C 1
ATOM 2825 O O . VAL A 1 356 ? 10.035 7.473 -12.704 1.00 97.81 356 VAL A O 1
ATOM 2828 N N . PHE A 1 357 ? 11.314 9.242 -13.207 1.00 97.31 357 PHE A N 1
ATOM 2829 C CA . PHE A 1 357 ? 10.250 10.231 -13.024 1.00 97.31 357 PHE A CA 1
ATOM 2830 C C . PHE A 1 357 ? 9.039 9.914 -13.913 1.00 97.31 357 PHE A C 1
ATOM 2832 O O . PHE A 1 357 ? 7.925 9.787 -13.410 1.00 97.31 357 PHE A O 1
ATOM 2839 N N . LYS A 1 358 ? 9.257 9.655 -15.211 1.00 97.38 358 LYS A N 1
ATOM 2840 C CA . LYS A 1 358 ? 8.200 9.253 -16.158 1.00 97.38 358 LYS A CA 1
ATOM 2841 C C . LYS A 1 358 ? 7.443 8.012 -15.702 1.00 97.38 358 LYS A C 1
ATOM 2843 O O . LYS A 1 358 ? 6.219 7.960 -15.821 1.00 97.38 358 LYS A O 1
ATOM 2848 N N . LEU A 1 359 ? 8.161 7.000 -15.208 1.00 97.00 359 LEU A N 1
ATOM 2849 C CA . LEU A 1 359 ? 7.556 5.780 -14.677 1.00 97.00 359 LEU A CA 1
ATOM 2850 C C . LEU A 1 359 ? 6.630 6.106 -13.495 1.00 97.00 359 LEU A C 1
ATOM 2852 O O . LEU A 1 359 ? 5.453 5.746 -13.518 1.00 97.00 359 LEU A O 1
ATOM 2856 N N . TYR A 1 360 ? 7.136 6.828 -12.498 1.00 97.31 360 TYR A N 1
ATOM 2857 C CA . TYR A 1 360 ? 6.375 7.165 -11.297 1.00 97.31 360 TYR A CA 1
ATOM 2858 C C . TYR A 1 360 ? 5.183 8.075 -11.600 1.00 97.31 360 TYR A C 1
ATOM 2860 O O . TYR A 1 360 ? 4.091 7.815 -11.093 1.00 97.31 360 TYR A O 1
ATOM 2868 N N . SER A 1 361 ? 5.343 9.086 -12.458 1.00 96.81 361 SER A N 1
ATOM 2869 C CA . SER A 1 361 ? 4.250 9.971 -12.869 1.00 96.81 361 SER A CA 1
ATOM 2870 C C . SER A 1 361 ? 3.150 9.221 -13.618 1.00 96.81 361 SER A C 1
ATOM 2872 O O . SER A 1 361 ? 1.974 9.430 -13.333 1.00 96.81 361 SER A O 1
ATOM 2874 N N . ALA A 1 362 ? 3.502 8.305 -14.527 1.00 97.12 362 ALA A N 1
ATOM 2875 C CA . ALA A 1 362 ? 2.515 7.505 -15.254 1.00 97.12 362 ALA A CA 1
ATOM 2876 C C . ALA A 1 362 ? 1.654 6.649 -14.309 1.00 97.12 362 ALA A C 1
ATOM 2878 O O . ALA A 1 362 ? 0.436 6.563 -14.477 1.00 97.12 362 ALA A O 1
ATOM 2879 N N . HIS A 1 363 ? 2.275 6.042 -13.296 1.00 97.25 363 HIS A N 1
ATOM 2880 C CA . HIS A 1 363 ? 1.576 5.262 -12.275 1.00 97.25 363 HIS A CA 1
ATOM 2881 C C . HIS A 1 363 ? 0.735 6.129 -11.332 1.00 97.25 363 HIS A C 1
ATOM 2883 O O . HIS A 1 363 ? -0.398 5.763 -11.034 1.00 97.25 363 HIS A O 1
ATOM 2889 N N . MET A 1 364 ? 1.242 7.290 -10.914 1.00 96.38 364 MET A N 1
ATOM 2890 C CA . MET A 1 364 ? 0.484 8.236 -10.092 1.00 96.38 364 MET A CA 1
ATOM 2891 C C . MET A 1 364 ? -0.783 8.711 -10.804 1.00 96.38 364 MET A C 1
ATOM 2893 O O . MET A 1 364 ? -1.859 8.740 -10.215 1.00 96.38 364 MET A O 1
ATOM 2897 N N . VAL A 1 365 ? -0.683 9.048 -12.090 1.00 96.38 365 VAL A N 1
ATOM 2898 C CA . VAL A 1 365 ? -1.850 9.470 -12.869 1.00 96.38 365 VAL A CA 1
ATOM 2899 C C . VAL A 1 365 ? -2.861 8.333 -13.018 1.00 96.38 365 VAL A C 1
ATOM 2901 O O . VAL A 1 365 ? -4.061 8.550 -12.844 1.00 96.38 365 VAL A O 1
ATOM 2904 N N . ALA A 1 366 ? -2.394 7.112 -13.287 1.00 96.62 366 ALA A N 1
ATOM 2905 C CA . ALA A 1 366 ? -3.251 5.930 -13.299 1.00 96.62 366 ALA A CA 1
ATOM 2906 C C . ALA A 1 366 ? -3.989 5.733 -11.962 1.00 96.62 366 ALA A C 1
ATOM 2908 O O . ALA A 1 366 ? -5.188 5.433 -11.960 1.00 96.62 366 ALA A O 1
ATOM 2909 N N . ASP A 1 367 ? -3.304 5.945 -10.839 1.00 96.94 367 ASP A N 1
ATOM 2910 C CA . ASP A 1 367 ? -3.885 5.864 -9.502 1.00 96.94 367 ASP A CA 1
ATOM 2911 C C . ASP A 1 367 ? -4.938 6.952 -9.265 1.00 96.94 367 ASP A C 1
ATOM 2913 O O . ASP A 1 367 ? -6.049 6.623 -8.864 1.00 96.94 367 ASP A O 1
ATOM 2917 N N . ILE A 1 368 ? -4.651 8.218 -9.586 1.00 95.38 368 ILE A N 1
ATOM 2918 C CA . ILE A 1 368 ? -5.600 9.342 -9.448 1.00 95.38 368 ILE A CA 1
ATOM 2919 C C . ILE A 1 368 ? -6.833 9.136 -10.321 1.00 95.38 368 ILE A C 1
ATOM 2921 O O . ILE A 1 368 ? -7.967 9.344 -9.891 1.00 95.38 368 ILE A O 1
ATOM 2925 N N . ARG A 1 369 ? -6.635 8.722 -11.574 1.00 95.56 369 ARG A N 1
ATOM 2926 C CA . ARG A 1 369 ? -7.751 8.455 -12.477 1.00 95.56 369 ARG A CA 1
ATOM 2927 C C . ARG A 1 369 ? -8.614 7.322 -11.942 1.00 95.56 369 ARG A C 1
ATOM 2929 O O . ARG A 1 369 ? -9.835 7.447 -11.931 1.00 95.56 369 ARG A O 1
ATOM 2936 N N . THR A 1 370 ? -7.990 6.254 -11.452 1.00 96.19 370 THR A N 1
ATOM 2937 C CA . THR A 1 370 ? -8.725 5.150 -10.834 1.00 96.19 370 THR A CA 1
ATOM 2938 C C . THR A 1 370 ? -9.449 5.617 -9.577 1.00 96.19 370 THR A C 1
ATOM 2940 O O . THR A 1 370 ? -10.620 5.295 -9.429 1.00 96.19 370 THR A O 1
ATOM 2943 N N . SER A 1 371 ? -8.818 6.432 -8.724 1.00 95.56 371 SER A N 1
ATOM 2944 C CA . SER A 1 371 ? -9.418 6.949 -7.486 1.00 95.56 371 SER A CA 1
ATOM 2945 C C . SER A 1 371 ? -10.680 7.761 -7.774 1.00 95.56 371 SER A C 1
ATOM 2947 O O . SER A 1 371 ? -11.681 7.608 -7.083 1.00 95.56 371 SER A O 1
ATOM 2949 N N . ARG A 1 372 ? -10.675 8.554 -8.854 1.00 94.56 372 ARG A N 1
ATOM 2950 C CA . ARG A 1 372 ? -11.852 9.289 -9.340 1.00 94.56 372 ARG A CA 1
ATOM 2951 C C . ARG A 1 372 ? -12.949 8.366 -9.856 1.00 94.56 372 ARG A C 1
ATOM 2953 O O . ARG A 1 372 ? -14.110 8.592 -9.534 1.00 94.56 372 ARG A O 1
ATOM 2960 N N . ILE A 1 373 ? -12.594 7.340 -10.633 1.00 94.50 373 ILE A N 1
ATOM 2961 C CA . ILE A 1 373 ? -13.566 6.373 -11.166 1.00 94.50 373 ILE A CA 1
ATOM 2962 C C . ILE A 1 373 ? -14.238 5.604 -10.025 1.00 94.50 373 ILE A C 1
ATOM 2964 O O . ILE A 1 373 ? -15.460 5.490 -10.001 1.00 94.50 373 ILE A O 1
ATOM 2968 N N . VAL A 1 374 ? -13.457 5.133 -9.049 1.00 94.69 374 VAL A N 1
ATOM 2969 C CA . VAL A 1 374 ? -13.989 4.423 -7.878 1.00 94.69 374 VAL A CA 1
ATOM 2970 C C . VAL A 1 374 ? -14.475 5.367 -6.778 1.00 94.69 374 VAL A C 1
ATOM 2972 O O . VAL A 1 374 ? -14.841 4.887 -5.720 1.00 94.69 374 VAL A O 1
ATOM 2975 N N . LYS A 1 375 ? -14.449 6.690 -6.989 1.00 93.75 375 LYS A N 1
ATOM 2976 C CA . LYS A 1 375 ? -14.867 7.723 -6.021 1.00 93.75 375 LYS A CA 1
ATOM 2977 C C . LYS A 1 375 ? -14.281 7.535 -4.613 1.00 93.75 375 LYS A C 1
ATOM 2979 O O . LYS A 1 375 ? -14.953 7.791 -3.616 1.00 93.75 375 LYS A O 1
ATOM 2984 N N . ALA A 1 376 ? -13.016 7.126 -4.537 1.00 93.81 376 ALA A N 1
ATOM 2985 C CA . ALA A 1 376 ? -12.302 6.919 -3.284 1.00 93.81 376 ALA A CA 1
ATOM 2986 C C . ALA A 1 376 ? -11.105 7.872 -3.151 1.00 93.81 376 ALA A C 1
ATOM 2988 O O . ALA A 1 376 ? -10.442 8.173 -4.151 1.00 93.81 376 ALA A O 1
ATOM 2989 N N . PRO A 1 377 ? -10.761 8.301 -1.927 1.00 94.00 377 PRO A N 1
ATOM 2990 C CA . PRO A 1 377 ? -9.486 8.950 -1.655 1.00 94.00 377 PRO A CA 1
ATOM 2991 C C . PRO A 1 377 ? -8.315 8.018 -1.982 1.00 94.00 377 PRO A C 1
ATOM 2993 O O . PRO A 1 377 ? -8.380 6.806 -1.758 1.00 94.00 377 PRO A O 1
ATOM 2996 N N . LEU A 1 378 ? -7.236 8.594 -2.509 1.00 94.19 378 LEU A N 1
ATOM 2997 C CA . LEU A 1 378 ? -6.020 7.865 -2.857 1.00 94.19 378 LEU A CA 1
ATOM 2998 C C . LEU A 1 378 ? -5.072 7.810 -1.655 1.00 94.19 378 LEU A C 1
ATOM 3000 O O . LEU A 1 378 ? -4.519 8.826 -1.246 1.00 94.19 378 LEU A O 1
ATOM 3004 N N . ALA A 1 379 ? -4.834 6.612 -1.134 1.00 93.56 379 ALA A N 1
ATOM 3005 C CA . ALA A 1 379 ? -3.780 6.355 -0.166 1.00 93.56 379 ALA A CA 1
ATOM 3006 C C . ALA A 1 379 ? -2.447 6.185 -0.907 1.00 93.56 379 ALA A C 1
ATOM 3008 O O . ALA A 1 379 ? -2.238 5.171 -1.567 1.00 93.56 379 ALA A O 1
ATOM 3009 N N . ALA A 1 380 ? -1.531 7.149 -0.805 1.00 91.38 380 ALA A N 1
ATOM 3010 C CA . ALA A 1 380 ? -0.191 7.059 -1.390 1.00 91.38 380 ALA A CA 1
ATOM 3011 C C . ALA A 1 380 ? 0.876 6.955 -0.287 1.00 91.38 380 ALA A C 1
ATOM 3013 O O . ALA A 1 380 ? 0.939 7.783 0.620 1.00 91.38 380 ALA A O 1
ATOM 3014 N N . VAL A 1 381 ? 1.729 5.927 -0.350 1.00 88.81 381 VAL A N 1
ATOM 3015 C CA . VAL A 1 381 ? 2.907 5.788 0.534 1.00 88.81 381 VAL A CA 1
ATOM 3016 C C . VAL A 1 381 ? 4.191 6.151 -0.174 1.00 88.81 381 VAL A C 1
ATOM 3018 O O . VAL A 1 381 ? 5.155 6.495 0.505 1.00 88.81 381 VAL A O 1
ATOM 3021 N N . VAL A 1 382 ? 4.174 6.094 -1.507 1.00 92.12 382 VAL A N 1
ATOM 3022 C CA . VAL A 1 382 ? 5.354 6.312 -2.322 1.00 92.12 382 VAL A CA 1
ATOM 3023 C C . VAL A 1 382 ? 5.895 7.717 -2.077 1.00 92.12 382 VAL A C 1
ATOM 3025 O O . VAL A 1 382 ? 5.160 8.684 -2.268 1.00 92.12 382 VAL A O 1
ATOM 3028 N N . GLY A 1 383 ? 7.150 7.844 -1.649 1.00 91.44 383 GLY A N 1
ATOM 3029 C CA . GLY A 1 383 ? 7.762 9.104 -1.229 1.00 91.44 383 GLY A CA 1
ATOM 3030 C C . GLY A 1 383 ? 7.644 10.180 -2.302 1.00 91.44 383 GLY A C 1
ATOM 3031 O O . GLY A 1 383 ? 7.132 11.266 -2.035 1.00 91.44 383 GLY A O 1
ATOM 3032 N N . LEU A 1 384 ? 8.008 9.840 -3.541 1.00 93.19 384 LEU A N 1
ATOM 3033 C CA . LEU A 1 384 ? 7.881 10.740 -4.688 1.00 93.19 384 LEU A CA 1
ATOM 3034 C C . LEU A 1 384 ? 6.420 11.132 -4.991 1.00 93.19 384 LEU A C 1
ATOM 3036 O O . LEU A 1 384 ? 6.151 12.281 -5.340 1.00 93.19 384 LEU A O 1
ATOM 3040 N N . HIS A 1 385 ? 5.459 10.213 -4.848 1.00 93.94 385 HIS A N 1
ATOM 3041 C CA . HIS A 1 385 ? 4.033 10.518 -5.040 1.00 93.94 385 HIS A CA 1
ATOM 3042 C C . HIS A 1 385 ? 3.511 11.419 -3.928 1.00 93.94 385 HIS A C 1
ATOM 3044 O O . HIS A 1 385 ? 2.799 12.372 -4.205 1.00 93.94 385 HIS A O 1
ATOM 3050 N N . ARG A 1 386 ? 3.889 11.161 -2.675 1.00 89.06 386 ARG A N 1
ATOM 3051 C CA . ARG A 1 386 ? 3.499 11.988 -1.531 1.00 89.06 386 ARG A CA 1
ATOM 3052 C C . ARG A 1 386 ? 4.001 13.419 -1.700 1.00 89.06 386 ARG A C 1
ATOM 3054 O O . ARG A 1 386 ? 3.197 14.342 -1.681 1.00 89.06 386 ARG A O 1
ATOM 3061 N N . GLU A 1 387 ? 5.295 13.592 -1.962 1.00 87.25 387 GLU A N 1
ATOM 3062 C CA . GLU A 1 387 ? 5.918 14.912 -2.147 1.00 87.25 387 GLU A CA 1
ATOM 3063 C C . GLU A 1 387 ? 5.264 15.720 -3.279 1.00 87.25 387 GLU A C 1
ATOM 3065 O O . GLU A 1 387 ? 5.079 16.932 -3.173 1.00 87.25 387 GLU A O 1
ATOM 3070 N N . THR A 1 388 ? 4.868 15.046 -4.360 1.00 87.62 388 THR A N 1
ATOM 3071 C CA . THR A 1 388 ? 4.214 15.699 -5.499 1.00 87.62 388 THR A CA 1
ATOM 3072 C C . THR A 1 388 ? 2.733 15.985 -5.248 1.00 87.62 388 THR A C 1
ATOM 3074 O O . THR A 1 388 ? 2.260 17.064 -5.600 1.00 87.62 388 THR A O 1
ATOM 3077 N N . LEU A 1 389 ? 2.003 15.078 -4.592 1.00 86.12 389 LEU A N 1
ATOM 3078 C CA . LEU A 1 389 ? 0.583 15.248 -4.271 1.00 86.12 389 LEU A CA 1
ATOM 3079 C C . LEU A 1 389 ? 0.334 16.290 -3.171 1.00 86.12 389 LEU A C 1
ATOM 3081 O O . LEU A 1 389 ? -0.688 16.971 -3.222 1.00 86.12 389 LEU A O 1
ATOM 3085 N N . TYR A 1 390 ? 1.258 16.485 -2.222 1.00 79.56 390 TYR A N 1
ATOM 3086 C CA . TYR A 1 390 ? 1.105 17.507 -1.172 1.00 79.56 390 TYR A CA 1
ATOM 3087 C C . TYR A 1 390 ? 1.087 18.940 -1.692 1.00 79.56 390 TYR A C 1
ATOM 3089 O O . TYR A 1 390 ? 0.639 19.845 -0.991 1.00 79.56 390 TYR A O 1
ATOM 3097 N N . ARG A 1 391 ? 1.549 19.163 -2.923 1.00 77.94 391 ARG A N 1
ATOM 3098 C CA . ARG A 1 391 ? 1.529 20.487 -3.551 1.00 77.94 391 ARG A CA 1
ATOM 3099 C C . ARG A 1 391 ? 0.143 20.858 -4.092 1.00 77.94 391 ARG A C 1
ATOM 3101 O O . ARG A 1 391 ? -0.027 21.966 -4.595 1.00 77.94 391 ARG A O 1
ATOM 3108 N N . VAL A 1 392 ? -0.851 19.968 -3.969 1.00 74.19 392 VAL A N 1
ATOM 3109 C CA . VAL A 1 392 ? -2.248 20.224 -4.340 1.00 74.19 392 VAL A CA 1
ATOM 3110 C C . VAL A 1 392 ? -3.006 20.842 -3.146 1.00 74.19 392 VAL A C 1
ATOM 3112 O O . VAL A 1 392 ? -3.166 20.187 -2.117 1.00 74.19 392 VAL A O 1
ATOM 3115 N N . PRO A 1 393 ? -3.492 22.093 -3.250 1.00 60.00 393 PRO A N 1
ATOM 3116 C CA . PRO A 1 393 ? -3.829 22.923 -2.088 1.00 60.00 393 PRO A CA 1
ATOM 3117 C C . PRO A 1 393 ? -5.268 22.769 -1.556 1.00 60.00 393 PRO A C 1
ATOM 3119 O O . PRO A 1 393 ? -5.923 23.763 -1.259 1.00 60.00 393 PRO A O 1
ATOM 3122 N N . ALA A 1 394 ? -5.788 21.554 -1.385 1.00 72.31 394 ALA A N 1
ATOM 3123 C CA . ALA A 1 394 ? -7.073 21.380 -0.697 1.00 72.31 394 ALA A CA 1
ATOM 3124 C C . ALA A 1 394 ? -7.030 20.197 0.267 1.00 72.31 394 ALA A C 1
ATOM 3126 O O . ALA A 1 394 ? -7.016 19.042 -0.153 1.00 72.31 394 ALA A O 1
ATOM 3127 N N . ALA A 1 395 ? -7.023 20.499 1.565 1.00 76.12 395 ALA A N 1
ATOM 3128 C CA . ALA A 1 395 ? -7.217 19.490 2.589 1.00 76.12 395 ALA A CA 1
ATOM 3129 C C . ALA A 1 395 ? -8.691 19.071 2.615 1.00 76.12 395 ALA A C 1
ATOM 3131 O O . ALA A 1 395 ? -9.569 19.848 2.985 1.00 76.12 395 ALA A O 1
ATOM 3132 N N . ASP A 1 396 ? -8.962 17.836 2.203 1.00 88.31 396 ASP A N 1
ATOM 3133 C CA . ASP A 1 396 ? -10.256 17.189 2.399 1.00 88.31 396 ASP A CA 1
ATOM 3134 C C . ASP A 1 396 ? -10.215 16.230 3.602 1.00 88.31 396 ASP A C 1
ATOM 3136 O O . ASP A 1 396 ? -9.144 15.802 4.046 1.00 88.31 396 ASP A O 1
ATOM 3140 N N . GLU A 1 397 ? -11.389 15.874 4.131 1.00 91.38 397 GLU A N 1
ATOM 3141 C CA . GLU A 1 397 ? -11.527 14.990 5.297 1.00 91.38 397 GLU A CA 1
ATOM 3142 C C . GLU A 1 397 ? -10.756 13.667 5.147 1.00 91.38 397 GLU A C 1
ATOM 3144 O O . GLU A 1 397 ? -10.116 13.203 6.092 1.00 91.38 397 GLU A O 1
ATOM 3149 N N . HIS A 1 398 ? -10.784 13.063 3.962 1.00 90.31 398 HIS A N 1
ATOM 3150 C CA . HIS A 1 398 ? -10.150 11.778 3.712 1.00 90.31 398 HIS A CA 1
ATOM 3151 C C . HIS A 1 398 ? -8.634 11.898 3.563 1.00 90.31 398 HIS A C 1
ATOM 3153 O O . HIS A 1 398 ? -7.908 11.032 4.048 1.00 90.31 398 HIS A O 1
ATOM 3159 N N . SER A 1 399 ? -8.154 12.966 2.920 1.00 88.19 399 SER A N 1
ATOM 3160 C CA . SER A 1 399 ? -6.724 13.266 2.816 1.00 88.19 399 SER A CA 1
ATOM 3161 C C . SER A 1 399 ? -6.098 13.422 4.206 1.00 88.19 399 SER A C 1
ATOM 3163 O O . SER A 1 399 ? -5.064 12.824 4.490 1.00 88.19 399 SER A O 1
ATOM 3165 N N . ILE A 1 400 ? -6.783 14.114 5.123 1.00 91.38 400 ILE A N 1
ATOM 3166 C CA . ILE A 1 400 ? -6.354 14.254 6.519 1.00 91.38 400 ILE A CA 1
ATOM 3167 C C . ILE A 1 400 ? -6.405 12.904 7.237 1.00 91.38 400 ILE A C 1
ATOM 3169 O O . ILE A 1 400 ? -5.475 12.561 7.964 1.00 91.38 400 ILE A O 1
ATOM 3173 N N . ALA A 1 401 ? -7.462 12.111 7.026 1.00 92.44 401 ALA A N 1
ATOM 3174 C CA . ALA A 1 401 ? -7.581 10.790 7.638 1.00 92.44 401 ALA A CA 1
ATOM 3175 C C . ALA A 1 401 ? -6.435 9.843 7.237 1.00 92.44 401 ALA A C 1
ATOM 3177 O O . ALA A 1 401 ? -5.968 9.077 8.081 1.00 92.44 401 ALA A O 1
ATOM 3178 N N . LEU A 1 402 ? -5.976 9.911 5.983 1.00 89.69 402 LEU A N 1
ATOM 3179 C CA . LEU A 1 402 ? -4.844 9.134 5.464 1.00 89.69 402 LEU A CA 1
ATOM 3180 C C . LEU A 1 402 ? -3.489 9.592 6.022 1.00 89.69 402 LEU A C 1
ATOM 3182 O O . LEU A 1 402 ? -2.585 8.770 6.179 1.00 89.69 402 LEU A O 1
ATOM 3186 N N . GLU A 1 403 ? -3.354 10.882 6.336 1.00 90.50 403 GLU A N 1
ATOM 3187 C CA . GLU A 1 403 ? -2.152 11.450 6.959 1.00 90.50 403 GLU A CA 1
ATOM 3188 C C . GLU A 1 403 ? -2.138 11.344 8.483 1.00 90.50 403 GLU A C 1
ATOM 3190 O O . GLU A 1 403 ? -1.116 11.630 9.112 1.00 90.50 403 GLU A O 1
ATOM 3195 N N . LEU A 1 404 ? -3.243 10.912 9.095 1.00 90.31 404 LEU A N 1
ATOM 3196 C CA . LEU A 1 404 ? -3.327 10.691 10.530 1.00 90.31 404 LEU A CA 1
ATOM 3197 C C . LEU A 1 404 ? -2.445 9.500 10.930 1.00 90.31 404 LEU A C 1
ATOM 3199 O O . LEU A 1 404 ? -2.893 8.362 11.064 1.00 90.31 404 LEU A O 1
ATOM 3203 N N . GLY A 1 405 ? -1.162 9.778 11.139 1.00 82.31 405 GLY A N 1
ATOM 3204 C CA . GLY A 1 405 ? -0.228 8.843 11.737 1.00 82.31 405 GLY A CA 1
ATOM 3205 C C . GLY A 1 405 ? -0.610 8.613 13.193 1.00 82.31 405 GLY A C 1
ATOM 3206 O O . GLY A 1 405 ? -0.470 9.508 14.026 1.00 82.31 405 GLY A O 1
ATOM 3207 N N . LEU A 1 406 ? -1.081 7.408 13.509 1.00 85.12 406 LEU A N 1
ATOM 3208 C CA . LEU A 1 406 ? -1.338 6.973 14.878 1.00 85.12 406 LEU A CA 1
ATOM 3209 C C . LEU A 1 406 ? -0.113 6.192 15.378 1.00 85.12 406 LEU A C 1
ATOM 3211 O O . LEU A 1 406 ? -0.034 4.981 15.170 1.00 85.12 406 LEU A O 1
ATOM 3215 N N . PRO A 1 407 ? 0.877 6.851 16.017 1.00 76.81 407 PRO A N 1
ATOM 3216 C CA . PRO A 1 407 ? 2.184 6.247 16.284 1.00 76.81 407 PRO A CA 1
ATOM 3217 C C . PRO A 1 407 ? 2.113 5.013 17.186 1.00 76.81 407 PRO A C 1
ATOM 3219 O O . PRO A 1 407 ? 2.992 4.163 17.126 1.00 76.81 407 PRO A O 1
ATOM 3222 N N . PHE A 1 408 ? 1.067 4.888 18.001 1.00 79.81 408 PHE A N 1
ATOM 3223 C CA . PHE A 1 408 ? 0.840 3.738 18.876 1.00 79.81 408 PHE A CA 1
ATOM 3224 C C . PHE A 1 408 ? 0.321 2.491 18.135 1.00 79.81 408 PHE A C 1
ATOM 3226 O O . PHE A 1 408 ? 0.267 1.423 18.735 1.00 79.81 408 PHE A O 1
ATOM 3233 N N . LEU A 1 409 ? -0.047 2.599 16.852 1.00 82.94 409 LEU A N 1
ATOM 3234 C CA . LEU A 1 409 ? -0.302 1.433 15.998 1.00 82.94 409 LEU A CA 1
ATOM 3235 C C . LEU A 1 409 ? 0.999 0.827 15.456 1.00 82.94 409 LEU A C 1
ATOM 3237 O O . LEU A 1 409 ? 1.001 -0.318 15.002 1.00 82.94 409 LEU A O 1
ATOM 3241 N N . ASN A 1 410 ? 2.114 1.565 15.519 1.00 80.44 410 ASN A N 1
ATOM 3242 C CA . ASN A 1 410 ? 3.404 1.062 15.068 1.00 80.44 410 ASN A CA 1
ATOM 3243 C C . ASN A 1 410 ? 3.832 -0.116 15.948 1.00 80.44 410 ASN A C 1
ATOM 3245 O O . ASN A 1 410 ? 4.026 0.031 17.152 1.00 80.44 410 ASN A O 1
ATOM 3249 N N . GLY A 1 411 ? 4.002 -1.283 15.329 1.00 82.56 411 GLY A N 1
ATOM 3250 C CA . GLY A 1 411 ? 4.414 -2.509 16.014 1.00 82.56 411 GLY A CA 1
ATOM 3251 C C . GLY A 1 411 ? 3.265 -3.395 16.496 1.00 82.56 411 GLY A C 1
ATOM 3252 O O . GLY A 1 411 ? 3.534 -4.522 16.904 1.00 82.56 411 GLY A O 1
ATOM 3253 N N . VAL A 1 412 ? 2.004 -2.956 16.392 1.00 88.19 412 VAL A N 1
ATOM 3254 C CA . VAL A 1 412 ? 0.860 -3.850 16.619 1.00 88.19 412 VAL A CA 1
ATOM 3255 C C . VAL A 1 412 ? 0.690 -4.753 15.393 1.00 88.19 412 VAL A C 1
ATOM 3257 O O . VAL A 1 412 ? 0.560 -4.237 14.280 1.00 88.19 412 VAL A O 1
ATOM 3260 N N . PRO A 1 413 ? 0.675 -6.091 15.545 1.00 91.50 413 PRO A N 1
ATOM 3261 C CA . PRO A 1 413 ? 0.414 -6.986 14.425 1.00 91.50 413 PRO A CA 1
ATOM 3262 C C . PRO A 1 413 ? -0.935 -6.678 13.761 1.00 91.50 413 PRO A C 1
ATOM 3264 O O . PRO A 1 413 ? -1.950 -6.549 14.443 1.00 91.50 413 PRO A O 1
ATOM 3267 N N . VAL A 1 414 ? -0.983 -6.628 12.424 1.00 93.19 414 VAL A N 1
ATOM 3268 C CA . VAL A 1 414 ? -2.227 -6.341 11.676 1.00 93.19 414 VAL A CA 1
ATOM 3269 C C . VAL A 1 414 ? -3.357 -7.304 12.041 1.00 93.19 414 VAL A C 1
ATOM 3271 O O . VAL A 1 414 ? -4.507 -6.892 12.140 1.00 93.19 414 VAL A O 1
ATOM 3274 N N . LYS A 1 415 ? -3.031 -8.573 12.306 1.00 94.25 415 LYS A N 1
ATOM 3275 C CA . LYS A 1 415 ? -3.993 -9.575 12.782 1.00 94.25 415 LYS A CA 1
ATOM 3276 C C . LYS A 1 415 ? -4.715 -9.124 14.053 1.00 94.25 415 LYS A C 1
ATOM 3278 O O . LYS A 1 415 ? -5.934 -9.237 14.132 1.00 94.25 415 LYS A O 1
ATOM 3283 N N . ASP A 1 416 ? -3.973 -8.563 15.003 1.00 91.06 416 ASP A N 1
ATOM 3284 C CA . ASP A 1 416 ? -4.524 -8.078 16.267 1.00 91.06 416 ASP A CA 1
ATOM 3285 C C . ASP A 1 416 ? -5.340 -6.800 16.046 1.00 91.06 416 ASP A C 1
ATOM 3287 O O . ASP A 1 416 ? -6.405 -6.651 16.639 1.00 91.06 416 ASP A O 1
ATOM 3291 N N . LEU A 1 417 ? -4.904 -5.905 15.148 1.00 91.69 417 LEU A N 1
ATOM 3292 C CA . LEU A 1 417 ? -5.692 -4.728 14.749 1.00 91.69 417 LEU A CA 1
ATOM 3293 C C . LEU A 1 417 ? -7.046 -5.131 14.153 1.00 91.69 417 LEU A C 1
ATOM 3295 O O . LEU A 1 417 ? -8.073 -4.528 14.485 1.00 91.69 417 LEU A O 1
ATOM 3299 N N . ILE A 1 418 ? -7.041 -6.158 13.297 1.00 92.88 418 ILE A N 1
ATOM 3300 C CA . ILE A 1 418 ? -8.242 -6.698 12.661 1.00 92.88 418 ILE A CA 1
ATOM 3301 C C . ILE A 1 418 ? -9.170 -7.314 13.692 1.00 92.88 418 ILE A C 1
ATOM 3303 O O . ILE A 1 418 ? -10.349 -6.962 13.767 1.00 92.88 418 ILE A O 1
ATOM 3307 N N . GLN A 1 419 ? -8.618 -8.189 14.525 1.00 92.06 419 GLN A N 1
ATOM 3308 C CA . GLN A 1 419 ? -9.365 -8.860 15.570 1.00 92.06 419 GLN A CA 1
ATOM 3309 C C . GLN A 1 419 ? -9.976 -7.861 16.558 1.00 92.06 419 GLN A C 1
ATOM 3311 O O . GLN A 1 419 ? -11.172 -7.923 16.813 1.00 92.06 419 GLN A O 1
ATOM 3316 N N . ILE A 1 420 ? -9.202 -6.894 17.058 1.00 90.38 420 ILE A N 1
ATOM 3317 C CA . ILE A 1 420 ? -9.689 -5.932 18.054 1.00 90.38 420 ILE A CA 1
ATOM 3318 C C . ILE A 1 420 ? -10.788 -5.040 17.475 1.00 90.38 420 ILE A C 1
ATOM 3320 O O . ILE A 1 420 ? -11.748 -4.752 18.180 1.00 90.38 420 ILE A O 1
ATOM 3324 N N . ARG A 1 421 ? -10.717 -4.632 16.200 1.00 93.56 421 ARG A N 1
ATOM 3325 C CA . ARG A 1 421 ? -11.835 -3.903 15.566 1.00 93.56 421 ARG A CA 1
ATOM 3326 C C . ARG A 1 421 ? -13.104 -4.741 15.508 1.00 93.56 421 ARG A C 1
ATOM 3328 O O . ARG A 1 421 ? -14.177 -4.197 15.729 1.00 93.56 421 ARG A O 1
ATOM 3335 N N . ASN A 1 422 ? -12.988 -6.025 15.179 1.00 93.19 422 ASN A N 1
ATOM 3336 C CA . ASN A 1 422 ? -14.145 -6.907 15.069 1.00 93.19 422 ASN A CA 1
ATOM 3337 C C . ASN A 1 422 ? -14.751 -7.188 16.451 1.00 93.19 422 ASN A C 1
ATOM 3339 O O . ASN A 1 422 ? -15.965 -7.091 16.615 1.00 93.19 422 ASN A O 1
ATOM 3343 N N . ASP A 1 423 ? -13.905 -7.464 17.444 1.00 92.00 423 ASP A N 1
ATOM 3344 C CA . ASP A 1 423 ? -14.314 -7.755 18.821 1.00 92.00 423 ASP A CA 1
ATOM 3345 C C . ASP A 1 423 ? -14.903 -6.510 19.515 1.00 92.00 423 ASP A C 1
ATOM 3347 O O . ASP A 1 423 ? -15.852 -6.614 20.288 1.00 92.00 423 ASP A O 1
ATOM 3351 N N . GLU A 1 424 ? -14.377 -5.316 19.214 1.00 92.38 424 GLU A N 1
ATOM 3352 C CA . GLU A 1 424 ? -14.751 -4.036 19.837 1.00 92.38 424 GLU A CA 1
ATOM 3353 C C . GLU A 1 424 ? -15.440 -3.076 18.857 1.00 92.38 424 GLU A C 1
ATOM 3355 O O . GLU A 1 424 ? -15.269 -1.855 18.940 1.00 92.38 424 GLU A O 1
ATOM 3360 N N . TYR A 1 425 ? -16.226 -3.612 17.920 1.00 93.81 425 TYR A N 1
ATOM 3361 C CA . TYR A 1 425 ? -16.790 -2.846 16.804 1.00 93.81 425 TYR A CA 1
ATOM 3362 C C . TYR A 1 425 ? -17.545 -1.580 17.242 1.00 93.81 425 TYR A C 1
ATOM 3364 O O . TYR A 1 425 ? -17.345 -0.507 16.679 1.00 93.81 425 TYR A O 1
ATOM 3372 N N . LEU A 1 426 ? -18.361 -1.661 18.298 1.00 93.88 426 LEU A N 1
ATOM 3373 C CA . LEU A 1 426 ? -19.103 -0.500 18.807 1.00 93.88 426 LEU A CA 1
ATOM 3374 C C . LEU A 1 426 ? -18.177 0.606 19.341 1.00 93.88 426 LEU A C 1
ATOM 3376 O O . LEU A 1 426 ? -18.432 1.790 19.117 1.00 93.88 426 LEU A O 1
ATOM 3380 N N . SER A 1 427 ? -17.098 0.232 20.031 1.00 91.88 427 SER A N 1
ATOM 3381 C CA . SER A 1 427 ? -16.086 1.169 20.532 1.00 91.88 427 SER A CA 1
ATOM 3382 C C . SER A 1 427 ? -15.299 1.792 19.377 1.00 91.88 427 SER A C 1
ATOM 3384 O O . SER A 1 427 ? -15.020 2.990 19.392 1.00 91.88 427 SER A O 1
ATOM 3386 N N . PHE A 1 428 ? -14.990 0.999 18.346 1.00 94.12 428 PHE A N 1
ATOM 3387 C CA . PHE A 1 428 ? -14.375 1.479 17.111 1.00 94.12 428 PHE A CA 1
ATOM 3388 C C . PHE A 1 428 ? -15.263 2.499 16.380 1.00 94.12 428 PHE A C 1
ATOM 3390 O O . PHE A 1 428 ? -14.774 3.548 15.966 1.00 94.12 428 PHE A O 1
ATOM 3397 N N . GLU A 1 429 ? -16.569 2.252 16.261 1.00 94.44 429 GLU A N 1
ATOM 3398 C CA . GLU A 1 429 ? -17.490 3.184 15.597 1.00 94.44 429 GLU A CA 1
ATOM 3399 C C . GLU A 1 429 ? -17.618 4.522 16.331 1.00 94.44 429 GLU A C 1
ATOM 3401 O O . GLU A 1 429 ? -17.651 5.582 15.695 1.00 94.44 429 GLU A O 1
ATOM 3406 N N . LYS A 1 430 ? -17.629 4.500 17.671 1.00 93.25 430 LYS A N 1
ATOM 3407 C CA . LYS A 1 430 ? -17.581 5.725 18.486 1.00 93.25 430 LYS A CA 1
ATOM 3408 C C . LYS A 1 430 ? -16.295 6.504 18.238 1.00 93.25 430 LYS A C 1
ATOM 3410 O O . LYS A 1 430 ? -16.360 7.697 17.941 1.00 93.25 430 LYS A O 1
ATOM 3415 N N . PHE A 1 431 ? -15.152 5.818 18.286 1.00 94.12 431 PHE A N 1
ATOM 3416 C CA . PHE A 1 431 ? -13.851 6.397 17.963 1.00 94.12 431 PHE A CA 1
ATOM 3417 C C . PHE A 1 431 ? -13.867 7.057 16.581 1.00 94.12 431 PHE A C 1
ATOM 3419 O O . PHE A 1 431 ? -13.550 8.239 16.448 1.00 94.12 431 PHE A O 1
ATOM 3426 N N . ARG A 1 432 ? -14.303 6.323 15.557 1.00 94.25 432 ARG A N 1
ATOM 3427 C CA . ARG A 1 432 ? -14.347 6.799 14.175 1.00 94.25 432 ARG A CA 1
ATOM 3428 C C . ARG A 1 432 ? -15.262 8.008 14.011 1.00 94.25 432 ARG A C 1
ATOM 3430 O O . ARG A 1 432 ? -14.909 8.958 13.318 1.00 94.25 432 ARG A O 1
ATOM 3437 N N . THR A 1 433 ? -16.424 7.998 14.658 1.00 94.88 433 THR A N 1
ATOM 3438 C CA . THR A 1 433 ? -17.374 9.120 14.644 1.00 94.88 433 THR A CA 1
ATOM 3439 C C . THR A 1 433 ? -16.770 10.362 15.299 1.00 94.88 433 THR A C 1
ATOM 3441 O O . THR A 1 433 ? -16.847 11.451 14.727 1.00 94.88 433 THR A O 1
ATOM 3444 N N . SER A 1 434 ? -16.118 10.199 16.454 1.00 94.25 434 SER A N 1
ATOM 3445 C CA . SER A 1 434 ? -15.423 11.282 17.159 1.00 94.25 434 SER A CA 1
ATOM 3446 C C . SER A 1 434 ? -14.276 11.849 16.311 1.00 94.25 434 SER A C 1
ATOM 3448 O O . SER A 1 434 ? -14.169 13.061 16.126 1.00 94.25 434 SER A O 1
ATOM 3450 N N . LEU A 1 435 ? -13.493 10.972 15.673 1.00 93.94 435 LEU A N 1
ATOM 3451 C CA . LEU A 1 435 ? -12.413 11.360 14.768 1.00 93.94 435 LEU A CA 1
ATOM 3452 C C . LEU A 1 435 ? -12.927 12.129 13.541 1.00 93.94 435 LEU A C 1
ATOM 3454 O O . LEU A 1 435 ? -12.378 13.170 13.198 1.00 93.94 435 LEU A O 1
ATOM 3458 N N . ARG A 1 436 ? -14.004 11.667 12.896 1.00 95.12 436 ARG A N 1
ATOM 3459 C CA . ARG A 1 436 ? -14.637 12.385 11.775 1.00 95.12 436 ARG A CA 1
ATOM 3460 C C . ARG A 1 436 ? -15.088 13.778 12.171 1.00 95.12 436 ARG A C 1
ATOM 3462 O O . ARG A 1 436 ? -14.882 14.729 11.425 1.00 95.12 436 ARG A O 1
ATOM 3469 N N . LYS A 1 437 ? -15.710 13.898 13.344 1.00 95.44 437 LYS A N 1
ATOM 3470 C CA . LYS A 1 437 ? -16.143 15.187 13.878 1.00 95.44 437 LYS A CA 1
ATOM 3471 C C . LYS A 1 437 ? -14.947 16.125 14.061 1.00 95.44 437 LYS A C 1
ATOM 3473 O O . LYS A 1 437 ? -14.985 17.238 13.549 1.00 95.44 437 LYS A O 1
ATOM 3478 N N . ALA A 1 438 ? -13.876 15.642 14.687 1.00 94.50 438 ALA A N 1
ATOM 3479 C CA . ALA A 1 438 ? -12.633 16.386 14.867 1.00 94.50 438 ALA A CA 1
ATOM 3480 C C . ALA A 1 438 ? -12.010 16.846 13.538 1.00 94.50 438 ALA A C 1
ATOM 3482 O O . ALA A 1 438 ? -11.624 18.008 13.408 1.00 94.50 438 ALA A O 1
ATOM 3483 N N . ILE A 1 439 ? -11.948 15.960 12.536 1.00 94.69 439 ILE A N 1
ATOM 3484 C CA . ILE A 1 439 ? -11.438 16.305 11.204 1.00 94.69 439 ILE A CA 1
ATOM 3485 C C . ILE A 1 439 ? -12.309 17.389 10.569 1.00 94.69 439 ILE A C 1
ATOM 3487 O O . ILE A 1 439 ? -11.777 18.390 10.103 1.00 94.69 439 ILE A O 1
ATOM 3491 N N . LYS A 1 440 ? -13.639 17.237 10.583 1.00 94.94 440 LYS A N 1
ATOM 3492 C CA . LYS A 1 440 ? -14.564 18.225 10.007 1.00 94.94 440 LYS A CA 1
ATOM 3493 C C . LYS A 1 440 ? -14.432 19.592 10.664 1.00 94.94 440 LYS A C 1
ATOM 3495 O O . LYS A 1 440 ? -14.342 20.588 9.955 1.00 94.94 440 LYS A O 1
ATOM 3500 N N . GLU A 1 441 ? -14.378 19.639 11.993 1.00 94.31 441 GLU A N 1
ATOM 3501 C CA . GLU A 1 441 ? -14.177 20.884 12.741 1.00 94.31 441 GLU A CA 1
ATOM 3502 C C . GLU A 1 441 ? -12.865 21.559 12.326 1.00 94.31 441 GLU A C 1
ATOM 3504 O O . GLU A 1 441 ? -12.866 22.738 11.963 1.00 94.31 441 GLU A O 1
ATOM 3509 N N . LYS A 1 442 ? -11.766 20.795 12.262 1.00 93.44 442 LYS A N 1
ATOM 3510 C CA . LYS A 1 442 ? -10.462 21.319 11.848 1.00 93.44 442 LYS A CA 1
ATOM 3511 C C . LYS A 1 442 ? -10.444 21.789 10.396 1.00 93.44 442 LYS A C 1
ATOM 3513 O O . LYS A 1 442 ? -9.995 22.905 10.166 1.00 93.44 442 LYS A O 1
ATOM 3518 N N . VAL A 1 443 ? -11.011 21.029 9.456 1.00 92.25 443 VAL A N 1
ATOM 3519 C CA . VAL A 1 443 ? -11.160 21.431 8.042 1.00 92.25 443 VAL A CA 1
ATOM 3520 C C . VAL A 1 443 ? -11.934 22.741 7.918 1.00 92.25 443 VAL A C 1
ATOM 3522 O O . VAL A 1 443 ? -11.535 23.611 7.155 1.00 92.25 443 VAL A O 1
ATOM 3525 N N . THR A 1 444 ? -13.017 22.920 8.683 1.00 91.69 444 THR A N 1
ATOM 3526 C CA . THR A 1 444 ? -13.800 24.168 8.640 1.00 91.69 444 THR A CA 1
ATOM 3527 C C . THR A 1 444 ? -13.093 25.360 9.285 1.00 91.69 444 THR A C 1
ATOM 3529 O O . THR A 1 444 ? -13.372 26.498 8.919 1.00 91.69 444 THR A O 1
ATOM 3532 N N . SER A 1 445 ? -12.198 25.113 10.247 1.00 89.75 445 SER A N 1
ATOM 3533 C CA . SER A 1 445 ? -11.464 26.159 10.972 1.00 89.75 445 SER A CA 1
ATOM 3534 C C . SER A 1 445 ? -10.109 26.514 10.357 1.00 89.75 445 SER A C 1
ATOM 3536 O O . SER A 1 445 ? -9.580 27.588 10.633 1.00 89.75 445 SER A O 1
ATOM 3538 N N . ALA A 1 446 ? -9.533 25.615 9.557 1.00 81.81 446 ALA A N 1
ATOM 3539 C CA . ALA A 1 446 ? -8.215 25.782 8.972 1.00 81.81 446 ALA A CA 1
ATOM 3540 C C . ALA A 1 446 ? -8.293 26.777 7.812 1.00 81.81 446 ALA A C 1
ATOM 3542 O O . ALA A 1 446 ? -8.756 26.454 6.720 1.00 81.81 446 ALA A O 1
ATOM 3543 N N . THR A 1 447 ? -7.841 28.005 8.057 1.00 70.94 447 THR A N 1
ATOM 3544 C CA . THR A 1 447 ? -7.654 29.003 6.998 1.00 70.94 447 THR A CA 1
ATOM 3545 C C . THR A 1 447 ? -6.394 28.731 6.182 1.00 70.94 447 THR A C 1
ATOM 3547 O O . THR A 1 447 ? -6.357 29.063 5.001 1.00 70.94 447 THR A O 1
ATOM 3550 N N . GLU A 1 448 ? -5.375 28.118 6.794 1.00 82.06 448 GLU A N 1
ATOM 3551 C CA . GLU A 1 448 ? -4.071 27.831 6.192 1.00 82.06 448 GLU A CA 1
ATOM 3552 C C . GLU A 1 448 ? -3.516 26.525 6.795 1.00 82.06 448 GLU A C 1
ATOM 3554 O O . GLU A 1 448 ? -3.635 26.310 8.000 1.00 82.06 448 GLU A O 1
ATOM 3559 N N . GLY A 1 449 ? -2.961 25.637 5.962 1.00 81.56 449 GLY A N 1
ATOM 3560 C CA . GLY A 1 449 ? -2.346 24.375 6.396 1.00 81.56 449 GLY A CA 1
ATOM 3561 C C . GLY A 1 449 ? -2.650 23.193 5.469 1.00 81.56 449 GLY A C 1
ATOM 3562 O O . GLY A 1 449 ? -3.762 23.042 4.961 1.00 81.56 449 GLY A O 1
ATOM 3563 N N . GLY A 1 450 ? -1.646 22.349 5.219 1.00 87.88 450 GLY A N 1
ATOM 3564 C CA . GLY A 1 450 ? -1.804 21.125 4.422 1.00 87.88 450 GLY A CA 1
ATOM 3565 C C . GLY A 1 450 ? -2.409 19.960 5.227 1.00 87.88 450 GLY A C 1
ATOM 3566 O O . GLY A 1 450 ? -2.406 20.002 6.460 1.00 87.88 450 GLY A O 1
ATOM 3567 N N . PRO A 1 451 ? -2.859 18.870 4.571 1.00 89.88 451 PRO A N 1
ATOM 3568 C CA . PRO A 1 451 ? -3.443 17.701 5.244 1.00 89.88 451 PRO A CA 1
ATOM 3569 C C . PRO A 1 451 ? -2.588 17.140 6.389 1.00 89.88 451 PRO A C 1
ATOM 3571 O O . PRO A 1 451 ? -3.108 16.813 7.453 1.00 89.88 451 PRO A O 1
ATOM 3574 N N . THR A 1 452 ? -1.268 17.080 6.194 1.00 89.56 452 THR A N 1
ATOM 3575 C CA . THR A 1 452 ? -0.297 16.580 7.180 1.00 89.56 452 THR A CA 1
ATOM 3576 C C . THR A 1 452 ? -0.232 17.445 8.436 1.00 89.56 452 THR A C 1
ATOM 3578 O O . THR A 1 452 ? -0.132 16.926 9.546 1.00 89.56 452 THR A O 1
ATOM 3581 N N . GLU A 1 453 ? -0.284 18.767 8.280 1.00 90.75 453 GLU A N 1
ATOM 3582 C CA . GLU A 1 453 ? -0.251 19.697 9.408 1.00 90.75 453 GLU A CA 1
ATOM 3583 C C . GLU A 1 453 ? -1.520 19.550 10.244 1.00 90.75 453 GLU A C 1
ATOM 3585 O O . GLU A 1 453 ? -1.439 19.294 11.445 1.00 90.75 453 GLU A O 1
ATOM 3590 N N . VAL A 1 454 ? -2.682 19.556 9.586 1.00 92.75 454 VAL A N 1
ATOM 3591 C CA . VAL A 1 454 ? -3.980 19.353 10.239 1.00 92.75 454 VAL A CA 1
ATOM 3592 C C . VAL A 1 454 ? -4.055 17.987 10.934 1.00 92.75 454 VAL A C 1
ATOM 3594 O O . VAL A 1 454 ? -4.514 17.896 12.072 1.00 92.75 454 VAL A O 1
ATOM 3597 N N . ALA A 1 455 ? -3.559 16.920 10.302 1.00 92.81 455 ALA A N 1
ATOM 3598 C CA . ALA A 1 455 ? -3.500 15.590 10.907 1.00 92.81 455 ALA A CA 1
ATOM 3599 C C . ALA A 1 455 ? -2.629 15.565 12.178 1.00 92.81 455 ALA A C 1
ATOM 3601 O O . ALA A 1 455 ? -3.024 14.989 13.198 1.00 92.81 455 ALA A O 1
ATOM 3602 N N . ASN A 1 456 ? -1.473 16.236 12.154 1.00 92.62 456 ASN A N 1
ATOM 3603 C CA . ASN A 1 456 ? -0.601 16.368 13.322 1.00 92.62 456 ASN A CA 1
ATOM 3604 C C . ASN A 1 456 ? -1.266 17.163 14.452 1.00 92.62 456 ASN A C 1
ATOM 3606 O O . ASN A 1 456 ? -1.137 16.785 15.619 1.00 92.62 456 ASN A O 1
ATOM 3610 N N . GLU A 1 457 ? -2.007 18.226 14.129 1.00 93.75 457 GLU A N 1
ATOM 3611 C CA . GLU A 1 457 ? -2.789 18.964 15.121 1.00 93.75 457 GLU A CA 1
ATOM 3612 C C . GLU A 1 457 ? -3.872 18.099 15.761 1.00 93.75 457 GLU A C 1
ATOM 3614 O O . GLU A 1 457 ? -3.976 18.071 16.982 1.00 93.75 457 GLU A O 1
ATOM 3619 N N . ILE A 1 458 ? -4.646 17.348 14.972 1.00 94.06 458 ILE A N 1
ATOM 3620 C CA . ILE A 1 458 ? -5.678 16.439 15.498 1.00 94.06 458 ILE A CA 1
ATOM 3621 C C . ILE A 1 458 ? -5.051 15.403 16.435 1.00 94.06 458 ILE A C 1
ATOM 3623 O O . ILE A 1 458 ? -5.570 15.138 17.522 1.00 94.06 458 ILE A O 1
ATOM 3627 N N . SER A 1 459 ? -3.910 14.836 16.043 1.00 93.88 459 SER A N 1
ATOM 3628 C CA . SER A 1 459 ? -3.184 13.875 16.871 1.00 93.88 459 SER A CA 1
ATOM 3629 C C . SER A 1 459 ? -2.758 14.490 18.212 1.00 93.88 459 SER A C 1
ATOM 3631 O O . SER A 1 459 ? -3.033 13.927 19.276 1.00 93.88 459 SER A O 1
ATOM 3633 N N . ARG A 1 460 ? -2.149 15.682 18.179 1.00 94.12 460 ARG A N 1
ATOM 3634 C CA . ARG A 1 460 ? -1.625 16.386 19.359 1.00 94.12 460 ARG A CA 1
ATOM 3635 C C . ARG A 1 460 ? -2.715 16.948 20.271 1.00 94.12 460 ARG A C 1
ATOM 3637 O O . ARG A 1 460 ? -2.571 16.865 21.488 1.00 94.12 460 ARG A O 1
ATOM 3644 N N . ASP A 1 461 ? -3.767 17.521 19.699 1.00 94.50 461 ASP A N 1
ATOM 3645 C CA . ASP A 1 461 ? -4.754 18.322 20.427 1.00 94.50 461 ASP A CA 1
ATOM 3646 C C . ASP A 1 461 ? -5.970 17.490 20.863 1.00 94.50 461 ASP A C 1
ATOM 3648 O O . ASP A 1 461 ? -6.666 17.872 21.802 1.00 94.50 461 ASP A O 1
ATOM 3652 N N . ILE A 1 462 ? -6.227 16.348 20.210 1.00 94.06 462 ILE A N 1
ATOM 3653 C CA . ILE A 1 462 ? -7.430 15.532 20.443 1.00 94.06 462 ILE A CA 1
ATOM 3654 C C . ILE A 1 462 ? -7.054 14.104 20.833 1.00 94.06 462 ILE A C 1
ATOM 3656 O O . ILE A 1 462 ? -7.376 13.661 21.935 1.00 94.06 462 ILE A O 1
ATOM 3660 N N . VAL A 1 463 ? -6.324 13.383 19.976 1.00 92.94 463 VAL A N 1
ATOM 3661 C CA . VAL A 1 463 ? -6.068 11.947 20.189 1.00 92.94 463 VAL A CA 1
ATOM 3662 C C . VAL A 1 463 ? -5.205 11.701 21.431 1.00 92.94 463 VAL A C 1
ATOM 3664 O O . VAL A 1 463 ? -5.611 10.965 22.333 1.00 92.94 463 VAL A O 1
ATOM 3667 N N . LEU A 1 464 ? -4.023 12.321 21.511 1.00 91.62 464 LEU A N 1
ATOM 3668 C CA . LEU A 1 464 ? -3.095 12.109 22.628 1.00 91.62 464 LEU A CA 1
ATOM 3669 C C . LEU A 1 464 ? -3.666 12.570 23.983 1.00 91.62 464 LEU A C 1
ATOM 3671 O O . LEU A 1 464 ? -3.536 11.821 24.957 1.00 91.62 464 LEU A O 1
ATOM 3675 N N . PRO A 1 465 ? -4.329 13.738 24.096 1.00 93.19 465 PRO A N 1
ATOM 3676 C CA . PRO A 1 465 ? -4.945 14.159 25.350 1.00 93.19 465 PRO A CA 1
ATOM 3677 C C . PRO A 1 465 ? -6.031 13.196 25.833 1.00 93.19 465 PRO A C 1
ATOM 3679 O O . PRO A 1 465 ? -6.027 12.831 27.009 1.00 93.19 465 PRO A O 1
ATOM 3682 N N . SER A 1 466 ? -6.907 12.717 24.945 1.00 89.94 466 SER A N 1
ATOM 3683 C CA . SER A 1 466 ? -7.952 11.758 25.320 1.00 89.94 466 SER A CA 1
ATOM 3684 C C . SER A 1 466 ? -7.383 10.414 25.784 1.00 89.94 466 SER A C 1
ATOM 3686 O O . SER A 1 466 ? -7.871 9.842 26.760 1.00 89.94 466 SER A O 1
ATOM 3688 N N . LEU A 1 467 ? -6.314 9.923 25.146 1.00 89.88 467 LEU A N 1
ATOM 3689 C CA . LEU A 1 467 ? -5.608 8.719 25.599 1.00 89.88 467 LEU A CA 1
ATOM 3690 C C . LEU A 1 467 ? -4.988 8.904 26.991 1.00 89.88 467 LEU A C 1
ATOM 3692 O O . LEU A 1 467 ? -5.128 8.039 27.860 1.00 89.88 467 LEU A O 1
ATOM 3696 N N . ASN A 1 468 ? -4.354 10.054 27.232 1.00 89.38 468 ASN A N 1
ATOM 3697 C CA . ASN A 1 468 ? -3.783 10.390 28.535 1.00 89.38 468 ASN A CA 1
ATOM 3698 C C . ASN A 1 468 ? -4.860 10.505 29.621 1.00 89.38 468 ASN A C 1
ATOM 3700 O O . ASN A 1 468 ? -4.646 10.058 30.748 1.00 89.38 468 ASN A O 1
ATOM 3704 N N . GLU A 1 469 ? -6.031 11.059 29.303 1.00 90.38 469 GLU A N 1
ATOM 3705 C CA . GLU A 1 469 ? -7.154 11.139 30.237 1.00 90.38 469 GLU A CA 1
ATOM 3706 C C . GLU A 1 469 ? -7.650 9.745 30.649 1.00 90.38 469 GLU A C 1
ATOM 3708 O O . GLU A 1 469 ? -7.824 9.487 31.845 1.00 90.38 469 GLU A O 1
ATOM 3713 N N . ILE A 1 470 ? -7.814 8.828 29.688 1.00 85.12 470 ILE A N 1
ATOM 3714 C CA . ILE A 1 470 ? -8.189 7.431 29.957 1.00 85.12 470 ILE A CA 1
ATOM 3715 C C . ILE A 1 470 ? -7.141 6.764 30.856 1.00 85.12 470 ILE A C 1
ATOM 3717 O O . ILE A 1 470 ? -7.487 6.189 31.894 1.00 85.12 470 ILE A O 1
ATOM 3721 N N . ALA A 1 471 ? -5.854 6.906 30.524 1.00 84.81 471 ALA A N 1
ATOM 3722 C CA . ALA A 1 471 ? -4.762 6.360 31.325 1.00 84.81 471 ALA A CA 1
ATOM 3723 C C . ALA A 1 471 ? -4.754 6.927 32.757 1.00 84.81 471 ALA A C 1
ATOM 3725 O O . ALA A 1 471 ? -4.553 6.194 33.729 1.00 84.81 471 ALA A O 1
ATOM 3726 N N . LEU A 1 472 ? -5.013 8.227 32.926 1.00 87.25 472 LEU A N 1
ATOM 3727 C CA . LEU A 1 472 ? -5.109 8.865 34.239 1.00 87.25 472 LEU A CA 1
ATOM 3728 C C . LEU A 1 472 ? -6.314 8.365 35.043 1.00 87.25 472 LEU A C 1
ATOM 3730 O O . LEU A 1 472 ? -6.166 8.125 36.244 1.00 87.25 472 LEU A O 1
ATOM 3734 N N . LYS A 1 473 ? -7.486 8.193 34.416 1.00 83.75 473 LYS A N 1
ATOM 3735 C CA . LYS A 1 473 ? -8.686 7.646 35.072 1.00 83.75 473 LYS A CA 1
ATOM 3736 C C . LYS A 1 473 ? -8.444 6.217 35.557 1.00 83.75 473 LYS A C 1
ATOM 3738 O O . LYS A 1 473 ? -8.679 5.943 36.731 1.00 83.75 473 LYS A O 1
ATOM 3743 N N . LEU A 1 474 ? -7.857 5.356 34.725 1.00 80.94 474 LEU A N 1
ATOM 3744 C CA . LEU A 1 474 ? -7.507 3.983 35.108 1.00 80.94 474 LEU A CA 1
ATOM 3745 C C . LEU A 1 474 ? -6.484 3.928 36.243 1.00 80.94 474 LEU A C 1
ATOM 3747 O O . LEU A 1 474 ? -6.672 3.199 37.215 1.00 80.94 474 LEU A O 1
ATOM 3751 N N . ASN A 1 475 ? -5.435 4.748 36.173 1.00 81.88 475 ASN A N 1
ATOM 3752 C CA . ASN A 1 475 ? -4.431 4.822 37.232 1.00 81.88 475 ASN A CA 1
ATOM 3753 C C . ASN A 1 475 ? -5.023 5.325 38.558 1.00 81.88 475 ASN A C 1
ATOM 3755 O O . ASN A 1 475 ? -4.638 4.853 39.630 1.00 81.88 475 ASN A O 1
ATOM 3759 N N . LYS A 1 476 ? -5.961 6.282 38.518 1.00 84.69 476 LYS A N 1
ATOM 3760 C CA . LYS A 1 476 ? -6.690 6.747 39.709 1.00 84.69 476 LYS A CA 1
ATOM 3761 C C . LYS A 1 476 ? -7.580 5.636 40.272 1.00 84.69 476 LYS A C 1
ATOM 3763 O O . LYS A 1 476 ? -7.478 5.365 41.469 1.00 84.69 476 LYS A O 1
ATOM 3768 N N . ALA A 1 477 ? -8.351 4.956 39.425 1.00 75.06 477 ALA A N 1
ATOM 3769 C CA . ALA A 1 477 ? -9.200 3.825 39.801 1.00 75.06 477 ALA A CA 1
ATOM 3770 C C . ALA A 1 477 ? -8.379 2.705 40.469 1.00 75.06 477 ALA A C 1
ATOM 3772 O O . ALA A 1 477 ? -8.696 2.249 41.570 1.00 75.06 477 ALA A O 1
ATOM 3773 N N . GLN A 1 478 ? -7.243 2.337 39.869 1.00 76.50 478 GLN A N 1
ATOM 3774 C CA . GLN A 1 478 ? -6.324 1.327 40.396 1.00 76.50 478 GLN A CA 1
ATOM 3775 C C . GLN A 1 478 ? -5.674 1.757 41.720 1.00 76.50 478 GLN A C 1
ATOM 3777 O O . GLN A 1 478 ? -5.566 0.953 42.648 1.00 76.50 478 GLN A O 1
ATOM 3782 N N . LYS A 1 479 ? -5.269 3.028 41.864 1.00 82.88 479 LYS A N 1
ATOM 3783 C CA . LYS A 1 479 ? -4.722 3.556 43.129 1.00 82.88 479 LYS A CA 1
ATOM 3784 C C . LYS A 1 479 ? -5.761 3.559 44.250 1.00 82.88 479 LYS A C 1
ATOM 3786 O O . LYS A 1 479 ? -5.414 3.278 45.395 1.00 82.88 479 LYS A O 1
ATOM 3791 N N . VAL A 1 480 ? -7.022 3.871 43.946 1.00 80.88 480 VAL A N 1
ATOM 3792 C CA . VAL A 1 480 ? -8.121 3.817 44.923 1.00 80.88 480 VAL A CA 1
ATOM 3793 C C . VAL A 1 480 ? -8.397 2.376 45.343 1.00 80.88 480 VAL A C 1
ATOM 3795 O O . VAL A 1 480 ? -8.530 2.125 46.541 1.00 80.88 480 VAL A O 1
ATOM 3798 N N . LEU A 1 481 ? -8.410 1.438 44.389 1.00 74.69 481 LEU A N 1
ATOM 3799 C CA . LEU A 1 481 ? -8.573 0.013 44.666 1.00 74.69 481 LEU A CA 1
ATOM 3800 C C . LEU A 1 481 ? -7.430 -0.502 45.553 1.00 74.69 481 LEU A C 1
ATOM 3802 O O . LEU A 1 481 ? -7.678 -0.967 46.655 1.00 74.69 481 LEU A O 1
ATOM 3806 N N . THR A 1 482 ? -6.172 -0.314 45.148 1.00 75.94 482 THR A N 1
ATOM 3807 C CA . THR A 1 482 ? -4.986 -0.804 45.885 1.00 75.94 482 THR A CA 1
ATOM 3808 C C . THR A 1 482 ? -4.847 -0.222 47.293 1.00 75.94 482 THR A C 1
ATOM 3810 O O . THR A 1 482 ? -4.661 -0.981 48.243 1.00 75.94 482 THR A O 1
ATOM 3813 N N . LYS A 1 483 ? -4.989 1.102 47.471 1.00 80.88 483 LYS A N 1
ATOM 3814 C CA . LYS A 1 483 ? -4.903 1.736 48.802 1.00 80.88 483 LYS A CA 1
ATOM 3815 C C . LYS A 1 483 ? -5.964 1.211 49.765 1.00 80.88 483 LYS A C 1
ATOM 3817 O O . LYS A 1 483 ? -5.694 1.090 50.955 1.00 80.88 483 LYS A O 1
ATOM 3822 N N . LYS A 1 484 ? -7.169 0.919 49.270 1.00 68.88 484 LYS A N 1
ATOM 3823 C CA . LYS A 1 484 ? -8.289 0.483 50.112 1.00 68.88 484 LYS A CA 1
ATOM 3824 C C . LYS A 1 484 ? -8.350 -1.031 50.289 1.00 68.88 484 LYS A C 1
ATOM 3826 O O . LYS A 1 484 ? -8.722 -1.478 51.367 1.00 68.88 484 LYS A O 1
ATOM 3831 N N . SER A 1 485 ? -7.898 -1.805 49.306 1.00 64.00 485 SER A N 1
ATOM 3832 C CA . SER A 1 485 ? -7.688 -3.249 49.441 1.00 64.00 485 SER A CA 1
ATOM 3833 C C . SER A 1 485 ? -6.574 -3.575 50.437 1.00 64.00 485 SER A C 1
ATOM 3835 O O . SER A 1 485 ? -6.686 -4.561 51.151 1.00 64.00 485 SER A O 1
ATOM 3837 N N . ALA A 1 486 ? -5.541 -2.732 50.555 1.00 60.78 486 ALA A N 1
ATOM 3838 C CA . ALA A 1 486 ? -4.520 -2.877 51.598 1.00 60.78 486 ALA A CA 1
ATOM 3839 C C . ALA A 1 486 ? -5.074 -2.650 53.022 1.00 60.78 486 ALA A C 1
ATOM 3841 O O . ALA A 1 486 ? -4.542 -3.197 53.983 1.00 60.78 486 ALA A O 1
ATOM 3842 N N . LEU A 1 487 ? -6.152 -1.866 53.154 1.00 57.41 487 LEU A N 1
ATOM 3843 C CA . LEU A 1 487 ? -6.854 -1.619 54.420 1.00 57.41 487 LEU A CA 1
ATOM 3844 C C . LEU A 1 487 ? -7.933 -2.674 54.718 1.00 57.41 487 LEU A C 1
ATOM 3846 O O . LEU A 1 487 ? -8.260 -2.890 55.882 1.00 57.41 487 LEU A O 1
ATOM 3850 N N . SER A 1 488 ? -8.468 -3.361 53.701 1.00 50.62 488 SER A N 1
ATOM 3851 C CA . SER A 1 488 ? -9.361 -4.508 53.883 1.00 50.62 488 SER A CA 1
ATOM 3852 C C . SER A 1 488 ? -8.549 -5.804 53.886 1.00 50.62 488 SER A C 1
ATOM 3854 O O . SER A 1 488 ? -8.313 -6.410 52.842 1.00 50.62 488 SER A O 1
ATOM 3856 N N . VAL A 1 489 ? -8.101 -6.231 55.064 1.00 44.00 489 VAL A N 1
ATOM 3857 C CA . VAL A 1 489 ? -7.455 -7.535 55.276 1.00 44.00 489 VAL A CA 1
ATOM 3858 C C . VAL A 1 489 ? -8.362 -8.651 54.732 1.00 44.00 489 VAL A C 1
ATOM 3860 O O . VAL A 1 489 ? -9.354 -9.027 55.345 1.00 44.00 489 VAL A O 1
ATOM 3863 N N . GLY A 1 490 ? -8.029 -9.136 53.536 1.00 49.97 490 GLY A N 1
ATOM 3864 C CA . GLY A 1 490 ? -8.776 -10.125 52.761 1.00 49.97 490 GLY A CA 1
ATOM 3865 C C . GLY A 1 490 ? -7.950 -10.559 51.550 1.00 49.97 490 GLY A C 1
ATOM 3866 O O . GLY A 1 490 ? -8.292 -10.278 50.405 1.00 49.97 490 GLY A O 1
ATOM 3867 N N . VAL A 1 491 ? -6.817 -11.208 51.827 1.00 43.94 491 VAL A N 1
ATOM 3868 C CA . VAL A 1 491 ? -5.694 -11.530 50.917 1.00 43.94 491 VAL A CA 1
ATOM 3869 C C . VAL A 1 491 ? -6.066 -12.424 49.706 1.00 43.94 491 VAL A C 1
ATOM 3871 O O . VAL A 1 491 ? -5.231 -12.669 48.844 1.00 43.94 491 VAL A O 1
ATOM 3874 N N . GLY A 1 492 ? -7.320 -12.861 49.548 1.00 45.44 492 GLY A N 1
ATOM 3875 C CA . GLY A 1 492 ? -7.732 -13.774 48.467 1.00 45.44 492 GLY A CA 1
ATOM 3876 C C . GLY A 1 492 ? -8.245 -13.141 47.161 1.00 45.44 492 GLY A C 1
ATOM 3877 O O . GLY A 1 492 ? -8.196 -13.793 46.124 1.00 45.44 492 GLY A O 1
ATOM 3878 N N . VAL A 1 493 ? -8.745 -11.896 47.166 1.00 48.19 493 VAL A N 1
ATOM 3879 C CA . VAL A 1 493 ? -9.582 -11.371 46.051 1.00 48.19 493 VAL A CA 1
ATOM 3880 C C . VAL A 1 493 ? -8.830 -10.433 45.092 1.00 48.19 493 VAL A C 1
ATOM 3882 O O . VAL A 1 493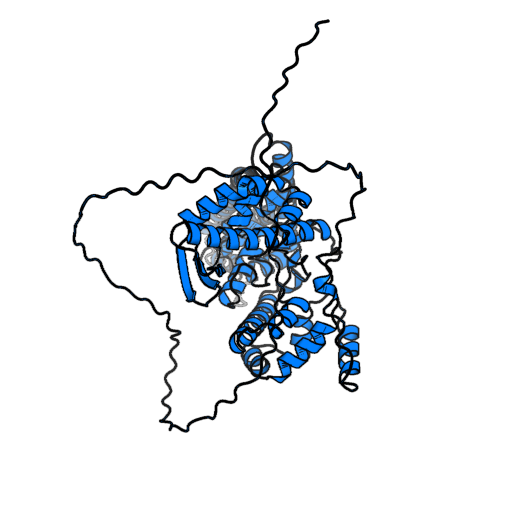 ? -9.208 -10.282 43.934 1.00 48.19 493 VAL A O 1
ATOM 3885 N N . ALA A 1 494 ? -7.731 -9.812 45.526 1.00 44.44 494 ALA A N 1
ATOM 3886 C CA . ALA A 1 494 ? -6.999 -8.863 44.679 1.00 44.44 494 ALA A CA 1
ATOM 3887 C C . ALA A 1 494 ? -6.183 -9.553 43.565 1.00 44.44 494 ALA A C 1
ATOM 3889 O O . ALA A 1 494 ? -6.055 -9.009 42.468 1.00 44.44 494 ALA A O 1
ATOM 3890 N N . ALA A 1 495 ? -5.675 -10.765 43.816 1.00 45.50 495 ALA A N 1
ATOM 3891 C CA . ALA A 1 495 ? -4.885 -11.516 42.839 1.00 45.50 495 ALA A CA 1
ATOM 3892 C C . ALA A 1 495 ? -5.725 -12.002 41.641 1.00 45.50 495 ALA A C 1
ATOM 3894 O O . ALA A 1 495 ? -5.216 -12.081 40.525 1.00 45.50 495 ALA A O 1
ATOM 3895 N N . THR A 1 496 ? -7.022 -12.262 41.836 1.00 49.88 496 THR A N 1
ATOM 3896 C CA . THR A 1 496 ? -7.908 -12.728 40.761 1.00 49.88 496 THR A CA 1
ATOM 3897 C C . THR A 1 496 ? -8.322 -11.607 39.799 1.00 49.88 496 THR A C 1
ATOM 3899 O O . THR A 1 496 ? -8.456 -11.849 38.602 1.00 49.88 496 THR A O 1
ATOM 3902 N N . MET A 1 497 ? -8.433 -10.354 40.255 1.00 46.88 497 MET A N 1
ATOM 3903 C CA . MET A 1 497 ? -8.842 -9.237 39.384 1.00 46.88 497 MET A CA 1
ATOM 3904 C C . MET A 1 497 ? -7.763 -8.773 38.402 1.00 46.88 497 MET A C 1
ATOM 3906 O O . MET A 1 497 ? -8.095 -8.354 37.295 1.00 46.88 497 MET A O 1
ATOM 3910 N N . ILE A 1 498 ? -6.482 -8.883 38.762 1.00 46.72 498 ILE A N 1
ATOM 3911 C CA . ILE A 1 498 ? -5.383 -8.549 37.840 1.00 46.72 498 ILE A CA 1
ATOM 3912 C C . ILE A 1 498 ? -5.334 -9.569 36.685 1.00 46.72 498 ILE A C 1
ATOM 3914 O O . ILE A 1 498 ? -5.122 -9.185 35.536 1.00 46.72 498 ILE A O 1
ATOM 3918 N N . GLY A 1 499 ? -5.654 -10.843 36.954 1.00 46.47 499 GLY A N 1
ATOM 3919 C CA . GLY A 1 499 ? -5.784 -11.881 35.923 1.00 46.47 499 GLY A CA 1
ATOM 3920 C C . GLY A 1 499 ? -6.936 -11.642 34.936 1.00 46.47 499 GLY A C 1
ATOM 3921 O O . GLY A 1 499 ? -6.787 -11.920 33.747 1.00 46.47 499 GLY A O 1
ATOM 3922 N N . ALA A 1 500 ? -8.048 -11.051 35.391 1.00 49.88 500 ALA A N 1
ATOM 3923 C CA . ALA A 1 500 ? -9.207 -10.747 34.545 1.00 49.88 500 ALA A CA 1
ATOM 3924 C C . ALA A 1 500 ? -8.961 -9.591 33.556 1.00 49.88 500 ALA A C 1
ATOM 3926 O O . ALA A 1 500 ? -9.554 -9.568 32.481 1.00 49.88 500 ALA A O 1
ATOM 3927 N N . ILE A 1 501 ? -8.070 -8.648 33.883 1.00 48.94 501 ILE A N 1
ATOM 3928 C CA . ILE A 1 501 ? -7.673 -7.559 32.970 1.00 48.94 501 ILE A CA 1
ATOM 3929 C C . ILE A 1 501 ? -6.683 -8.072 31.908 1.00 48.94 501 ILE A C 1
ATOM 3931 O O . ILE A 1 501 ? -6.679 -7.576 30.785 1.00 48.94 501 ILE A O 1
ATOM 3935 N N . ALA A 1 502 ? -5.901 -9.107 32.231 1.00 49.50 502 ALA A N 1
ATOM 3936 C CA . ALA A 1 502 ? -4.964 -9.755 31.310 1.00 49.50 502 ALA A CA 1
ATOM 3937 C C . ALA A 1 502 ? -5.574 -10.914 30.486 1.00 49.50 502 ALA A C 1
ATOM 393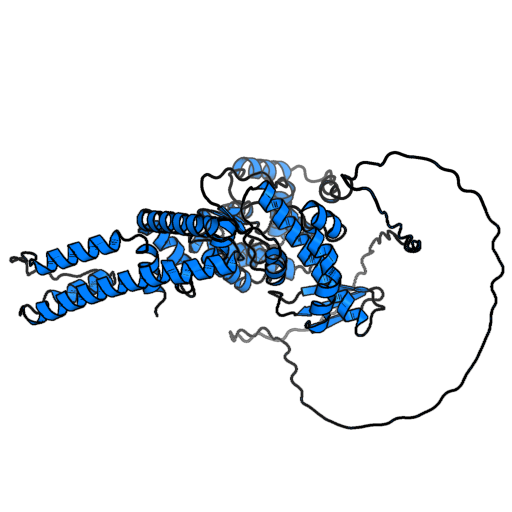9 O O . ALA A 1 502 ? -4.882 -11.490 29.650 1.00 49.50 502 ALA A O 1
ATOM 3940 N N . GLY A 1 503 ? -6.850 -11.269 30.696 1.00 42.78 503 GLY A N 1
ATOM 3941 C CA . GLY A 1 503 ? -7.526 -12.345 29.956 1.00 42.78 503 GLY A CA 1
ATOM 3942 C C . GLY A 1 503 ? -7.111 -13.770 30.352 1.00 42.78 503 GLY A C 1
ATOM 3943 O O . GLY A 1 503 ? -7.288 -14.696 29.564 1.00 42.78 503 GLY A O 1
ATOM 3944 N N . ILE A 1 504 ? -6.560 -13.974 31.554 1.00 41.09 504 ILE A N 1
ATOM 3945 C CA . ILE A 1 504 ? -6.161 -15.304 32.039 1.00 41.09 504 ILE A CA 1
ATOM 3946 C C . ILE A 1 504 ? -7.389 -16.000 32.659 1.00 41.09 504 ILE A C 1
ATOM 3948 O O . ILE A 1 504 ? -7.989 -15.441 33.582 1.00 41.09 504 ILE A O 1
ATOM 3952 N N . PRO A 1 505 ? -7.781 -17.208 32.200 1.00 39.19 505 PRO A N 1
ATOM 3953 C CA . PRO A 1 505 ? -8.924 -17.926 32.751 1.00 39.19 505 PRO A CA 1
ATOM 3954 C C . PRO A 1 505 ? -8.672 -18.293 34.218 1.00 39.19 505 PRO A C 1
ATOM 3956 O O . PRO A 1 505 ? -7.737 -19.015 34.563 1.00 39.19 505 PRO A O 1
ATOM 3959 N N . LEU A 1 506 ? -9.530 -17.767 35.088 1.00 46.91 506 LEU A N 1
ATOM 3960 C CA . LEU A 1 506 ? -9.512 -18.006 36.523 1.00 46.91 506 LEU A CA 1
ATOM 3961 C C . LEU A 1 506 ? -9.984 -19.430 36.835 1.00 46.91 506 LEU A C 1
ATOM 3963 O O . LEU A 1 506 ? -11.182 -19.692 36.926 1.00 46.91 506 LEU A O 1
ATOM 3967 N N . LEU A 1 507 ? -9.040 -20.347 37.049 1.00 45.38 507 LEU A N 1
ATOM 3968 C CA . LEU A 1 507 ? -9.298 -21.604 37.753 1.00 45.38 507 LEU A CA 1
ATOM 3969 C C . LEU A 1 507 ? -9.553 -21.283 39.231 1.00 45.38 507 LEU A C 1
ATOM 3971 O O . LEU A 1 507 ? -8.638 -21.285 40.051 1.00 45.38 507 LEU A O 1
ATOM 3975 N N . LEU A 1 508 ? -10.797 -20.943 39.566 1.00 44.88 508 LEU A N 1
ATOM 3976 C CA . LEU A 1 508 ? -11.233 -20.821 40.954 1.00 44.88 508 LEU A CA 1
ATOM 3977 C C . LEU A 1 508 ? -11.378 -22.235 41.543 1.00 44.88 508 LEU A C 1
ATOM 3979 O O . LEU A 1 508 ? -12.218 -22.997 41.059 1.00 44.88 508 LEU A O 1
ATOM 3983 N N . PRO A 1 509 ? -10.605 -22.620 42.577 1.00 45.84 509 PRO A N 1
ATOM 3984 C CA . PRO A 1 509 ? -10.872 -23.853 43.300 1.00 45.84 509 PRO A CA 1
ATOM 3985 C C . PRO A 1 509 ? -12.234 -23.722 43.994 1.00 45.84 509 PRO A C 1
ATOM 3987 O O . PRO A 1 509 ? -12.468 -22.807 44.786 1.00 45.84 509 PRO A O 1
ATOM 3990 N N . ALA A 1 510 ? -13.153 -24.624 43.649 1.00 43.72 510 ALA A N 1
ATOM 3991 C CA . ALA A 1 510 ? -14.493 -24.710 44.212 1.00 43.72 510 ALA A CA 1
ATOM 3992 C C . ALA A 1 510 ? -14.412 -24.918 45.736 1.00 43.72 510 ALA A C 1
ATOM 3994 O O . ALA A 1 510 ? -14.109 -26.014 46.199 1.00 43.72 510 ALA A O 1
ATOM 3995 N N . GLY A 1 511 ? -14.636 -23.863 46.525 1.00 41.16 511 GLY A N 1
ATOM 3996 C CA . GLY A 1 511 ? -14.570 -23.977 47.987 1.00 41.16 511 GLY A CA 1
ATOM 3997 C C . GLY A 1 511 ? -14.909 -22.734 48.815 1.00 41.16 511 GLY A C 1
ATOM 3998 O O . GLY A 1 511 ? -15.170 -22.878 50.003 1.00 41.16 511 GLY A O 1
ATOM 3999 N N . VAL A 1 512 ? -14.970 -21.526 48.239 1.00 44.72 512 VAL A N 1
ATOM 4000 C CA . VAL A 1 512 ? -15.304 -20.298 48.993 1.00 44.72 512 VAL A CA 1
ATOM 4001 C C . VAL A 1 512 ? -16.546 -19.636 48.392 1.00 44.72 512 VAL A C 1
ATOM 4003 O O . VAL A 1 512 ? -16.449 -18.748 47.554 1.00 44.72 512 VAL A O 1
ATOM 4006 N N . ALA A 1 513 ? -17.728 -20.109 48.794 1.00 41.84 513 ALA A N 1
ATOM 4007 C CA . ALA A 1 513 ? -19.029 -19.582 48.358 1.00 41.84 513 ALA A CA 1
ATOM 4008 C C . ALA A 1 513 ? -19.697 -18.651 49.397 1.00 41.84 513 ALA A C 1
ATOM 4010 O O . ALA A 1 513 ? -20.890 -18.372 49.315 1.00 41.84 513 ALA A O 1
ATOM 4011 N N . SER A 1 514 ? -18.954 -18.155 50.386 1.00 44.41 514 SER A N 1
ATOM 4012 C CA . SER A 1 514 ? -19.492 -17.320 51.464 1.00 44.41 514 SER A CA 1
ATOM 4013 C C . SER A 1 514 ? -19.246 -15.823 51.218 1.00 44.41 514 SER A C 1
ATOM 4015 O O . SER A 1 514 ? -18.162 -15.302 51.453 1.00 44.41 514 SER A O 1
ATOM 4017 N N . ALA A 1 515 ? -20.303 -15.132 50.779 1.00 45.06 515 ALA A N 1
ATOM 4018 C CA . ALA A 1 515 ? -20.551 -13.696 50.962 1.00 45.06 515 ALA A CA 1
ATOM 4019 C C . ALA A 1 515 ? -19.476 -12.698 50.468 1.00 45.06 515 ALA A C 1
ATOM 4021 O O . ALA A 1 515 ? -19.012 -11.842 51.220 1.00 45.06 515 ALA A O 1
ATOM 4022 N N . LEU A 1 516 ? -19.166 -12.703 49.169 1.00 48.47 516 LEU A N 1
ATOM 4023 C CA . LEU A 1 516 ? -18.619 -11.506 48.519 1.00 48.47 516 LEU A CA 1
ATOM 4024 C C . LEU A 1 516 ? -19.765 -10.533 48.220 1.00 48.47 516 LEU A C 1
ATOM 4026 O O . LEU A 1 516 ? -20.236 -10.449 47.088 1.00 48.47 516 LEU A O 1
ATOM 4030 N N . LEU A 1 517 ? -20.233 -9.793 49.230 1.00 58.16 517 LEU A N 1
ATOM 4031 C CA . LEU A 1 517 ? -20.947 -8.553 48.931 1.00 58.16 517 LEU A CA 1
ATOM 4032 C C . LEU A 1 517 ? -19.940 -7.643 48.214 1.00 58.16 517 LEU A C 1
ATOM 4034 O O . LEU A 1 517 ? -18.881 -7.364 48.790 1.00 58.16 517 LEU A O 1
ATOM 4038 N N . PRO A 1 518 ? -20.203 -7.215 46.965 1.00 59.88 518 PRO A N 1
ATOM 4039 C CA . PRO A 1 518 ? -19.316 -6.296 46.279 1.00 59.88 518 PRO A CA 1
ATOM 4040 C C . PRO A 1 518 ? -19.209 -5.046 47.147 1.00 59.88 518 PRO A C 1
ATOM 4042 O O . PRO A 1 518 ? -20.187 -4.329 47.349 1.00 59.88 518 PRO A O 1
ATOM 4045 N N . SER A 1 519 ? -18.031 -4.822 47.737 1.00 70.00 519 SER A N 1
ATOM 4046 C CA . SER A 1 519 ? -17.810 -3.625 48.546 1.00 70.00 519 SER A CA 1
ATOM 4047 C C . SER A 1 519 ? -18.189 -2.397 47.713 1.00 70.00 519 SER A C 1
ATOM 4049 O O . SER A 1 519 ? -17.980 -2.388 46.497 1.00 70.00 519 SER A O 1
ATOM 4051 N N . ALA A 1 520 ? -18.716 -1.339 48.336 1.00 76.75 520 ALA A N 1
ATOM 4052 C CA . ALA A 1 520 ? -19.075 -0.106 47.622 1.00 76.75 520 ALA A CA 1
ATOM 4053 C C . ALA A 1 520 ? -17.918 0.436 46.749 1.00 76.75 520 ALA A C 1
ATOM 4055 O O . ALA A 1 520 ? -18.128 1.118 45.752 1.00 76.75 520 ALA A O 1
ATOM 4056 N N . HIS A 1 521 ? -16.673 0.096 47.094 1.00 72.00 521 HIS A N 1
ATOM 4057 C CA . HIS A 1 521 ? -15.476 0.432 46.328 1.00 72.00 521 HIS A CA 1
ATOM 4058 C C . HIS A 1 521 ? -15.282 -0.418 45.071 1.00 72.00 521 HIS A C 1
ATOM 4060 O O . HIS A 1 521 ? -14.820 0.108 44.064 1.00 72.00 521 HIS A O 1
ATOM 4066 N N . TYR A 1 522 ? -15.653 -1.696 45.109 1.00 73.62 522 TYR A N 1
ATOM 4067 C CA . TYR A 1 522 ? -15.673 -2.534 43.916 1.00 73.62 522 TYR A CA 1
ATOM 4068 C C . TYR A 1 522 ? -16.755 -2.076 42.936 1.00 73.62 522 TYR A C 1
ATOM 4070 O O . TYR A 1 522 ? -16.466 -1.940 41.753 1.00 73.62 522 TYR A O 1
ATOM 4078 N N . MET A 1 523 ? -17.952 -1.738 43.431 1.00 79.12 523 MET A N 1
ATOM 4079 C CA . MET A 1 523 ? -19.003 -1.145 42.592 1.00 79.12 523 MET A CA 1
ATOM 4080 C C . MET A 1 523 ? -18.527 0.155 41.940 1.00 79.12 523 MET A C 1
ATOM 4082 O O . MET A 1 523 ? -18.657 0.301 40.732 1.00 79.12 523 MET A O 1
ATOM 4086 N N . LYS A 1 524 ? -17.856 1.036 42.697 1.00 81.50 524 LYS A N 1
ATOM 4087 C CA . LYS A 1 524 ? -17.262 2.258 42.139 1.00 81.50 524 LYS A CA 1
ATOM 4088 C C . LYS A 1 524 ? -16.197 1.974 41.073 1.00 81.50 524 LYS A C 1
ATOM 4090 O O . LYS A 1 524 ? -16.150 2.658 40.060 1.00 81.50 524 LYS A O 1
ATOM 4095 N N . TYR A 1 525 ? -15.340 0.975 41.281 1.00 77.19 525 TYR A N 1
ATOM 4096 C CA . TYR A 1 525 ? -14.355 0.571 40.273 1.00 77.19 525 TYR A CA 1
ATOM 4097 C C . TYR A 1 525 ? -15.029 0.031 39.003 1.00 77.19 525 TYR A C 1
ATOM 4099 O O . TYR A 1 525 ? -14.599 0.359 37.902 1.00 77.19 525 TYR A O 1
ATOM 4107 N N . LEU A 1 526 ? -16.089 -0.772 39.145 1.00 81.25 526 LEU A N 1
ATOM 4108 C CA . LEU A 1 526 ? -16.876 -1.260 38.012 1.00 81.25 526 LEU A CA 1
ATOM 4109 C C . LEU A 1 526 ? -17.580 -0.121 37.268 1.00 81.25 526 LEU A C 1
ATOM 4111 O O . LEU A 1 526 ? -17.596 -0.133 36.042 1.00 81.25 526 LEU A O 1
ATOM 4115 N N . GLU A 1 527 ? -18.114 0.867 37.986 1.00 86.31 527 GLU A N 1
ATOM 4116 C CA . GLU A 1 527 ? -18.689 2.082 37.402 1.00 86.31 527 GLU A CA 1
ATOM 4117 C C . GLU A 1 527 ? -17.631 2.886 36.640 1.00 86.31 527 GLU A C 1
ATOM 4119 O O . GLU A 1 527 ? -17.821 3.152 35.460 1.00 86.31 527 GLU A O 1
ATOM 4124 N N . GLU A 1 528 ? -16.479 3.182 37.255 1.00 87.69 528 GLU A N 1
ATOM 4125 C CA . GLU A 1 528 ? -15.379 3.905 36.601 1.00 87.69 528 GLU A CA 1
ATOM 4126 C C . GLU A 1 528 ? -14.853 3.141 35.373 1.00 87.69 528 GLU A C 1
ATOM 4128 O O . GLU A 1 528 ? -14.586 3.745 34.337 1.00 87.69 528 GLU A O 1
ATOM 4133 N N . LYS A 1 529 ? -14.738 1.808 35.451 1.00 85.06 529 LYS A N 1
ATOM 4134 C CA . LYS A 1 529 ? -14.344 0.963 34.316 1.00 85.06 529 LYS A CA 1
ATOM 4135 C C . LYS A 1 529 ? -15.376 1.020 33.190 1.00 85.06 529 LYS A C 1
ATOM 4137 O O . LYS A 1 529 ? -14.989 1.198 32.039 1.00 85.06 529 LYS A O 1
ATOM 4142 N N . ARG A 1 530 ? -16.665 0.908 33.517 1.00 88.62 530 ARG A N 1
ATOM 4143 C CA . ARG A 1 530 ? -17.758 1.034 32.545 1.00 88.62 530 ARG A CA 1
ATOM 4144 C C . ARG A 1 530 ? -17.738 2.411 31.883 1.00 88.62 530 ARG A C 1
ATOM 4146 O O . ARG A 1 530 ? -17.873 2.503 30.671 1.00 88.62 530 ARG A O 1
ATOM 4153 N N . ASP A 1 531 ? -17.519 3.473 32.650 1.00 89.69 531 ASP A N 1
ATOM 4154 C CA . ASP A 1 531 ? -17.441 4.836 32.118 1.00 89.69 531 ASP A CA 1
ATOM 4155 C C . ASP A 1 531 ? -16.229 5.016 31.186 1.00 89.69 531 ASP A C 1
ATOM 4157 O O . ASP A 1 531 ? -16.303 5.749 30.201 1.00 89.69 531 ASP A O 1
ATOM 4161 N N . ILE A 1 532 ? -15.124 4.313 31.455 1.00 88.62 532 ILE A N 1
ATOM 4162 C CA . ILE A 1 532 ? -13.937 4.289 30.590 1.00 88.62 532 ILE A CA 1
ATOM 4163 C C . ILE A 1 532 ? -14.196 3.503 29.301 1.00 88.62 532 ILE A C 1
ATOM 4165 O O . ILE A 1 532 ? -13.811 3.973 28.236 1.00 88.62 532 ILE A O 1
ATOM 4169 N N . GLU A 1 533 ? -14.880 2.358 29.372 1.00 88.19 533 GLU A N 1
ATOM 4170 C CA . GLU A 1 533 ? -15.313 1.580 28.196 1.00 88.19 533 GLU A CA 1
ATOM 4171 C C . GLU A 1 533 ? -16.269 2.373 27.291 1.00 88.19 533 GLU A C 1
ATOM 4173 O O . GLU A 1 533 ? -16.342 2.144 26.085 1.00 88.19 533 GLU A O 1
ATOM 4178 N N . LEU A 1 534 ? -16.989 3.343 27.857 1.00 89.75 534 LEU A N 1
ATOM 4179 C CA . LEU A 1 534 ? -17.882 4.220 27.109 1.00 89.75 534 LEU A CA 1
ATOM 4180 C C . LEU A 1 534 ? -17.179 5.411 26.444 1.00 89.75 534 LEU A C 1
ATOM 4182 O O . LEU A 1 534 ? -17.823 6.060 25.617 1.00 89.75 534 LEU A O 1
ATOM 4186 N N . ALA A 1 535 ? -15.912 5.690 26.768 1.00 91.25 535 ALA A N 1
ATOM 4187 C CA . ALA A 1 535 ? -15.171 6.825 26.225 1.00 91.25 535 ALA A CA 1
ATOM 4188 C C . ALA A 1 535 ? -14.869 6.663 24.725 1.00 91.25 535 ALA A C 1
ATOM 4190 O O . ALA A 1 535 ? -14.470 5.589 24.276 1.00 91.25 535 ALA A O 1
ATOM 4191 N N . ASP A 1 536 ? -14.965 7.756 23.961 1.00 91.88 536 ASP A N 1
ATOM 4192 C CA . ASP A 1 536 ? -14.775 7.757 22.501 1.00 91.88 536 ASP A CA 1
ATOM 4193 C C . ASP A 1 536 ? -13.437 7.148 22.056 1.00 91.88 536 ASP A C 1
ATOM 4195 O O . ASP A 1 536 ? -13.374 6.455 21.048 1.00 91.88 536 ASP A O 1
ATOM 4199 N N . MET A 1 537 ? -12.364 7.372 22.818 1.00 91.94 537 MET A N 1
ATOM 4200 C CA . MET A 1 537 ? -11.006 6.918 22.482 1.00 91.94 537 MET A CA 1
ATOM 4201 C C . MET A 1 537 ? -10.620 5.598 23.170 1.00 91.94 537 MET A C 1
ATOM 4203 O O . MET A 1 537 ? -9.455 5.194 23.120 1.00 91.94 537 MET A O 1
ATOM 4207 N N . TYR A 1 538 ? -11.576 4.903 23.803 1.00 89.62 538 TYR A N 1
ATOM 4208 C CA . TYR A 1 538 ? -11.331 3.630 24.493 1.00 89.62 538 TYR A CA 1
ATOM 4209 C C . TYR A 1 538 ? -10.708 2.577 23.570 1.00 89.62 538 TYR A C 1
ATOM 4211 O O . TYR A 1 538 ? -9.764 1.884 23.958 1.00 89.62 538 TYR A O 1
ATOM 4219 N N . PHE A 1 539 ? -11.183 2.513 22.322 1.00 91.25 539 PHE A N 1
ATOM 4220 C CA . PHE A 1 539 ? -10.656 1.612 21.300 1.00 91.25 539 PHE A CA 1
ATOM 4221 C C . PHE A 1 539 ? -9.138 1.778 21.111 1.00 91.25 539 PHE A C 1
ATOM 4223 O O . PHE A 1 539 ? -8.389 0.804 21.190 1.00 91.25 539 PHE A O 1
ATOM 4230 N N . LEU A 1 540 ? -8.669 3.018 20.937 1.00 87.50 540 LEU A N 1
ATOM 4231 C CA . LEU A 1 540 ? -7.246 3.310 20.755 1.00 87.50 540 LEU A CA 1
ATOM 4232 C C . LEU A 1 540 ? -6.423 3.009 22.013 1.00 87.50 540 LEU A C 1
ATOM 4234 O O . LEU A 1 540 ? -5.311 2.492 21.910 1.00 87.50 540 LEU A O 1
ATOM 4238 N N . TRP A 1 541 ? -6.970 3.280 23.201 1.00 88.75 541 TRP A N 1
ATOM 4239 C CA . TRP A 1 541 ? -6.296 2.962 24.461 1.00 88.75 541 TRP A CA 1
ATOM 4240 C C . TRP A 1 541 ? -6.057 1.450 24.611 1.00 88.75 541 TRP A C 1
ATOM 4242 O O . TRP A 1 541 ? -4.961 1.022 24.983 1.00 88.75 541 TRP A O 1
ATOM 4252 N N . LYS A 1 542 ? -7.047 0.624 24.247 1.00 87.06 542 LYS A N 1
ATOM 4253 C CA . LYS A 1 542 ? -6.919 -0.840 24.267 1.00 87.06 542 LYS A CA 1
ATOM 4254 C C . LYS A 1 542 ? -5.837 -1.337 23.301 1.00 87.06 542 LYS A C 1
ATOM 4256 O O . LYS A 1 542 ? -5.089 -2.251 23.6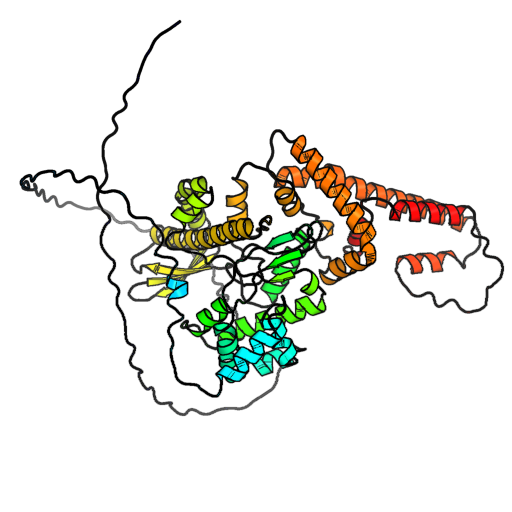49 1.00 87.06 542 LYS A O 1
ATOM 4261 N N . LEU A 1 543 ? -5.714 -0.710 22.128 1.00 85.62 543 LEU A N 1
ATOM 4262 C CA . LEU A 1 543 ? -4.648 -1.003 21.162 1.00 85.62 543 LEU A CA 1
ATOM 4263 C C . LEU A 1 543 ? -3.257 -0.657 21.705 1.00 85.62 543 LEU A C 1
ATOM 4265 O O . LEU A 1 543 ? -2.337 -1.466 21.592 1.00 85.62 543 LEU A O 1
ATOM 4269 N N . GLN A 1 544 ? -3.104 0.495 22.360 1.00 85.25 544 GLN A N 1
ATOM 4270 C CA . GLN A 1 544 ? -1.831 0.907 22.959 1.00 85.25 544 GLN A CA 1
ATOM 4271 C C . GLN A 1 544 ? -1.333 -0.094 24.018 1.00 85.25 544 GLN A C 1
ATOM 4273 O O . GLN A 1 544 ? -0.136 -0.379 24.099 1.00 85.25 544 GLN A O 1
ATOM 4278 N N . GLY A 1 545 ? -2.251 -0.682 24.792 1.00 82.19 545 GLY A N 1
ATOM 4279 C CA . GLY A 1 545 ? -1.927 -1.733 25.761 1.00 82.19 545 GLY A CA 1
ATOM 4280 C C . GLY A 1 545 ? -1.352 -3.012 25.138 1.00 82.19 545 GLY A C 1
ATOM 4281 O O . GLY A 1 545 ? -0.653 -3.747 25.826 1.00 82.19 545 GLY A O 1
ATOM 4282 N N . LYS A 1 546 ? -1.606 -3.275 23.847 1.00 80.62 546 LYS A N 1
ATOM 4283 C CA . LYS A 1 546 ? -1.050 -4.419 23.097 1.00 80.62 546 LYS A CA 1
ATOM 4284 C C . LYS A 1 546 ? 0.273 -4.106 22.398 1.00 80.62 546 LYS A C 1
ATOM 4286 O O . LYS A 1 546 ? 1.039 -5.023 22.134 1.00 80.62 546 LYS A O 1
ATOM 4291 N N . ALA A 1 547 ? 0.536 -2.833 22.103 1.00 75.00 547 ALA A N 1
ATOM 4292 C CA . ALA A 1 547 ? 1.774 -2.381 21.464 1.00 75.00 547 ALA A CA 1
ATOM 4293 C C . ALA A 1 547 ? 2.982 -2.382 22.418 1.00 75.00 547 ALA A C 1
ATOM 4295 O O . ALA A 1 547 ? 4.126 -2.353 21.968 1.00 75.00 547 ALA A O 1
ATOM 4296 N N . THR A 1 548 ? 2.734 -2.368 23.733 1.00 70.19 548 THR A N 1
ATOM 4297 C CA . THR A 1 548 ? 3.794 -2.322 24.747 1.00 70.19 548 THR A CA 1
ATOM 4298 C C . THR A 1 548 ? 4.268 -3.758 25.033 1.00 70.19 548 THR A C 1
ATOM 4300 O O . THR A 1 548 ? 3.435 -4.555 25.465 1.00 70.19 548 THR A O 1
ATOM 4303 N N . PRO A 1 549 ? 5.539 -4.106 24.747 1.00 54.41 549 PRO A N 1
ATOM 4304 C CA . PRO A 1 549 ? 6.073 -5.464 24.899 1.00 54.41 549 PRO A CA 1
ATOM 4305 C C . PRO A 1 549 ? 6.146 -5.953 26.348 1.00 54.41 549 PRO A C 1
ATOM 4307 O O . PRO A 1 549 ? 6.245 -5.105 27.268 1.00 54.41 549 PRO A O 1
#

Sequence (549 aa):
MLTYVGSVIRTTTGQNELARWCDLDIYVALPLVVSPGRGRRPAVRDVCGENLLYKVKATRLRRFAALRPASGPGMRLSGRPRPAPPDTVRHLVREGPNVSVCCSAASNIYDRGSLRGNSILSTETWVSRHMNDRFWLYNWIDEKAIKSEKDIDRVVKRRATFGELERIAEVIPYTTEEVSHEGPYALAGRGMDLTGELDCYAWNCQKKQVDVLFSRTWHYFDKIVVTGLTPTRFCQMLDSSYDSQFRKLVLASQLRLLLYLRDIGAEANLIFRQKTPACRQHFEEHLRESGLSHLVDAAAPLVDELALAGHYTIDRRCDDHLHYTFEHPLLEHVQSGAVGAGLVGEDLARAIAMDVFKLYSAHMVADIRTSRIVKAPLAAVVGLHRETLYRVPAADEHSIALELGLPFLNGVPVKDLIQIRNDEYLSFEKFRTSLRKAIKEKVTSATEGGPTEVANEISRDIVLPSLNEIALKLNKAQKVLTKKSALSVGVGVAATMIGAIAGIPLLLPAGVASALLPSAHYMKYLEEKRDIELADMYFLWKLQGKATP

Organism: NCBI:txid575192

Secondary structure (DSSP, 8-state):
----------------------------PPPPP-PPPP-----------------------------------------PPPPPPP--------PPPP---SGGGGTTT-------TTTHHHHHHHHHHH-SSS-HHHHHHHHTT--SHHHHHHHHT-HHHHHHHHHHHHHSPP-------SS-EEEEPTTTSSS-TTS--SHHHHHHHHHHHHHHHTTT-SEEEE--S-HHHHHHHHHS---HHHHHHHHHHHHHHHHHHHHTTGGGGEEE-PPPPP-SSSHHHHHHHTT-HHHHHTHHHHHHHHHHH-EEEEEEE-SSEEEEEEE-TTSSS-EEEEEETT--HHHHHHHHHHHHHHHHHHHHHHHHHHHHHTT--EE---HHHHHHHTTS----HHHHHHH---GGGTTS-HHHHHHHHHHTHHHHHHHHHHHHHHHHHHHHH-SS--HHHHHHHHIIIIIHHHHHHHHHHHHHHHHHHHHHHTTS--TTSHHHHHHHHTT------TT--S-----HHHHHHHHHHHHHHTSTTHHHHHHHHHH--

pLDDT: mean 75.77, std 26.75, range [21.3, 98.44]

Radius of gyration: 31.95 Å; chains: 1; bounding box: 72×94×108 Å

Foldseek 3Di:
DDDDDDDDDDDDDDDDDDDDDDDDDDDDDDDDDDDDDDDDDDDDDDDDDDDPDDPDDDDDDDDDDDDDDDDDDDDDDDDDDDDDDDDDDDDDDDDDDDPDPDVCVLVVVLPPDDDDVVPLVVLVVLCVVPVPLADPVVSVCVVQVPQDLVSLVVLLPDPVNLVVLLSNLSPDDADLAADPDPWAEAEEAPQQLQAQALHHLALVSNLVSPLVVCLQAVLAGQAYEHAHCHSSNSNVVVPDPDDSVVNSSNSSSSVSNVSVCVVLVVSNRYRHHDWDDQDLVCLQVLCVVLVNNVCVVVVQVQLLVQLVQKDKDFPDDDPFKTWMWIDHPLGPDIDIDIDGRPDDDSRVSSRVSSSVSSSVSSRLSRQSVSCVNNVHHYQDPRSVSCVSVQVPPAADLVLLSSLQRPVLSVQQPSSVSVVLCVVLVVLSVLLNVVSSVLSVVLNVVPPDDTSNVSSVCCCVVPQVVLLVVLVVLLVVLVVLCVVVVVVPPDPPPPVVVVCVVVVHDDPDDPDDPPDPPPPVSNVVSVVSVVVSSVRSNSSVNVSSVSSPD